Protein AF-A0A422QBN7-F1 (afdb_monomer)

Structure (mmCIF, N/CA/C/O backbone):
data_AF-A0A422QBN7-F1
#
_entry.id   AF-A0A422QBN7-F1
#
loop_
_atom_site.group_PDB
_atom_site.id
_atom_site.type_symbol
_atom_site.label_atom_id
_atom_site.label_alt_id
_atom_site.label_comp_id
_atom_site.label_asym_id
_atom_site.label_entity_id
_atom_site.label_seq_id
_atom_site.pdbx_PDB_ins_code
_atom_site.Cartn_x
_atom_site.Cartn_y
_atom_site.Cartn_z
_atom_site.occupancy
_atom_site.B_iso_or_equiv
_atom_site.auth_seq_id
_atom_site.auth_comp_id
_atom_site.auth_asym_id
_atom_site.auth_atom_id
_atom_site.pdbx_PDB_model_num
ATOM 1 N N . MET A 1 1 ? -45.056 -0.378 -11.831 1.00 31.97 1 MET A N 1
ATOM 2 C CA . MET A 1 1 ? -45.199 0.983 -12.389 1.00 31.97 1 MET A CA 1
ATOM 3 C C . MET A 1 1 ? -43.915 1.735 -12.101 1.00 31.97 1 MET A C 1
ATOM 5 O O . MET A 1 1 ? -43.630 2.002 -10.943 1.00 31.97 1 MET A O 1
ATOM 9 N N . PHE A 1 2 ? -43.109 1.954 -13.137 1.00 24.00 2 PHE A N 1
ATOM 10 C CA . PHE A 1 2 ? -41.801 2.604 -13.080 1.00 24.00 2 PHE A CA 1
ATOM 11 C C . PHE A 1 2 ? -41.893 3.973 -13.780 1.00 24.00 2 PHE A C 1
ATOM 13 O O . PHE A 1 2 ? -42.481 4.080 -14.854 1.00 24.00 2 PHE A O 1
ATOM 20 N N . PHE A 1 3 ? -41.323 4.973 -13.105 1.00 25.23 3 PHE A N 1
ATOM 21 C CA . PHE A 1 3 ? -40.712 6.235 -13.562 1.00 25.23 3 PHE A CA 1
ATOM 22 C C . PHE A 1 3 ? -40.093 6.174 -14.982 1.00 25.23 3 PHE A C 1
ATOM 24 O O . PHE A 1 3 ? -39.675 5.104 -15.400 1.00 25.23 3 PHE A O 1
ATOM 31 N N . CYS A 1 4 ? -39.845 7.237 -15.757 1.00 25.31 4 CYS A N 1
ATOM 32 C CA . CYS A 1 4 ? -40.053 8.690 -15.702 1.00 25.31 4 CYS A CA 1
ATOM 33 C C . CYS A 1 4 ? -39.682 9.227 -17.104 1.00 25.31 4 CYS A C 1
ATOM 35 O O . CYS A 1 4 ? -38.711 8.744 -17.681 1.00 25.31 4 CYS A O 1
ATOM 37 N N . PHE A 1 5 ? -40.353 10.261 -17.606 1.00 22.33 5 PHE A N 1
ATOM 38 C CA . PHE A 1 5 ? -39.825 11.178 -18.626 1.00 22.33 5 PHE A CA 1
ATOM 39 C C . PHE A 1 5 ? -40.609 12.484 -18.507 1.00 22.33 5 PHE A C 1
ATOM 41 O O . PHE A 1 5 ? -41.828 12.447 -18.629 1.00 22.33 5 PHE A O 1
ATOM 48 N N . LEU A 1 6 ? -39.933 13.612 -18.269 1.00 27.09 6 LEU A N 1
ATOM 49 C CA . LEU A 1 6 ? -40.013 14.812 -19.116 1.00 27.09 6 LEU A CA 1
ATOM 50 C C . LEU A 1 6 ? -39.272 15.999 -18.495 1.00 27.09 6 LEU A C 1
ATOM 52 O O . LEU A 1 6 ? -39.410 16.329 -17.321 1.00 27.09 6 LEU A O 1
ATOM 56 N N . PHE A 1 7 ? -38.486 16.626 -19.363 1.00 21.61 7 PHE A N 1
ATOM 57 C CA . PHE A 1 7 ? -37.715 17.845 -19.180 1.00 21.61 7 PHE A CA 1
ATOM 58 C C . PHE A 1 7 ? -38.523 19.035 -19.719 1.00 21.61 7 PHE A C 1
ATOM 60 O O . PHE A 1 7 ? -39.015 18.991 -20.846 1.00 21.61 7 PHE A O 1
ATOM 67 N N . SER A 1 8 ? -38.616 20.099 -18.929 1.00 23.83 8 SER A N 1
ATOM 68 C CA . SER A 1 8 ? -38.846 21.509 -19.299 1.00 23.83 8 SER A CA 1
ATOM 69 C C . SER A 1 8 ? -39.069 22.269 -17.989 1.00 23.83 8 SER A C 1
ATOM 71 O O . SER A 1 8 ? -39.644 21.709 -17.068 1.00 23.83 8 SER A O 1
ATOM 73 N N . SER A 1 9 ? -38.748 23.537 -17.778 1.00 24.38 9 SER A N 1
ATOM 74 C CA . SER A 1 9 ? -37.904 24.545 -18.414 1.00 24.38 9 SER A CA 1
ATOM 75 C C . SER A 1 9 ? -38.105 25.793 -17.530 1.00 24.38 9 SER A C 1
ATOM 77 O O . SER A 1 9 ? -39.240 26.074 -17.164 1.00 24.38 9 SER A O 1
ATOM 79 N N . VAL A 1 10 ? -37.042 26.569 -17.272 1.00 24.56 10 VAL A N 1
ATOM 80 C CA . VAL A 1 10 ? -37.091 28.051 -17.192 1.00 24.56 10 VAL A CA 1
ATOM 81 C C . VAL A 1 10 ? -37.652 28.720 -15.903 1.00 24.56 10 VAL A C 1
ATOM 83 O O . VAL A 1 10 ? -38.850 28.845 -15.694 1.00 24.56 10 VAL A O 1
ATOM 86 N N . VAL A 1 11 ? -36.696 29.307 -15.154 1.00 24.44 11 VAL A N 1
ATOM 87 C CA . VAL A 1 11 ? -36.647 30.691 -14.596 1.00 24.44 11 VAL A CA 1
ATOM 88 C C . VAL A 1 11 ? -36.962 30.987 -13.111 1.00 24.44 11 VAL A C 1
ATOM 90 O O . VAL A 1 11 ? -38.079 30.880 -12.629 1.00 24.44 11 VAL A O 1
ATOM 93 N N . CYS A 1 12 ? -35.891 31.511 -12.484 1.00 22.62 12 CYS A N 1
ATOM 94 C CA . CYS A 1 12 ? -35.718 32.489 -11.396 1.00 22.62 12 CYS A CA 1
ATOM 95 C C . CYS A 1 12 ? -36.433 32.347 -10.046 1.00 22.62 12 CYS A C 1
ATOM 97 O O . CYS A 1 12 ? -37.635 32.547 -9.932 1.00 22.62 12 CYS A O 1
ATOM 99 N N . GLY A 1 13 ? -35.611 32.314 -8.987 1.00 24.89 13 GLY A N 1
ATOM 100 C CA . GLY A 1 13 ? -35.976 32.926 -7.708 1.00 24.89 13 GLY A CA 1
ATOM 101 C C . GLY A 1 13 ? -35.199 32.448 -6.480 1.00 24.89 13 GLY A C 1
ATOM 102 O O . GLY A 1 13 ? -35.731 31.675 -5.705 1.00 24.89 13 GLY A O 1
ATOM 103 N N . GLY A 1 14 ? -34.004 33.003 -6.248 1.00 24.12 14 GLY A N 1
ATOM 104 C CA . GLY A 1 14 ? -33.584 33.422 -4.901 1.00 24.12 14 GLY A CA 1
ATOM 105 C C . GLY A 1 14 ? -32.991 32.409 -3.901 1.00 24.12 14 GLY A C 1
ATOM 106 O O . GLY A 1 14 ? -33.618 31.445 -3.494 1.00 24.12 14 GLY A O 1
ATOM 107 N N . GLN A 1 15 ? -31.844 32.838 -3.357 1.00 24.48 15 GLN A N 1
ATOM 108 C CA . GLN A 1 15 ? -31.275 32.585 -2.020 1.00 24.48 15 GLN A CA 1
ATOM 109 C C . GLN A 1 15 ? -30.221 31.476 -1.792 1.00 24.48 15 GLN A C 1
ATOM 111 O O . GLN A 1 15 ? -30.520 30.299 -1.673 1.00 24.48 15 GLN A O 1
ATOM 116 N N . ARG A 1 16 ? -29.011 31.999 -1.503 1.00 25.42 16 ARG A N 1
ATOM 117 C CA . ARG A 1 16 ? -28.006 31.606 -0.489 1.00 25.42 16 ARG A CA 1
ATOM 118 C C . ARG A 1 16 ? -27.329 30.229 -0.635 1.00 25.42 16 ARG A C 1
ATOM 120 O O . ARG A 1 16 ? -27.938 29.209 -0.369 1.00 25.42 16 ARG A O 1
ATOM 127 N N . GLN A 1 17 ? -26.006 30.207 -0.809 1.00 27.70 17 GLN A N 1
ATOM 128 C CA . GLN A 1 17 ? -25.015 30.159 0.285 1.00 27.70 17 GLN A CA 1
ATOM 129 C C . GLN A 1 17 ? -23.578 30.080 -0.271 1.00 27.70 17 GLN A C 1
ATOM 131 O O . GLN A 1 17 ? -23.346 29.766 -1.433 1.00 27.70 17 GLN A O 1
ATOM 136 N N . CYS A 1 18 ? -22.647 30.488 0.586 1.00 25.02 18 CYS A N 1
ATOM 137 C CA . CYS A 1 18 ? -21.269 30.902 0.356 1.00 25.02 18 CYS A CA 1
ATOM 138 C C . CYS A 1 18 ? -20.290 29.819 -0.133 1.00 25.02 18 CYS A C 1
ATOM 140 O O . CYS A 1 18 ? -20.272 28.715 0.394 1.00 25.02 18 CYS A O 1
ATOM 142 N N . ASN A 1 19 ? -19.351 30.240 -0.988 1.00 23.81 19 ASN A N 1
ATOM 143 C CA . ASN A 1 19 ? -18.004 29.677 -1.141 1.00 23.81 19 ASN A CA 1
ATOM 144 C C . ASN A 1 19 ? -16.989 30.831 -1.048 1.00 23.81 19 ASN A C 1
ATOM 146 O O . ASN A 1 19 ? -17.203 31.857 -1.699 1.00 23.81 19 ASN A O 1
ATOM 150 N N . PRO A 1 20 ? -15.878 30.684 -0.308 1.00 35.94 20 PRO A N 1
ATOM 151 C CA . PRO A 1 20 ? -14.693 31.508 -0.548 1.00 35.94 20 PRO A CA 1
ATOM 152 C C . PRO A 1 20 ? -13.456 30.583 -0.699 1.00 35.94 20 PRO A C 1
ATOM 154 O O . PRO A 1 20 ? -13.402 29.509 -0.114 1.00 35.94 20 PRO A O 1
ATOM 157 N N . TRP A 1 21 ? -12.437 30.834 -1.517 1.00 24.02 21 TRP A N 1
ATOM 158 C CA . TRP A 1 21 ? -11.650 32.048 -1.699 1.00 24.02 21 TRP A CA 1
ATOM 159 C C . TRP A 1 21 ? -10.803 31.916 -2.977 1.00 24.02 21 TRP A C 1
ATOM 161 O O . TRP A 1 21 ? -10.097 30.922 -3.122 1.00 24.02 21 TRP A O 1
ATOM 171 N N . GLN A 1 22 ? -10.754 32.954 -3.820 1.00 25.36 22 GLN A N 1
ATOM 172 C CA . GLN A 1 22 ? -9.509 33.380 -4.476 1.00 25.36 22 GLN A CA 1
ATOM 173 C C . GLN A 1 22 ? -9.603 34.825 -5.015 1.00 25.36 22 GLN A C 1
ATOM 175 O O . GLN A 1 22 ? -10.405 35.124 -5.890 1.00 25.36 22 GLN A O 1
ATOM 180 N N . GLN A 1 23 ? -8.660 35.643 -4.525 1.00 26.30 23 GLN A N 1
ATOM 181 C CA . GLN A 1 23 ? -7.965 36.778 -5.163 1.00 26.30 23 GLN A CA 1
ATOM 182 C C . GLN A 1 23 ? -8.543 38.215 -5.182 1.00 26.30 23 GLN A C 1
ATOM 184 O O . GLN A 1 23 ? -9.654 38.459 -5.633 1.00 26.30 23 GLN A O 1
ATOM 189 N N . ARG A 1 24 ? -7.596 39.143 -4.887 1.00 24.36 24 ARG A N 1
ATOM 190 C CA . ARG A 1 24 ? -7.485 40.591 -5.227 1.00 24.36 24 ARG A CA 1
ATOM 191 C C . ARG A 1 24 ? -8.338 41.550 -4.365 1.00 24.36 24 ARG A C 1
ATOM 193 O O . ARG A 1 24 ? -9.480 41.243 -4.093 1.00 24.36 24 ARG A O 1
ATOM 200 N N . LEU A 1 25 ? -7.895 42.722 -3.880 1.00 25.30 25 LEU A N 1
ATOM 201 C CA . LEU A 1 25 ? -6.828 43.676 -4.242 1.00 25.30 25 LEU A CA 1
ATOM 202 C C . LEU A 1 25 ? -6.651 44.743 -3.117 1.00 25.30 25 LEU A C 1
ATOM 204 O O . LEU A 1 25 ? -7.608 45.037 -2.415 1.00 25.30 25 LEU A O 1
ATOM 208 N N . ALA A 1 26 ? -5.469 45.377 -3.087 1.00 26.78 26 ALA A N 1
ATOM 209 C CA . ALA A 1 26 ? -5.191 46.811 -2.844 1.00 26.78 26 ALA A CA 1
ATOM 210 C C . ALA A 1 26 ? -5.423 47.517 -1.473 1.00 26.78 26 ALA A C 1
ATOM 212 O O . ALA A 1 26 ? -6.452 47.421 -0.820 1.00 26.78 26 ALA A O 1
ATOM 213 N N . SER A 1 27 ? -4.410 48.328 -1.135 1.00 25.62 27 SER A N 1
ATOM 214 C CA . SER A 1 27 ? -4.279 49.420 -0.142 1.00 25.62 27 SER A CA 1
ATOM 215 C C . SER A 1 27 ? -5.321 50.554 -0.277 1.00 25.62 27 SER A C 1
ATOM 217 O O . SER A 1 27 ? -5.859 50.693 -1.378 1.00 25.62 27 SER A O 1
ATOM 219 N N . PRO A 1 28 ? -5.559 51.424 0.747 1.00 39.12 28 PRO A N 1
ATOM 220 C CA . PRO A 1 28 ? -4.772 52.679 0.894 1.00 39.12 28 PRO A CA 1
ATOM 221 C C . PRO A 1 28 ? -4.628 53.317 2.323 1.00 39.12 28 PRO A C 1
ATOM 223 O O . PRO A 1 28 ? -5.421 53.090 3.227 1.00 39.12 28 PRO A O 1
ATOM 226 N N . THR A 1 29 ? -3.565 54.129 2.468 1.00 29.11 29 THR A N 1
ATOM 227 C CA . THR A 1 29 ? -3.303 55.373 3.263 1.00 29.11 29 THR A CA 1
ATOM 228 C C . THR A 1 29 ? -3.981 55.729 4.617 1.00 29.11 29 THR A C 1
ATOM 230 O O . THR A 1 29 ? -5.155 56.067 4.657 1.00 29.11 29 THR A O 1
ATOM 233 N N . ALA A 1 30 ? -3.120 55.850 5.650 1.00 27.95 30 ALA A N 1
ATOM 234 C CA . ALA A 1 30 ? -2.855 56.960 6.608 1.00 27.95 30 ALA A CA 1
ATOM 235 C C . ALA A 1 30 ? -3.970 57.691 7.413 1.00 27.95 30 ALA A C 1
ATOM 237 O O . ALA A 1 30 ? -4.862 58.284 6.824 1.00 27.95 30 ALA A O 1
ATOM 238 N N . VAL A 1 31 ? -3.773 57.818 8.749 1.00 26.48 31 VAL A N 1
ATOM 239 C CA . VAL A 1 31 ? -3.553 59.077 9.536 1.00 26.48 31 VAL A CA 1
ATOM 240 C C . VAL A 1 31 ? -3.887 58.913 11.049 1.00 26.48 31 VAL A C 1
ATOM 242 O O . VAL A 1 31 ? -5.022 58.646 11.413 1.00 26.48 31 VAL A O 1
ATOM 245 N N . TRP A 1 32 ? -2.857 59.163 11.884 1.00 24.12 32 TRP A N 1
ATOM 246 C CA . TRP A 1 32 ? -2.800 59.728 13.261 1.00 24.12 32 TRP A CA 1
ATOM 247 C C . TRP A 1 32 ? -3.357 59.006 14.510 1.00 24.12 32 TRP A C 1
ATOM 249 O O . TRP A 1 32 ? -4.500 58.576 14.550 1.00 24.12 32 TRP A O 1
ATOM 259 N N . GLY A 1 33 ? -2.572 59.081 15.608 1.00 24.16 33 GLY A N 1
ATOM 260 C CA . GLY A 1 33 ? -3.142 59.224 16.961 1.00 24.16 33 GLY A CA 1
ATOM 261 C C . GLY A 1 33 ? -2.450 58.555 18.163 1.00 24.16 33 GLY A C 1
ATOM 262 O O . GLY A 1 33 ? -3.049 57.687 18.769 1.00 24.16 33 GLY A O 1
ATOM 263 N N . HIS A 1 34 ? -1.235 58.993 18.517 1.00 26.45 34 HIS A N 1
ATOM 264 C CA . HIS A 1 34 ? -0.717 59.277 19.878 1.00 26.45 34 HIS A CA 1
ATOM 265 C C . HIS A 1 34 ? -0.981 58.405 21.148 1.00 26.45 34 HIS A C 1
ATOM 267 O O . HIS A 1 34 ? -2.101 58.062 21.496 1.00 26.45 34 HIS A O 1
ATOM 273 N N . HIS A 1 35 ? 0.097 58.347 21.961 1.00 26.81 35 HIS A N 1
ATOM 274 C CA . HIS A 1 35 ? 0.226 58.051 23.411 1.00 26.81 35 HIS A CA 1
ATOM 275 C C . HIS A 1 35 ? 0.180 56.579 23.864 1.00 26.81 35 HIS A C 1
ATOM 277 O O . HIS A 1 35 ? -0.592 55.789 23.357 1.00 26.81 35 HIS A O 1
ATOM 283 N N . ALA A 1 36 ? 0.874 56.117 24.907 1.00 27.28 36 ALA A N 1
ATOM 284 C CA . ALA A 1 36 ? 2.121 56.445 25.603 1.00 27.28 36 ALA A CA 1
ATOM 285 C C . ALA A 1 36 ? 2.222 55.436 26.773 1.00 27.28 36 ALA A C 1
ATOM 287 O O . ALA A 1 36 ? 1.270 55.314 27.529 1.00 27.28 36 ALA A O 1
ATOM 288 N N . ARG A 1 37 ? 3.413 54.844 26.964 1.00 26.14 37 ARG A N 1
ATOM 289 C CA . ARG A 1 37 ? 4.074 54.575 28.265 1.00 26.14 37 ARG A CA 1
ATOM 290 C C . ARG A 1 37 ? 3.462 53.530 29.234 1.00 26.14 37 ARG A C 1
ATOM 292 O O . ARG A 1 37 ? 2.375 53.734 29.749 1.00 26.14 37 ARG A O 1
ATOM 299 N N . LEU A 1 38 ? 4.272 52.510 29.581 1.00 27.78 38 LEU A N 1
ATOM 300 C CA . LEU A 1 38 ? 4.640 52.007 30.938 1.00 27.78 38 LEU A CA 1
ATOM 301 C C . LEU A 1 38 ? 5.156 50.547 30.810 1.00 27.78 38 LEU A C 1
ATOM 303 O O . LEU A 1 38 ? 4.397 49.667 30.437 1.00 27.78 38 LEU A O 1
ATOM 307 N N . THR A 1 39 ? 6.472 50.288 30.769 1.00 27.34 39 THR A N 1
ATOM 308 C CA . THR A 1 39 ? 7.449 50.053 31.869 1.00 27.34 39 THR A CA 1
ATOM 309 C C . THR A 1 39 ? 7.496 48.622 32.430 1.00 27.34 39 THR A C 1
ATOM 311 O O . THR A 1 39 ? 6.470 48.102 32.844 1.00 27.34 39 THR A O 1
ATOM 314 N N . GLN A 1 40 ? 8.746 48.144 32.598 1.00 29.05 40 GLN A N 1
ATOM 315 C CA . GLN A 1 40 ? 9.251 46.980 33.367 1.00 29.05 40 GLN A CA 1
ATOM 316 C C . GLN A 1 40 ? 9.234 45.645 32.596 1.00 29.05 40 GLN A C 1
ATOM 318 O O . GLN A 1 40 ? 8.234 45.308 31.989 1.00 29.05 40 GLN A O 1
ATOM 323 N N . SER A 1 41 ? 10.270 44.805 32.540 1.00 26.95 41 SER A N 1
ATOM 324 C CA . SER A 1 41 ? 11.684 44.841 32.942 1.00 26.95 41 SER A CA 1
ATOM 325 C C . SER A 1 41 ? 12.370 43.613 32.299 1.00 26.95 41 SER A C 1
ATOM 327 O O . SER A 1 41 ? 11.776 42.542 32.236 1.00 26.95 41 SER A O 1
ATOM 329 N N . LEU A 1 42 ? 13.601 43.792 31.813 1.00 27.81 42 LEU A N 1
ATOM 330 C CA . LEU A 1 42 ? 14.592 42.788 31.358 1.00 27.81 42 LEU A CA 1
ATOM 331 C C . LEU A 1 42 ? 14.947 41.728 32.449 1.00 27.81 42 LEU A C 1
ATOM 333 O O . LEU A 1 42 ? 14.503 41.944 33.578 1.00 27.81 42 LEU A O 1
ATOM 337 N N . PRO A 1 43 ? 15.814 40.690 32.227 1.00 41.56 43 PRO A N 1
ATOM 338 C CA . PRO A 1 43 ? 16.738 40.473 31.089 1.00 41.56 43 PRO A CA 1
ATOM 339 C C . PRO A 1 43 ? 16.968 39.025 30.551 1.00 41.56 43 PRO A C 1
ATOM 341 O O . PRO A 1 43 ? 16.729 38.020 31.207 1.00 41.56 43 PRO A O 1
ATOM 344 N N . CYS A 1 44 ? 17.642 39.027 29.389 1.00 23.52 44 CYS A N 1
ATOM 345 C CA . CYS A 1 44 ? 18.738 38.154 28.918 1.00 23.52 44 CYS A CA 1
ATOM 346 C C . CYS A 1 44 ? 18.486 36.753 28.329 1.00 23.52 44 CYS A C 1
ATOM 348 O O . CYS A 1 44 ? 18.363 35.767 29.046 1.00 23.52 44 CYS A O 1
ATOM 350 N N . ALA A 1 45 ? 18.674 36.701 26.999 1.00 27.33 45 ALA A N 1
ATOM 351 C CA . ALA A 1 45 ? 19.727 35.967 26.261 1.00 27.33 45 ALA A CA 1
ATOM 352 C C . ALA A 1 45 ? 19.122 35.161 25.093 1.00 27.33 45 ALA A C 1
ATOM 354 O O . ALA A 1 45 ? 18.163 34.434 25.291 1.00 27.33 45 ALA A O 1
ATOM 355 N N . SER A 1 46 ? 19.587 35.165 23.844 1.00 28.25 46 SER A N 1
ATOM 356 C CA . SER A 1 46 ? 20.561 35.944 23.079 1.00 28.25 46 SER A CA 1
ATOM 357 C C . SER A 1 46 ? 20.306 35.564 21.610 1.00 28.25 46 SER A C 1
ATOM 359 O O . SER A 1 46 ? 20.497 34.409 21.244 1.00 28.25 46 SER A O 1
ATOM 361 N N . LEU A 1 47 ? 19.891 36.506 20.760 1.00 27.30 47 LEU A N 1
ATOM 362 C CA . LEU A 1 47 ? 19.947 36.386 19.297 1.00 27.30 47 LEU A CA 1
ATOM 363 C C . LEU A 1 47 ? 20.519 37.707 18.781 1.00 27.30 47 LEU A C 1
ATOM 365 O O . LEU A 1 47 ? 19.824 38.721 18.753 1.00 27.30 47 LEU A O 1
ATOM 369 N N . ILE A 1 48 ? 21.814 37.719 18.460 1.00 27.42 48 ILE A N 1
ATOM 370 C CA . ILE A 1 48 ? 22.492 38.899 17.920 1.00 27.42 48 ILE A CA 1
ATOM 371 C C . ILE A 1 48 ? 22.438 38.827 16.397 1.00 27.42 48 ILE A C 1
ATOM 373 O O . ILE A 1 48 ? 23.036 37.956 15.767 1.00 27.42 48 ILE A O 1
ATOM 377 N N . SER A 1 49 ? 21.692 39.783 15.850 1.00 28.44 49 SER A N 1
ATOM 378 C CA . SER A 1 49 ? 21.637 40.169 14.449 1.00 28.44 49 SER A CA 1
ATOM 379 C C . SER A 1 49 ? 22.999 40.589 13.904 1.00 28.44 49 SER A C 1
ATOM 381 O O . SER A 1 49 ? 23.787 41.274 14.558 1.00 28.44 49 SER A O 1
ATOM 383 N N . LEU A 1 50 ? 23.210 40.233 12.642 1.00 26.27 50 LEU A N 1
ATOM 384 C CA . LEU A 1 50 ? 24.294 40.690 11.790 1.00 26.27 50 LEU A CA 1
ATOM 385 C C . LEU A 1 50 ? 24.050 42.166 11.417 1.00 26.27 50 LEU A C 1
ATOM 387 O O . LEU A 1 50 ? 23.172 42.464 10.608 1.00 26.27 50 LEU A O 1
ATOM 391 N N . SER A 1 51 ? 24.813 43.085 12.010 1.00 28.30 51 SER A N 1
ATOM 392 C CA . SER A 1 51 ? 24.859 44.490 11.591 1.00 28.30 51 SER A CA 1
ATOM 393 C C . SER A 1 51 ? 26.091 44.760 10.735 1.00 28.30 51 SER A C 1
ATOM 395 O O . SER A 1 51 ? 27.221 44.437 11.095 1.00 28.30 51 SER A O 1
ATOM 397 N N . ILE A 1 52 ? 25.822 45.400 9.602 1.00 34.56 52 ILE A N 1
ATOM 398 C CA . ILE A 1 52 ? 26.759 46.050 8.689 1.00 34.56 52 ILE A CA 1
ATOM 399 C C . ILE A 1 52 ? 27.605 47.071 9.458 1.00 34.56 52 ILE A C 1
ATOM 401 O O . ILE A 1 52 ? 27.053 47.911 10.166 1.00 34.56 52 ILE A O 1
ATOM 405 N N . ASN A 1 53 ? 28.923 47.066 9.247 1.00 27.88 53 ASN A N 1
ATOM 406 C CA . ASN A 1 53 ? 29.726 48.272 9.417 1.00 27.88 53 ASN A CA 1
ATOM 407 C C . ASN A 1 53 ? 30.895 48.332 8.429 1.00 27.88 53 ASN A C 1
ATOM 409 O O . ASN A 1 53 ? 31.716 47.423 8.328 1.00 27.88 53 ASN A O 1
ATOM 413 N N . CYS A 1 54 ? 30.939 49.457 7.716 1.00 26.62 54 CYS A N 1
ATOM 414 C CA . CYS A 1 54 ? 32.060 49.959 6.934 1.00 26.62 54 CYS A CA 1
ATOM 415 C C . CYS A 1 54 ? 33.317 50.125 7.797 1.00 26.62 54 CYS A C 1
ATOM 417 O O . CYS A 1 54 ? 33.245 50.741 8.858 1.00 26.62 54 CYS A O 1
ATOM 419 N N . LEU A 1 55 ? 34.486 49.753 7.266 1.00 25.80 55 LEU A N 1
ATOM 420 C CA . LEU A 1 55 ? 35.755 50.367 7.659 1.00 25.80 55 LEU A CA 1
ATOM 421 C C . LEU A 1 55 ? 36.523 50.846 6.419 1.00 25.80 55 LEU A C 1
ATOM 423 O O . LEU A 1 55 ? 36.809 50.091 5.494 1.00 25.80 55 LEU A O 1
ATOM 427 N N . LYS A 1 56 ? 36.841 52.140 6.434 1.00 30.38 56 LYS A N 1
ATOM 428 C CA . LYS A 1 56 ? 37.806 52.848 5.580 1.00 30.38 56 LYS A CA 1
ATOM 429 C C . LYS A 1 56 ? 39.162 52.845 6.312 1.00 30.38 56 LYS A C 1
ATOM 431 O O . LYS A 1 56 ? 39.139 52.805 7.539 1.00 30.38 56 LYS A O 1
ATOM 436 N N . SER A 1 57 ? 40.277 53.041 5.583 1.00 26.33 57 SER A N 1
ATOM 437 C CA . SER A 1 57 ? 41.692 53.172 6.047 1.00 26.33 57 SER A CA 1
ATOM 438 C C . SER A 1 57 ? 42.479 51.852 6.012 1.00 26.33 57 SER A C 1
ATOM 440 O O . SER A 1 57 ? 41.968 50.841 6.462 1.00 26.33 57 SER A O 1
ATOM 442 N N . SER A 1 58 ? 43.728 51.735 5.557 1.00 28.30 58 SER A N 1
ATOM 443 C CA . SER A 1 58 ? 44.730 52.617 4.939 1.00 28.30 58 SER A CA 1
ATOM 444 C C . SER A 1 58 ? 45.864 51.705 4.435 1.00 28.30 58 SER A C 1
ATOM 446 O O . SER A 1 58 ? 46.016 50.574 4.897 1.00 28.30 58 SER A O 1
ATOM 448 N N . GLY A 1 59 ? 46.666 52.173 3.477 1.00 35.09 59 GLY A N 1
ATOM 449 C CA . GLY A 1 59 ? 47.820 51.421 2.991 1.00 35.09 59 GLY A CA 1
ATOM 450 C C . GLY A 1 59 ? 48.897 51.240 4.062 1.00 35.09 59 GLY A C 1
ATOM 451 O O . GLY A 1 59 ? 49.392 52.221 4.605 1.00 35.09 59 GLY A O 1
ATOM 452 N N . LYS A 1 60 ? 49.311 49.988 4.287 1.00 29.23 60 LYS A N 1
ATOM 453 C CA . LYS A 1 60 ? 50.672 49.594 4.681 1.00 29.23 60 LYS A CA 1
ATOM 454 C C . LYS A 1 60 ? 50.963 48.210 4.099 1.00 29.23 60 LYS A C 1
ATOM 456 O O . LYS A 1 60 ? 50.368 47.216 4.500 1.00 29.23 60 LYS A O 1
ATOM 461 N N . GLN A 1 61 ? 51.892 48.161 3.149 1.00 38.31 61 GLN A N 1
ATOM 462 C CA . GLN A 1 61 ? 52.545 46.927 2.724 1.00 38.31 61 GLN A CA 1
ATOM 463 C C . GLN A 1 61 ? 53.464 46.435 3.848 1.00 38.31 61 GLN A C 1
ATOM 465 O O . GLN A 1 61 ? 54.393 47.147 4.219 1.00 38.31 61 GLN A O 1
ATOM 470 N N . LYS A 1 62 ? 53.251 45.207 4.328 1.00 31.30 62 LYS A N 1
ATOM 471 C CA . LYS A 1 62 ? 54.324 44.287 4.735 1.00 31.30 62 LYS A CA 1
ATOM 472 C C . LYS A 1 62 ? 53.894 42.863 4.378 1.00 31.30 62 LYS A C 1
ATOM 474 O O . LYS A 1 62 ? 52.828 42.412 4.781 1.00 31.30 62 LYS A O 1
ATOM 479 N N . MET A 1 63 ? 54.722 42.219 3.556 1.00 34.62 63 MET A N 1
ATOM 480 C CA . MET A 1 63 ? 54.654 40.812 3.156 1.00 34.62 63 MET A CA 1
ATOM 481 C C . MET A 1 63 ? 54.503 39.886 4.366 1.00 34.62 63 MET A C 1
ATOM 483 O O . MET A 1 63 ? 55.264 40.048 5.309 1.00 34.62 63 MET A O 1
ATOM 487 N N . PHE A 1 64 ? 53.597 38.907 4.284 1.00 29.17 64 PHE A N 1
ATOM 488 C CA . PHE A 1 64 ? 53.813 37.483 4.601 1.00 29.17 64 PHE A CA 1
ATOM 489 C C . PHE A 1 64 ? 52.534 36.695 4.236 1.00 29.17 64 PHE A C 1
ATOM 491 O O . PHE A 1 64 ? 51.465 36.996 4.751 1.00 29.17 64 PHE A O 1
ATOM 498 N N . GLY A 1 65 ? 52.651 35.685 3.362 1.00 31.22 65 GLY A N 1
ATOM 499 C CA . GLY A 1 65 ? 51.648 34.621 3.164 1.00 31.22 65 GLY A CA 1
ATOM 500 C C . GLY A 1 65 ? 50.497 34.909 2.185 1.00 31.22 65 GLY A C 1
ATOM 501 O O . GLY A 1 65 ? 49.783 35.897 2.304 1.00 31.22 65 GLY A O 1
ATOM 502 N N . ALA A 1 66 ? 50.305 34.016 1.209 1.00 35.78 66 ALA A N 1
ATOM 503 C CA . ALA A 1 66 ? 49.201 34.049 0.248 1.00 35.78 66 ALA A CA 1
ATOM 504 C C . ALA A 1 66 ? 47.826 33.981 0.952 1.00 35.78 66 ALA A C 1
ATOM 506 O O . ALA A 1 66 ? 47.627 33.082 1.772 1.00 35.78 66 ALA A O 1
ATOM 507 N N . PRO A 1 67 ? 46.848 34.853 0.630 1.00 40.56 67 PRO A N 1
ATOM 508 C CA . PRO A 1 67 ? 45.494 34.691 1.136 1.00 40.56 67 PRO A CA 1
ATOM 509 C C . PRO A 1 67 ? 44.805 33.595 0.320 1.00 40.56 67 PRO A C 1
ATOM 511 O O . PRO A 1 67 ? 44.344 33.820 -0.799 1.00 40.56 67 PRO A O 1
ATOM 514 N N . ALA A 1 68 ? 44.751 32.389 0.878 1.00 45.44 68 ALA A N 1
ATOM 515 C CA . ALA A 1 68 ? 43.871 31.348 0.378 1.00 45.44 68 ALA A CA 1
ATOM 516 C C . ALA A 1 68 ? 42.413 31.773 0.639 1.00 45.44 68 ALA A C 1
ATOM 518 O O . ALA A 1 68 ? 41.975 31.825 1.785 1.00 45.44 68 ALA A O 1
ATOM 519 N N . GLY A 1 69 ? 41.664 32.084 -0.426 1.00 51.81 69 GLY A N 1
ATOM 520 C CA . GLY A 1 69 ? 40.195 32.063 -0.390 1.00 51.81 69 GLY A CA 1
ATOM 521 C C . GLY A 1 69 ? 39.445 33.358 -0.043 1.00 51.81 69 GLY A C 1
ATOM 522 O O . GLY A 1 69 ? 38.396 33.280 0.588 1.00 51.81 69 GLY A O 1
ATOM 523 N N . GLY A 1 70 ? 39.914 34.535 -0.476 1.00 56.31 70 GLY A N 1
ATOM 524 C CA . GLY A 1 70 ? 39.166 35.804 -0.357 1.00 56.31 70 GLY A CA 1
ATOM 525 C C . GLY A 1 70 ? 38.585 36.336 -1.680 1.00 56.31 70 GLY A C 1
ATOM 526 O O . GLY A 1 70 ? 39.057 35.974 -2.761 1.00 56.31 70 GLY A O 1
ATOM 527 N N . PHE A 1 71 ? 37.583 37.223 -1.589 1.00 54.91 71 PHE A N 1
ATOM 528 C CA . PHE A 1 71 ? 37.115 38.079 -2.692 1.00 54.91 71 PHE A CA 1
ATOM 529 C C . PHE A 1 71 ? 38.052 39.291 -2.846 1.00 54.91 71 PHE A C 1
ATOM 531 O O . PHE A 1 71 ? 38.276 39.998 -1.864 1.00 54.91 71 PHE A O 1
ATOM 538 N N . GLY A 1 72 ? 38.584 39.574 -4.043 1.00 63.53 72 GLY A N 1
ATOM 539 C CA . GLY A 1 72 ? 39.372 40.801 -4.258 1.00 63.53 72 GLY A CA 1
ATOM 540 C C . GLY A 1 72 ? 40.251 40.851 -5.513 1.00 63.53 72 GLY A C 1
ATOM 541 O O . GLY A 1 72 ? 40.300 39.908 -6.299 1.00 63.53 72 GLY A O 1
ATOM 542 N N . THR A 1 73 ? 40.949 41.979 -5.693 1.00 63.78 73 THR A N 1
ATOM 543 C CA . THR A 1 73 ? 41.902 42.233 -6.789 1.00 63.78 73 THR A CA 1
ATOM 544 C C . THR A 1 73 ? 43.341 41.975 -6.329 1.00 63.78 73 THR A C 1
ATOM 546 O O . THR A 1 73 ? 43.791 42.603 -5.368 1.00 63.78 73 THR A O 1
ATOM 549 N N . ALA A 1 74 ? 44.086 41.096 -7.005 1.00 61.47 74 ALA A N 1
ATOM 550 C CA . ALA A 1 74 ? 45.463 40.747 -6.642 1.00 61.47 74 ALA A CA 1
ATOM 551 C C . ALA A 1 74 ? 46.481 41.193 -7.707 1.00 61.47 74 ALA A C 1
ATOM 553 O O . ALA A 1 74 ? 46.352 40.876 -8.890 1.00 61.47 74 ALA A O 1
ATOM 554 N N . ALA A 1 75 ? 47.535 41.896 -7.279 1.00 55.72 75 ALA A N 1
ATOM 555 C CA . ALA A 1 75 ? 48.646 42.298 -8.150 1.00 55.72 75 ALA A CA 1
ATOM 556 C C . ALA A 1 75 ? 49.727 41.203 -8.314 1.00 55.72 75 ALA A C 1
ATOM 558 O O . ALA A 1 75 ? 50.529 41.264 -9.240 1.00 55.72 75 ALA A O 1
ATOM 559 N N . ASN A 1 76 ? 49.739 40.194 -7.436 1.00 59.56 76 ASN A N 1
ATOM 560 C CA . ASN A 1 76 ? 50.728 39.110 -7.389 1.00 59.56 76 ASN A CA 1
ATOM 561 C C . ASN A 1 76 ? 50.068 37.726 -7.535 1.00 59.56 76 ASN A C 1
ATOM 563 O O . ASN A 1 76 ? 48.839 37.652 -7.452 1.00 59.56 76 ASN A O 1
ATOM 567 N N . PRO A 1 77 ? 50.854 36.645 -7.752 1.00 61.41 77 PRO A N 1
ATOM 568 C CA . PRO A 1 77 ? 50.316 35.303 -7.944 1.00 61.41 77 PRO A CA 1
ATOM 569 C C . PRO A 1 77 ? 49.334 34.913 -6.841 1.00 61.41 77 PRO A C 1
ATOM 571 O O . PRO A 1 77 ? 49.645 35.019 -5.654 1.00 61.41 77 PRO A O 1
ATOM 574 N N . ALA A 1 78 ? 48.138 34.494 -7.245 1.00 61.75 78 ALA A N 1
ATOM 575 C CA . ALA A 1 78 ? 47.028 34.235 -6.338 1.00 61.75 78 ALA A CA 1
ATOM 576 C C . ALA A 1 78 ? 46.491 32.813 -6.536 1.00 61.75 78 ALA A C 1
ATOM 578 O O . ALA A 1 78 ? 46.167 32.421 -7.657 1.00 61.75 78 ALA A O 1
ATOM 579 N N . ALA A 1 79 ? 46.331 32.074 -5.436 1.00 61.53 79 ALA A N 1
ATOM 580 C CA . ALA A 1 79 ? 45.815 30.707 -5.425 1.00 61.53 79 ALA A CA 1
ATOM 581 C C . ALA A 1 79 ? 44.440 30.655 -4.733 1.00 61.53 79 ALA A C 1
ATOM 583 O O . ALA A 1 79 ? 44.340 30.989 -3.555 1.00 61.53 79 ALA A O 1
ATOM 584 N N . GLY A 1 80 ? 43.392 30.257 -5.466 1.00 59.09 80 GLY A N 1
ATOM 585 C CA . GLY A 1 80 ? 42.024 30.050 -4.955 1.00 59.09 80 GLY A CA 1
ATOM 586 C C . GLY A 1 80 ? 41.248 31.312 -4.520 1.00 59.09 80 GLY A C 1
ATOM 587 O O . GLY A 1 80 ? 41.808 32.228 -3.920 1.00 59.09 80 GLY A O 1
ATOM 588 N N . GLY A 1 81 ? 39.938 31.369 -4.813 1.00 63.78 81 GLY A N 1
ATOM 589 C CA . GLY A 1 81 ? 39.003 32.468 -4.475 1.00 63.78 81 GLY A CA 1
ATOM 590 C C . GLY A 1 81 ? 38.366 33.168 -5.693 1.00 63.78 81 GLY A C 1
ATOM 591 O O . GLY A 1 81 ? 38.663 32.830 -6.834 1.00 63.78 81 GLY A O 1
ATOM 592 N N . PHE A 1 82 ? 37.519 34.178 -5.479 1.00 61.47 82 PHE A N 1
ATOM 593 C CA . PHE A 1 82 ? 36.832 34.930 -6.549 1.00 61.47 82 PHE A CA 1
ATOM 594 C C . PHE A 1 82 ? 37.493 36.300 -6.780 1.00 61.47 82 PHE A C 1
ATOM 596 O O . PHE A 1 82 ? 37.781 36.999 -5.810 1.00 61.47 82 PHE A O 1
ATOM 603 N N . GLY A 1 83 ? 37.731 36.716 -8.031 1.00 70.25 83 GLY A N 1
ATOM 604 C CA . GLY A 1 83 ? 38.250 38.069 -8.306 1.00 70.25 83 GLY A CA 1
ATOM 605 C C . GLY A 1 83 ? 39.114 38.241 -9.558 1.00 70.25 83 GLY A C 1
ATOM 606 O O . GLY A 1 83 ? 39.118 37.390 -10.448 1.00 70.25 83 GLY A O 1
ATOM 607 N N . THR A 1 84 ? 39.843 39.362 -9.626 1.00 69.00 84 THR A N 1
ATOM 608 C CA . THR A 1 84 ? 40.734 39.710 -10.748 1.00 69.00 84 THR A CA 1
ATOM 609 C C . THR A 1 84 ? 42.206 39.626 -10.343 1.00 69.00 84 THR A C 1
ATOM 611 O O . THR A 1 84 ? 42.582 40.015 -9.236 1.00 69.00 84 THR A O 1
ATOM 614 N N . ALA A 1 85 ? 43.055 39.114 -11.234 1.00 69.62 85 ALA A N 1
ATOM 615 C CA . ALA A 1 85 ? 44.491 38.987 -10.997 1.00 69.62 85 ALA A CA 1
ATOM 616 C C . ALA A 1 85 ? 45.302 39.580 -12.155 1.00 69.62 85 ALA A C 1
ATOM 618 O O . ALA A 1 85 ? 45.039 39.290 -13.323 1.00 69.62 85 ALA A O 1
ATOM 619 N N . ALA A 1 86 ? 46.313 40.388 -11.835 1.00 62.16 86 ALA A N 1
ATOM 620 C CA . ALA A 1 86 ? 47.240 40.923 -12.836 1.00 62.16 86 ALA A CA 1
ATOM 621 C C . ALA A 1 86 ? 48.313 39.897 -13.261 1.00 62.16 86 ALA A C 1
ATOM 623 O O . ALA A 1 86 ? 48.832 39.969 -14.371 1.00 62.16 86 ALA A O 1
ATOM 624 N N . ASN A 1 87 ? 48.626 38.930 -12.393 1.00 71.19 87 ASN A N 1
ATOM 625 C CA . ASN A 1 87 ? 49.704 37.948 -12.563 1.00 71.19 87 ASN A CA 1
ATOM 626 C C . ASN A 1 87 ? 49.167 36.496 -12.538 1.00 71.19 87 ASN A C 1
ATOM 628 O O . ASN A 1 87 ? 47.977 36.317 -12.267 1.00 71.19 87 ASN A O 1
ATOM 632 N N . PRO A 1 88 ? 49.998 35.465 -12.824 1.00 69.81 88 PRO A N 1
ATOM 633 C CA . PRO A 1 88 ? 49.567 34.070 -12.900 1.00 69.81 88 PRO A CA 1
ATOM 634 C C . PRO A 1 88 ? 48.720 33.635 -11.703 1.00 69.81 88 PRO A C 1
ATOM 636 O O . PRO A 1 88 ? 49.142 33.765 -10.554 1.00 69.81 88 PRO A O 1
ATOM 639 N N . ALA A 1 89 ? 47.533 33.108 -11.980 1.00 68.88 89 ALA A N 1
ATOM 640 C CA . ALA A 1 89 ? 46.594 32.640 -10.970 1.00 68.88 89 ALA A CA 1
ATOM 641 C C . ALA A 1 89 ? 46.337 31.137 -11.115 1.00 68.88 89 ALA A C 1
ATOM 643 O O . ALA A 1 89 ? 46.296 30.612 -12.228 1.00 68.88 89 ALA A O 1
ATOM 644 N N . THR A 1 90 ? 46.135 30.451 -9.991 1.00 71.12 90 THR A N 1
ATOM 645 C CA . THR A 1 90 ? 45.807 29.019 -9.937 1.00 71.12 90 THR A CA 1
ATOM 646 C C . THR A 1 90 ? 44.453 28.796 -9.256 1.00 71.12 90 THR A C 1
ATOM 648 O O . THR A 1 90 ? 44.247 29.195 -8.106 1.00 71.12 90 THR A O 1
ATOM 651 N N . GLY A 1 91 ? 43.529 28.136 -9.962 1.00 63.78 91 GLY A N 1
ATOM 652 C CA . GLY A 1 91 ? 42.218 27.708 -9.459 1.00 63.78 91 GLY A CA 1
ATOM 653 C C . GLY A 1 91 ? 41.179 28.810 -9.154 1.00 63.78 91 GLY A C 1
ATOM 654 O O . GLY A 1 91 ? 41.507 29.977 -8.937 1.00 63.78 91 GLY A O 1
ATOM 655 N N . ALA A 1 92 ? 39.912 28.367 -9.057 1.00 63.62 92 ALA A N 1
ATOM 656 C CA . ALA A 1 92 ? 38.667 29.114 -8.772 1.00 63.62 92 ALA A CA 1
ATOM 657 C C . ALA A 1 92 ? 38.084 29.973 -9.928 1.00 63.62 92 ALA A C 1
ATOM 659 O O . ALA A 1 92 ? 38.375 29.696 -11.087 1.00 63.62 92 ALA A O 1
ATOM 660 N N . PHE A 1 93 ? 37.164 30.908 -9.622 1.00 68.56 93 PHE A N 1
ATOM 661 C CA . PHE A 1 93 ? 36.356 31.691 -10.581 1.00 68.56 93 PHE A CA 1
ATOM 662 C C . PHE A 1 93 ? 36.933 33.109 -10.775 1.00 68.56 93 PHE A C 1
ATOM 664 O O . PHE A 1 93 ? 36.790 33.943 -9.872 1.00 68.56 93 PHE A O 1
ATOM 671 N N . ARG A 1 94 ? 37.637 33.395 -11.885 1.00 77.19 94 ARG A N 1
ATOM 672 C CA . ARG A 1 94 ? 38.468 34.620 -11.998 1.00 77.19 94 ARG A CA 1
ATOM 673 C C . ARG A 1 94 ? 38.636 35.206 -13.402 1.00 77.19 94 ARG A C 1
ATOM 675 O O . ARG A 1 94 ? 38.479 34.519 -14.404 1.00 77.19 94 ARG A O 1
ATOM 682 N N . THR A 1 95 ? 39.067 36.470 -13.445 1.00 77.12 95 THR A N 1
ATOM 683 C CA . THR A 1 95 ? 39.651 37.107 -14.639 1.00 77.12 95 THR A CA 1
ATOM 684 C C . THR A 1 95 ? 41.139 37.361 -14.414 1.00 77.12 95 THR A C 1
ATOM 686 O O . THR A 1 95 ? 41.512 38.061 -13.472 1.00 77.12 95 THR A O 1
ATOM 689 N N . ALA A 1 96 ? 41.995 36.803 -15.266 1.00 75.50 96 ALA A N 1
ATOM 690 C CA . ALA A 1 96 ? 43.443 36.963 -15.198 1.00 75.50 96 ALA A CA 1
ATOM 691 C C . ALA A 1 96 ? 43.965 37.766 -16.398 1.00 75.50 96 ALA A C 1
ATOM 693 O O . ALA A 1 96 ? 43.644 37.467 -17.547 1.00 75.50 96 ALA A O 1
ATOM 694 N N . ALA A 1 97 ? 44.816 38.760 -16.152 1.00 76.06 97 ALA A N 1
ATOM 695 C CA . ALA A 1 97 ? 45.444 39.527 -17.230 1.00 76.06 97 ALA A CA 1
ATOM 696 C C . ALA A 1 97 ? 46.544 38.737 -17.962 1.00 76.06 97 ALA A C 1
ATOM 698 O O . ALA A 1 97 ? 46.849 39.043 -19.107 1.00 76.06 97 ALA A O 1
ATOM 699 N N . ASN A 1 98 ? 47.141 37.721 -17.330 1.00 79.00 98 ASN A N 1
ATOM 700 C CA . ASN A 1 98 ? 48.225 36.950 -17.939 1.00 79.00 98 ASN A CA 1
ATOM 701 C C . ASN A 1 98 ? 47.865 35.464 -18.066 1.00 79.00 98 ASN A C 1
ATOM 703 O O . ASN A 1 98 ? 47.309 35.056 -19.084 1.00 79.00 98 ASN A O 1
ATOM 707 N N . THR A 1 99 ? 48.098 34.668 -17.021 1.00 80.69 99 THR A N 1
ATOM 708 C CA . THR A 1 99 ? 47.851 33.220 -17.058 1.00 80.69 99 THR A CA 1
ATOM 709 C C . THR A 1 99 ? 46.851 32.803 -15.989 1.00 80.69 99 THR A C 1
ATOM 711 O O . THR A 1 99 ? 46.995 33.190 -14.830 1.00 80.69 99 THR A O 1
ATOM 714 N N . LEU A 1 100 ? 45.876 31.974 -16.354 1.00 78.94 100 LEU A N 1
ATOM 715 C CA . LEU A 1 100 ? 45.025 31.246 -15.415 1.00 78.94 100 LEU A CA 1
ATOM 716 C C . LEU A 1 100 ? 45.283 29.746 -15.584 1.00 78.94 100 LEU A C 1
ATOM 718 O O . LEU A 1 100 ? 45.214 29.229 -16.691 1.00 78.94 100 LEU A O 1
ATOM 722 N N . ALA A 1 101 ? 45.610 29.050 -14.502 1.00 82.31 101 ALA A N 1
ATOM 723 C CA . ALA A 1 101 ? 45.824 27.608 -14.499 1.00 82.31 101 ALA A CA 1
ATOM 724 C C . ALA A 1 101 ? 44.712 26.918 -13.693 1.00 82.31 101 ALA A C 1
ATOM 726 O O . ALA A 1 101 ? 44.661 27.035 -12.464 1.00 82.31 101 ALA A O 1
ATOM 727 N N . GLY A 1 102 ? 43.823 26.204 -14.389 1.00 74.06 102 GLY A N 1
ATOM 728 C CA . GLY A 1 102 ? 42.646 25.549 -13.817 1.00 74.06 102 GLY A CA 1
ATOM 729 C C . GLY A 1 102 ? 41.563 26.512 -13.306 1.00 74.06 102 GLY A C 1
ATOM 730 O O . GLY A 1 102 ? 41.805 27.690 -13.051 1.00 74.06 102 GLY A O 1
ATOM 731 N N . GLY A 1 103 ? 40.349 25.989 -13.103 1.00 77.50 103 GLY A N 1
ATOM 732 C CA . GLY A 1 103 ? 39.195 26.759 -12.614 1.00 77.50 103 GLY A CA 1
ATOM 733 C C . GLY A 1 103 ? 38.241 27.221 -13.720 1.00 77.50 103 GLY A C 1
ATOM 734 O O . GLY A 1 103 ? 38.225 26.641 -14.803 1.00 77.50 103 GLY A O 1
ATOM 735 N N . PHE A 1 104 ? 37.421 28.231 -13.421 1.00 78.00 104 PHE A N 1
ATOM 736 C CA . PHE A 1 104 ? 36.457 28.836 -14.345 1.00 78.00 104 PHE A CA 1
ATOM 737 C C . PHE A 1 104 ? 36.827 30.305 -14.574 1.00 78.00 104 PHE A C 1
ATOM 739 O O . PHE A 1 104 ? 37.039 31.029 -13.602 1.00 78.00 104 PHE A O 1
ATOM 746 N N . GLY A 1 105 ? 36.908 30.803 -15.808 1.00 79.81 105 GLY A N 1
ATOM 747 C CA . GLY A 1 105 ? 37.291 32.209 -15.949 1.00 79.81 105 GLY A CA 1
ATOM 748 C C . GLY A 1 105 ? 37.671 32.730 -17.320 1.00 79.81 105 GLY A C 1
ATOM 749 O O . GLY A 1 105 ? 37.521 32.065 -18.340 1.00 79.81 105 GLY A O 1
ATOM 750 N N . THR A 1 106 ? 38.183 33.958 -17.322 1.00 81.25 106 THR A N 1
ATOM 751 C CA . THR A 1 106 ? 38.684 34.638 -18.518 1.00 81.25 106 THR A CA 1
ATOM 752 C C . THR A 1 106 ? 40.166 34.970 -18.358 1.00 81.25 106 THR A C 1
ATOM 754 O O . THR A 1 106 ? 40.586 35.460 -17.311 1.00 81.25 106 THR A O 1
ATOM 757 N N . ALA A 1 107 ? 40.981 34.691 -19.373 1.00 81.88 107 ALA A N 1
ATOM 758 C CA . ALA A 1 107 ? 42.408 35.010 -19.381 1.00 81.88 107 ALA A CA 1
ATOM 759 C C . ALA A 1 107 ? 42.758 35.852 -20.613 1.00 81.88 107 ALA A C 1
ATOM 761 O O . ALA A 1 107 ? 42.391 35.496 -21.732 1.00 81.88 107 ALA A O 1
ATOM 762 N N . ALA A 1 108 ? 43.480 36.960 -20.438 1.00 82.00 108 ALA A N 1
ATOM 763 C CA . ALA A 1 108 ? 43.874 37.782 -21.584 1.00 82.00 108 ALA A CA 1
ATOM 764 C C . ALA A 1 108 ? 45.048 37.177 -22.382 1.00 82.00 108 ALA A C 1
ATOM 766 O O . ALA A 1 108 ? 45.119 37.388 -23.586 1.00 82.00 108 ALA A O 1
ATOM 767 N N . ASN A 1 109 ? 45.921 36.365 -21.773 1.00 82.81 109 ASN A N 1
ATOM 768 C CA . ASN A 1 109 ? 46.931 35.610 -22.524 1.00 82.81 109 ASN A CA 1
ATOM 769 C C . ASN A 1 109 ? 46.625 34.114 -22.551 1.00 82.81 109 ASN A C 1
ATOM 771 O O . ASN A 1 109 ? 46.184 33.609 -23.581 1.00 82.81 109 ASN A O 1
ATOM 775 N N . THR A 1 110 ? 46.832 33.407 -21.441 1.00 84.94 110 THR A N 1
ATOM 776 C CA . THR A 1 110 ? 46.824 31.939 -21.450 1.00 84.94 110 THR A CA 1
ATOM 777 C C . THR A 1 110 ? 45.893 31.363 -20.394 1.00 84.94 110 THR A C 1
ATOM 779 O O . THR A 1 110 ? 45.989 31.704 -19.218 1.00 84.94 110 THR A O 1
ATOM 782 N N . LEU A 1 111 ? 45.022 30.441 -20.793 1.00 83.38 111 LEU A N 1
ATOM 783 C CA . LEU A 1 111 ? 44.284 29.570 -19.881 1.00 83.38 111 LEU A CA 1
ATOM 784 C C . LEU A 1 111 ? 44.836 28.147 -20.030 1.00 83.38 111 LEU A C 1
ATOM 786 O O . LEU A 1 111 ? 44.858 27.607 -21.130 1.00 83.38 111 LEU A O 1
ATOM 790 N N . THR A 1 112 ? 45.307 27.543 -18.944 1.00 85.62 112 THR A N 1
ATOM 791 C CA . THR A 1 112 ? 45.860 26.182 -18.939 1.00 85.62 112 THR A CA 1
ATOM 792 C C . THR A 1 112 ? 44.958 25.282 -18.104 1.00 85.62 112 THR A C 1
ATOM 794 O O . THR A 1 112 ? 45.000 25.334 -16.874 1.00 85.62 112 THR A O 1
ATOM 797 N N . GLY A 1 113 ? 44.138 24.458 -18.758 1.00 75.81 113 GLY A N 1
ATOM 798 C CA . GLY A 1 113 ? 43.116 23.638 -18.108 1.00 75.81 113 GLY A CA 1
ATOM 799 C C . GLY A 1 113 ? 41.974 24.452 -17.481 1.00 75.81 113 GLY A C 1
ATOM 800 O O . GLY A 1 113 ? 42.115 25.629 -17.156 1.00 75.81 113 GLY A O 1
ATOM 801 N N . GLY A 1 114 ? 40.824 23.805 -17.268 1.00 79.94 114 GLY A N 1
ATOM 802 C CA . GLY A 1 114 ? 39.623 24.447 -16.715 1.00 79.94 114 GLY A CA 1
ATOM 803 C C . GLY A 1 114 ? 38.576 24.807 -17.772 1.00 79.94 114 GLY A C 1
ATOM 804 O O . GLY A 1 114 ? 38.559 24.215 -18.849 1.00 79.94 114 GLY A O 1
ATOM 805 N N . TYR A 1 115 ? 37.681 25.738 -17.439 1.00 82.94 115 TYR A N 1
ATOM 806 C CA . TYR A 1 115 ? 36.545 26.157 -18.263 1.00 82.94 115 TYR A CA 1
ATOM 807 C C . TYR A 1 115 ? 36.584 27.671 -18.492 1.00 82.94 115 TYR A C 1
ATOM 809 O O . TYR A 1 115 ? 36.602 28.426 -17.518 1.00 82.94 115 TYR A O 1
ATOM 817 N N . GLY A 1 116 ? 36.575 28.166 -19.731 1.00 83.06 116 GLY A N 1
ATOM 818 C CA . GLY A 1 116 ? 36.678 29.618 -19.897 1.00 83.06 116 GLY A CA 1
ATOM 819 C C . GLY A 1 116 ? 36.992 30.169 -21.275 1.00 83.06 116 GLY A C 1
ATOM 820 O O . GLY A 1 116 ? 36.925 29.471 -22.280 1.00 83.06 116 GLY A O 1
ATOM 821 N N . THR A 1 117 ? 37.344 31.453 -21.309 1.00 85.56 117 THR A N 1
ATOM 822 C CA . THR A 1 117 ? 37.730 32.158 -22.538 1.00 85.56 117 THR A CA 1
ATOM 823 C C . THR A 1 117 ? 39.164 32.668 -22.436 1.00 85.56 117 THR A C 1
ATOM 825 O O . THR A 1 117 ? 39.501 33.352 -21.466 1.00 85.56 117 THR A O 1
ATOM 828 N N . ALA A 1 118 ? 39.991 32.406 -23.444 1.00 85.62 118 ALA A N 1
ATOM 829 C CA . ALA A 1 118 ? 41.341 32.951 -23.552 1.00 85.62 118 ALA A CA 1
ATOM 830 C C . ALA A 1 118 ? 41.458 33.865 -24.778 1.00 85.62 118 ALA A C 1
ATOM 832 O O . ALA A 1 118 ? 41.067 33.479 -25.879 1.00 85.62 118 ALA A O 1
ATOM 833 N N . ALA A 1 119 ? 42.020 35.065 -24.626 1.00 84.88 119 ALA A N 1
ATOM 834 C CA . ALA A 1 119 ? 42.220 35.934 -25.787 1.00 84.88 119 ALA A CA 1
ATOM 835 C C . ALA A 1 119 ? 43.400 35.486 -26.670 1.00 84.88 119 ALA A C 1
ATOM 837 O O . ALA A 1 119 ? 43.346 35.702 -27.873 1.00 84.88 119 ALA A O 1
ATOM 838 N N . ASN A 1 120 ? 44.409 34.784 -26.138 1.00 85.25 120 ASN A N 1
ATOM 839 C CA . ASN A 1 120 ? 45.461 34.183 -26.965 1.00 85.25 120 ASN A CA 1
ATOM 840 C C . ASN A 1 120 ? 45.376 32.656 -26.997 1.00 85.25 120 ASN A C 1
ATOM 842 O O . ASN A 1 120 ? 44.975 32.096 -28.017 1.00 85.25 120 ASN A O 1
ATOM 846 N N . THR A 1 121 ? 45.717 31.980 -25.902 1.00 86.81 121 THR A N 1
ATOM 847 C CA . THR A 1 121 ? 45.912 30.525 -25.917 1.00 86.81 121 THR A CA 1
ATOM 848 C C . THR A 1 121 ? 45.104 29.827 -24.833 1.00 86.81 121 THR A C 1
ATOM 850 O O . THR A 1 121 ? 45.202 30.169 -23.657 1.00 86.81 121 THR A O 1
ATOM 853 N N . LEU A 1 122 ? 44.348 28.800 -25.211 1.00 86.38 122 LEU A N 1
ATOM 854 C CA . LEU A 1 122 ? 43.779 27.825 -24.284 1.00 86.38 122 LEU A CA 1
ATOM 855 C C . LEU A 1 122 ? 44.524 26.498 -24.467 1.00 86.38 122 LEU A C 1
ATOM 857 O O . LEU A 1 122 ? 44.574 25.963 -25.570 1.00 86.38 122 LEU A O 1
ATOM 861 N N . THR A 1 123 ? 45.122 25.972 -23.404 1.00 87.56 123 THR A N 1
ATOM 862 C CA . THR A 1 123 ? 45.868 24.707 -23.420 1.00 87.56 123 THR A CA 1
ATOM 863 C C . THR A 1 123 ? 45.158 23.701 -22.524 1.00 87.56 123 THR A C 1
ATOM 865 O O . THR A 1 123 ? 45.277 23.767 -21.300 1.00 87.56 123 THR A O 1
ATOM 868 N N . GLY A 1 124 ? 44.413 22.769 -23.123 1.00 77.38 124 GLY A N 1
ATOM 869 C CA . GLY A 1 124 ? 43.551 21.830 -22.407 1.00 77.38 124 GLY A CA 1
ATOM 870 C C . GLY A 1 124 ? 42.345 22.493 -21.723 1.00 77.38 124 GLY A C 1
ATOM 871 O O . GLY A 1 124 ? 42.344 23.684 -21.421 1.00 77.38 124 GLY A O 1
ATOM 872 N N . GLY A 1 125 ? 41.308 21.702 -21.432 1.00 82.69 125 GLY A N 1
ATOM 873 C CA . GLY A 1 125 ? 40.067 22.189 -20.813 1.00 82.69 125 GLY A CA 1
ATOM 874 C C . GLY A 1 125 ? 38.928 22.411 -21.811 1.00 82.69 125 GLY A C 1
ATOM 875 O O . GLY A 1 125 ? 38.928 21.818 -22.888 1.00 82.69 125 GLY A O 1
ATOM 876 N N . TYR A 1 126 ? 37.942 23.224 -21.430 1.00 84.75 126 TYR A N 1
ATOM 877 C CA . TYR A 1 126 ? 36.727 23.500 -22.201 1.00 84.75 126 TYR A CA 1
ATOM 878 C C . TYR A 1 126 ? 36.559 25.006 -22.412 1.00 84.75 126 TYR A C 1
ATOM 880 O O . TYR A 1 126 ? 36.554 25.755 -21.434 1.00 84.75 126 TYR A O 1
ATOM 888 N N . GLY A 1 127 ? 36.391 25.496 -23.640 1.00 85.25 127 GLY A N 1
ATOM 889 C CA . GLY A 1 127 ? 36.295 26.947 -23.795 1.00 85.25 127 GLY A CA 1
ATOM 890 C C . GLY A 1 127 ? 36.440 27.534 -25.184 1.00 85.25 127 GLY A C 1
ATOM 891 O O . GLY A 1 127 ? 36.380 26.837 -26.191 1.00 85.25 127 GLY A O 1
ATOM 892 N N . THR A 1 128 ? 36.637 28.849 -25.222 1.00 86.88 128 THR A N 1
ATOM 893 C CA . THR A 1 128 ? 36.882 29.598 -26.457 1.00 86.88 128 THR A CA 1
ATOM 894 C C . THR A 1 128 ? 38.263 30.246 -26.426 1.00 86.88 128 THR A C 1
ATOM 896 O O . THR A 1 128 ? 38.687 30.785 -25.402 1.00 86.88 128 THR A O 1
ATOM 899 N N . ALA A 1 129 ? 38.982 30.192 -27.545 1.00 87.31 129 ALA A N 1
ATOM 900 C CA . ALA A 1 129 ? 40.271 30.852 -27.721 1.00 87.31 129 ALA A CA 1
ATOM 901 C C . ALA A 1 129 ? 40.235 31.760 -28.952 1.00 87.31 129 ALA A C 1
ATOM 903 O O . ALA A 1 129 ? 39.834 31.325 -30.033 1.00 87.31 129 ALA A O 1
ATOM 904 N N . ALA A 1 130 ? 40.673 33.015 -28.828 1.00 86.88 130 ALA A N 1
ATOM 905 C CA . ALA A 1 130 ? 40.700 33.895 -29.998 1.00 86.88 130 ALA A CA 1
ATOM 906 C C . ALA A 1 130 ? 41.823 33.511 -30.979 1.00 86.88 130 ALA A C 1
ATOM 908 O O . ALA A 1 130 ? 41.623 33.601 -32.183 1.00 86.88 130 ALA A O 1
ATOM 909 N N . ASN A 1 131 ? 42.967 33.010 -30.498 1.00 87.12 131 ASN A N 1
ATOM 910 C CA . ASN A 1 131 ? 44.042 32.544 -31.376 1.00 87.12 131 ASN A CA 1
ATOM 911 C C . ASN A 1 131 ? 44.146 31.018 -31.408 1.00 87.12 131 ASN A C 1
ATOM 913 O O . ASN A 1 131 ? 43.769 30.409 -32.409 1.00 87.12 131 ASN A O 1
ATOM 917 N N . THR A 1 132 ? 44.619 30.392 -30.333 1.00 88.00 132 THR A N 1
ATOM 918 C CA . THR A 1 132 ? 44.995 28.973 -30.371 1.00 88.00 132 THR A CA 1
ATOM 919 C C . THR A 1 132 ? 44.343 28.178 -29.251 1.00 88.00 132 THR A C 1
ATOM 921 O O . THR A 1 132 ? 44.479 28.517 -28.078 1.00 88.00 132 THR A O 1
ATOM 924 N N . LEU A 1 133 ? 43.693 27.072 -29.600 1.00 88.12 133 LEU A N 1
ATOM 925 C CA . LEU A 1 133 ? 43.304 26.024 -28.660 1.00 88.12 133 LEU A CA 1
ATOM 926 C C . LEU A 1 133 ? 44.213 24.811 -28.887 1.00 88.12 133 LEU A C 1
ATOM 928 O O . LEU A 1 133 ? 44.272 24.284 -29.993 1.00 88.12 133 LEU A O 1
ATOM 932 N N . THR A 1 134 ? 44.938 24.378 -27.859 1.00 88.56 134 THR A N 1
ATOM 933 C CA . THR A 1 134 ? 45.835 23.215 -27.912 1.00 88.56 134 THR A CA 1
ATOM 934 C C . THR A 1 134 ? 45.302 22.132 -26.983 1.00 88.56 134 THR A C 1
ATOM 936 O O . THR A 1 134 ? 45.479 22.217 -25.766 1.00 88.56 134 THR A O 1
ATOM 939 N N . GLY A 1 135 ? 44.643 21.118 -27.544 1.00 77.62 135 GLY A N 1
ATOM 940 C CA . GLY A 1 135 ? 43.949 20.075 -26.789 1.00 77.62 135 GLY A CA 1
ATOM 941 C C . GLY A 1 135 ? 42.736 20.588 -25.995 1.00 77.62 135 GLY A C 1
ATOM 942 O O . GLY A 1 135 ? 42.645 21.758 -25.631 1.00 77.62 135 GLY A O 1
ATOM 943 N N . GLY A 1 136 ? 41.794 19.693 -25.688 1.00 83.62 136 GLY A N 1
ATOM 944 C CA . GLY A 1 136 ? 40.550 20.037 -24.985 1.00 83.62 136 GLY A CA 1
ATOM 945 C C . GLY A 1 136 ? 39.331 20.112 -25.906 1.00 83.62 136 GLY A C 1
ATOM 946 O O . GLY A 1 136 ? 39.339 19.524 -26.985 1.00 83.62 136 GLY A O 1
ATOM 947 N N . TYR A 1 137 ? 38.276 20.791 -25.457 1.00 85.12 137 TYR A N 1
ATOM 948 C CA . TYR A 1 137 ? 36.988 20.891 -26.146 1.00 85.12 137 TYR A CA 1
ATOM 949 C C . TYR A 1 137 ? 36.599 22.359 -26.341 1.00 85.12 137 TYR A C 1
ATOM 951 O O . TYR A 1 137 ? 36.547 23.102 -25.361 1.00 85.12 137 TYR A O 1
ATOM 959 N N . GLY A 1 138 ? 36.296 22.819 -27.556 1.00 86.25 138 GLY A N 1
ATOM 960 C CA . GLY A 1 138 ? 35.989 24.243 -27.696 1.00 86.25 138 GLY A CA 1
ATOM 961 C C . GLY A 1 138 ? 35.990 24.850 -29.084 1.00 86.25 138 GLY A C 1
ATOM 962 O O . GLY A 1 138 ? 35.955 24.159 -30.097 1.00 86.25 138 GLY A O 1
ATOM 963 N N . THR A 1 139 ? 36.033 26.179 -29.118 1.00 87.44 139 THR A N 1
ATOM 964 C CA . THR A 1 139 ? 36.115 26.952 -30.360 1.00 87.44 139 THR A CA 1
ATOM 965 C C . THR A 1 139 ? 37.407 27.764 -30.408 1.00 87.44 139 THR A C 1
ATOM 967 O O . THR A 1 139 ? 37.816 28.362 -29.413 1.00 87.44 139 THR A O 1
ATOM 970 N N . ALA A 1 140 ? 38.065 27.782 -31.566 1.00 87.75 140 ALA A N 1
ATOM 971 C CA . ALA A 1 140 ? 39.249 28.594 -31.823 1.00 87.75 140 ALA A CA 1
ATOM 972 C C . ALA A 1 140 ? 39.014 29.490 -33.041 1.00 87.75 140 ALA A C 1
ATOM 974 O O . ALA A 1 140 ? 38.591 29.004 -34.091 1.00 87.75 140 ALA A O 1
ATOM 975 N N . ALA A 1 141 ? 39.301 30.790 -32.941 1.00 87.56 141 ALA A N 1
ATOM 976 C CA . ALA A 1 141 ? 39.142 31.662 -34.107 1.00 87.56 141 ALA A CA 1
ATOM 977 C C . ALA A 1 141 ? 40.243 31.423 -35.155 1.00 87.56 141 ALA A C 1
ATOM 979 O O . ALA A 1 141 ? 39.957 31.466 -36.344 1.00 87.56 141 ALA A O 1
ATOM 980 N N . ASN A 1 142 ? 41.472 31.086 -34.747 1.00 87.25 142 ASN A N 1
ATOM 981 C CA . ASN A 1 142 ? 42.539 30.751 -35.693 1.00 87.25 142 ASN A CA 1
ATOM 982 C C . ASN A 1 142 ? 42.825 29.249 -35.742 1.00 87.25 142 ASN A C 1
ATOM 984 O O . ASN A 1 142 ? 42.457 28.596 -36.719 1.00 87.25 142 ASN A O 1
ATOM 988 N N . THR A 1 143 ? 43.444 28.685 -34.708 1.00 87.94 143 THR A N 1
ATOM 989 C CA . THR A 1 143 ? 43.999 27.328 -34.784 1.00 87.94 143 THR A CA 1
ATOM 990 C C . THR A 1 143 ? 43.520 26.448 -33.638 1.00 87.94 143 THR A C 1
ATOM 992 O O . THR A 1 143 ? 43.672 26.799 -32.470 1.00 87.94 143 THR A O 1
ATOM 995 N N . LEU A 1 144 ? 43.008 25.264 -33.964 1.00 87.56 144 LEU A N 1
ATOM 996 C CA . LEU A 1 144 ? 42.793 24.175 -33.014 1.00 87.56 144 LEU A CA 1
ATOM 997 C C . LEU A 1 144 ? 43.833 23.084 -33.285 1.00 87.56 144 LEU A C 1
ATOM 999 O O . LEU A 1 144 ? 43.886 22.548 -34.385 1.00 87.56 144 LEU A O 1
ATOM 1003 N N . THR A 1 145 ? 44.674 22.767 -32.304 1.00 88.12 145 THR A N 1
ATOM 1004 C CA . THR A 1 145 ? 45.693 21.710 -32.400 1.00 88.12 145 THR A CA 1
ATOM 1005 C C . THR A 1 145 ? 45.328 20.572 -31.455 1.00 88.12 145 THR A C 1
ATOM 1007 O O . THR A 1 145 ? 45.535 20.680 -30.245 1.00 88.12 145 THR A O 1
ATOM 1010 N N . GLY A 1 146 ? 44.773 19.485 -31.993 1.00 79.00 146 GLY A N 1
ATOM 1011 C CA . GLY A 1 146 ? 44.243 18.369 -31.211 1.00 79.00 146 GLY A CA 1
ATOM 1012 C C . GLY A 1 146 ? 43.009 18.729 -30.368 1.00 79.00 146 GLY A C 1
ATOM 1013 O O . GLY A 1 146 ? 42.722 19.892 -30.098 1.00 79.00 146 GLY A O 1
ATOM 1014 N N . GLY A 1 147 ? 42.276 17.711 -29.908 1.00 83.94 147 GLY A N 1
ATOM 1015 C CA . GLY A 1 147 ? 41.038 17.895 -29.136 1.00 83.94 147 GLY A CA 1
ATOM 1016 C C . GLY A 1 147 ? 39.769 17.831 -29.989 1.00 83.94 147 GLY A C 1
ATOM 1017 O O . GLY A 1 147 ? 39.789 17.253 -31.073 1.00 83.94 147 GLY A O 1
ATOM 1018 N N . TYR A 1 148 ? 38.666 18.379 -29.478 1.00 84.25 148 TYR A N 1
ATOM 1019 C CA . TYR A 1 148 ? 37.339 18.330 -30.096 1.00 84.25 148 TYR A CA 1
ATOM 1020 C C . TYR A 1 148 ? 36.766 19.740 -30.268 1.00 84.25 148 TYR A C 1
ATOM 1022 O O . TYR A 1 148 ? 36.662 20.472 -29.284 1.00 84.25 148 TYR A O 1
ATOM 1030 N N . GLY A 1 149 ? 36.357 20.158 -31.467 1.00 85.31 149 GLY A N 1
ATOM 1031 C CA . GLY A 1 149 ? 35.863 21.530 -31.589 1.00 85.31 149 GLY A CA 1
ATOM 1032 C C . GLY A 1 149 ? 35.738 22.133 -32.974 1.00 85.31 149 GLY A C 1
ATOM 1033 O O . GLY A 1 149 ? 35.787 21.449 -33.991 1.00 85.31 149 GLY A O 1
ATOM 1034 N N . THR A 1 150 ? 35.579 23.454 -33.005 1.00 85.69 150 THR A N 1
ATOM 1035 C CA . THR A 1 150 ? 35.464 24.226 -34.247 1.00 85.69 150 THR A CA 1
ATOM 1036 C C . THR A 1 150 ? 36.620 25.213 -34.381 1.00 85.69 150 THR A C 1
ATOM 1038 O O . THR A 1 150 ? 36.866 25.985 -33.453 1.00 85.69 150 THR A O 1
ATOM 1041 N N . ALA A 1 151 ? 37.285 25.248 -35.534 1.00 86.31 151 ALA A N 1
ATOM 1042 C CA . ALA A 1 151 ? 38.310 26.237 -35.862 1.00 86.31 151 ALA A CA 1
ATOM 1043 C C . ALA A 1 151 ? 37.870 27.106 -37.046 1.00 86.31 151 ALA A C 1
ATOM 1045 O O . ALA A 1 151 ? 37.413 26.574 -38.058 1.00 86.31 151 ALA A O 1
ATOM 1046 N N . ALA A 1 152 ? 38.027 28.429 -36.972 1.00 86.12 152 ALA A N 1
ATOM 1047 C CA . ALA A 1 152 ? 37.701 29.266 -38.131 1.00 86.12 152 ALA A CA 1
ATOM 1048 C C . ALA A 1 152 ? 38.759 29.143 -39.241 1.00 86.12 152 ALA A C 1
ATOM 1050 O O . ALA A 1 152 ? 38.398 29.114 -40.410 1.00 86.12 152 ALA A O 1
ATOM 1051 N N . ASN A 1 153 ? 40.045 28.977 -38.911 1.00 85.19 153 ASN A N 1
ATOM 1052 C CA . ASN A 1 153 ? 41.081 28.775 -39.926 1.00 85.19 153 ASN A CA 1
ATOM 1053 C C . ASN A 1 153 ? 41.546 27.320 -40.010 1.00 85.19 153 ASN A C 1
ATOM 1055 O O . ASN A 1 153 ? 41.221 26.639 -40.983 1.00 85.19 153 ASN A O 1
ATOM 1059 N N . THR A 1 154 ? 42.265 26.823 -39.008 1.00 85.44 154 THR A N 1
ATOM 1060 C CA . THR A 1 154 ? 42.983 25.547 -39.132 1.00 85.44 154 THR A CA 1
ATOM 1061 C C . THR A 1 154 ? 42.673 24.605 -37.977 1.00 85.44 154 THR A C 1
ATOM 1063 O O . THR A 1 154 ? 42.822 24.971 -36.813 1.00 85.44 154 THR A O 1
ATOM 1066 N N . LEU A 1 155 ? 42.295 23.369 -38.298 1.00 84.62 155 LEU A N 1
ATOM 1067 C CA . LEU A 1 155 ? 42.271 22.247 -37.363 1.00 84.62 155 LEU A CA 1
ATOM 1068 C C . LEU A 1 155 ? 43.446 21.318 -37.684 1.00 84.62 155 LEU A C 1
ATOM 1070 O O . LEU A 1 155 ? 43.511 20.771 -38.780 1.00 84.62 155 LEU A O 1
ATOM 1074 N N . THR A 1 156 ? 44.363 21.134 -36.740 1.00 85.31 156 THR A N 1
ATOM 1075 C CA . THR A 1 156 ? 45.531 20.256 -36.875 1.00 85.31 156 THR A CA 1
ATOM 1076 C C . THR A 1 156 ? 45.389 19.079 -35.914 1.00 85.31 156 THR A C 1
ATOM 1078 O O . THR A 1 156 ? 45.678 19.208 -34.723 1.00 85.31 156 THR A O 1
ATOM 1081 N N . GLY A 1 157 ? 44.929 17.929 -36.413 1.00 74.94 157 GLY A N 1
ATOM 1082 C CA . GLY A 1 157 ? 44.608 16.757 -35.596 1.00 74.94 157 GLY A CA 1
ATOM 1083 C C . GLY A 1 157 ? 43.395 16.954 -34.673 1.00 74.94 157 GLY A C 1
ATOM 1084 O O . GLY A 1 157 ? 42.988 18.071 -34.367 1.00 74.94 157 GLY A O 1
ATOM 1085 N N . GLY A 1 158 ? 42.817 15.851 -34.188 1.00 80.94 158 GLY A N 1
ATOM 1086 C CA . GLY A 1 158 ? 41.609 15.873 -33.347 1.00 80.94 158 GLY A CA 1
ATOM 1087 C C . GLY A 1 158 ? 40.312 15.642 -34.128 1.00 80.94 158 GLY A C 1
ATOM 1088 O O . GLY A 1 158 ? 40.343 15.074 -35.219 1.00 80.94 158 GLY A O 1
ATOM 1089 N N . PHE A 1 159 ? 39.179 16.037 -33.546 1.00 80.56 159 PHE A N 1
ATOM 1090 C CA . PHE A 1 159 ? 37.832 15.813 -34.074 1.00 80.56 159 PHE A CA 1
ATOM 1091 C C . PHE A 1 159 ? 37.065 17.133 -34.197 1.00 80.56 159 PHE A C 1
ATOM 1093 O O . PHE A 1 159 ? 36.884 17.825 -33.197 1.00 80.56 159 PHE A O 1
ATOM 1100 N N . GLY A 1 160 ? 36.573 17.513 -35.377 1.00 82.50 160 GLY A N 1
ATOM 1101 C CA . GLY A 1 160 ? 35.909 18.813 -35.460 1.00 82.50 160 GLY A CA 1
ATOM 1102 C C . GLY A 1 160 ? 35.626 19.386 -36.835 1.00 82.50 160 GLY A C 1
ATOM 1103 O O . GLY A 1 160 ? 35.716 18.709 -37.853 1.00 82.50 160 GLY A O 1
ATOM 1104 N N . THR A 1 161 ? 35.283 20.670 -36.856 1.00 81.38 161 THR A N 1
ATOM 1105 C CA . THR A 1 161 ? 34.999 21.410 -38.090 1.00 81.38 161 THR A CA 1
ATOM 1106 C C . THR A 1 161 ? 35.984 22.561 -38.262 1.00 81.38 161 THR A C 1
ATOM 1108 O O . THR A 1 161 ? 36.147 23.365 -37.344 1.00 81.38 161 THR A O 1
ATOM 1111 N N . ALA A 1 162 ? 36.597 22.687 -39.436 1.00 82.25 162 ALA A N 1
ATOM 1112 C CA . ALA A 1 162 ? 37.426 23.829 -39.809 1.00 82.25 162 ALA A CA 1
ATOM 1113 C C . ALA A 1 162 ? 36.758 24.634 -40.931 1.00 82.25 162 ALA A C 1
ATOM 1115 O O . ALA A 1 162 ? 36.238 24.045 -41.878 1.00 82.25 162 ALA A O 1
ATOM 1116 N N . ALA A 1 163 ? 36.786 25.967 -40.886 1.00 82.44 163 ALA A N 1
ATOM 1117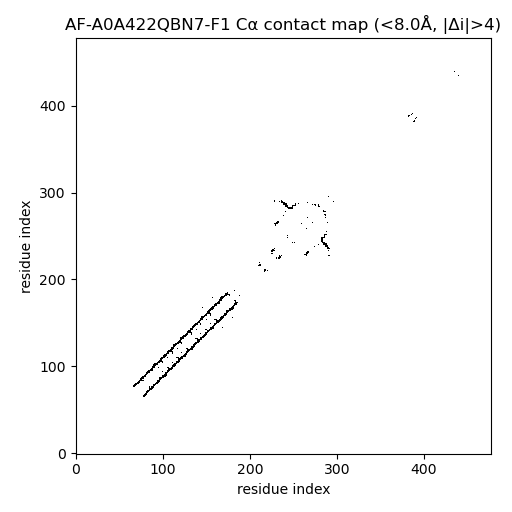 C CA . ALA A 1 163 ? 36.287 26.731 -42.033 1.00 82.44 163 ALA A CA 1
ATOM 1118 C C . ALA A 1 163 ? 37.272 26.673 -43.213 1.00 82.44 163 ALA A C 1
ATOM 1120 O O . ALA A 1 163 ? 36.834 26.507 -44.343 1.00 82.44 163 ALA A O 1
ATOM 1121 N N . ASN A 1 164 ? 38.590 26.706 -42.978 1.00 81.19 164 ASN A N 1
ATOM 1122 C CA . ASN A 1 164 ? 39.569 26.650 -44.069 1.00 81.19 164 ASN A CA 1
ATOM 1123 C C . ASN A 1 164 ? 40.235 25.278 -44.223 1.00 81.19 164 ASN A C 1
ATOM 1125 O O . ASN A 1 164 ? 39.995 24.598 -45.223 1.00 81.19 164 ASN A O 1
ATOM 1129 N N . THR A 1 165 ? 41.037 24.846 -43.250 1.00 80.50 165 THR A N 1
ATOM 1130 C CA . THR A 1 165 ? 41.946 23.704 -43.433 1.00 80.50 165 THR A CA 1
ATOM 1131 C C . THR A 1 165 ? 41.842 22.692 -42.300 1.00 80.50 165 THR A C 1
ATOM 1133 O O . THR A 1 165 ? 41.933 23.052 -41.128 1.00 80.50 165 THR A O 1
ATOM 1136 N N . LEU A 1 166 ? 41.728 21.410 -42.649 1.00 80.88 166 LEU A N 1
ATOM 1137 C CA . LEU A 1 166 ? 41.922 20.282 -41.737 1.00 80.88 166 LEU A CA 1
ATOM 1138 C C . LEU A 1 166 ? 43.220 19.548 -42.096 1.00 80.88 166 LEU A C 1
ATOM 1140 O O . LEU A 1 166 ? 43.317 18.951 -43.166 1.00 80.88 166 LEU A O 1
ATOM 1144 N N . ALA A 1 167 ? 44.203 19.574 -41.201 1.00 78.62 167 ALA A N 1
ATOM 1145 C CA . ALA A 1 167 ? 45.483 18.886 -41.330 1.00 78.62 167 ALA A CA 1
ATOM 1146 C C . ALA A 1 167 ? 45.559 17.722 -40.322 1.00 78.62 167 ALA A C 1
ATOM 1148 O O . ALA A 1 167 ? 45.890 17.916 -39.153 1.00 78.62 167 ALA A O 1
ATOM 1149 N N . GLY A 1 168 ? 45.235 16.504 -40.762 1.00 69.00 168 GLY A N 1
ATOM 1150 C CA . GLY A 1 168 ? 45.117 15.323 -39.899 1.00 69.00 168 GLY A CA 1
ATOM 1151 C C . GLY A 1 168 ? 43.882 15.334 -38.984 1.00 69.00 168 GLY A C 1
ATOM 1152 O O . GLY A 1 168 ? 43.277 16.373 -38.739 1.00 69.00 168 GLY A O 1
ATOM 1153 N N . GLY A 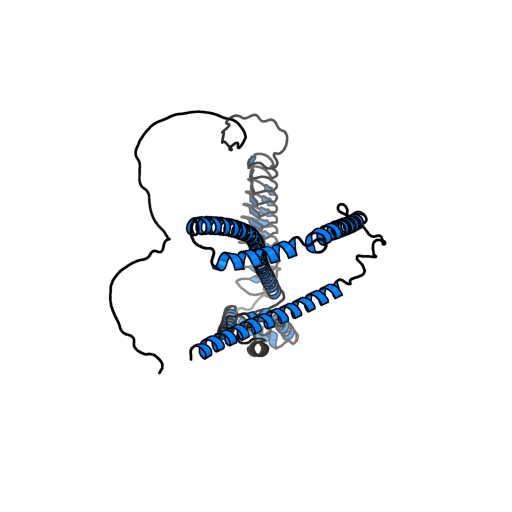1 169 ? 43.500 14.167 -38.455 1.00 74.44 169 GLY A N 1
ATOM 1154 C CA . GLY A 1 169 ? 42.310 14.009 -37.599 1.00 74.44 169 GLY A CA 1
ATOM 1155 C C . GLY A 1 169 ? 41.033 13.629 -38.360 1.00 74.44 169 GLY A C 1
ATOM 1156 O O . GLY A 1 169 ? 41.104 13.169 -39.500 1.00 74.44 169 GLY A O 1
ATOM 1157 N N . TYR A 1 170 ? 39.877 13.791 -37.713 1.00 74.31 170 TYR A N 1
ATOM 1158 C CA . TYR A 1 170 ? 38.549 13.419 -38.219 1.00 74.31 170 TYR A CA 1
ATOM 1159 C C . TYR A 1 170 ? 37.627 14.641 -38.227 1.00 74.31 170 TYR A C 1
ATOM 1161 O O . TYR A 1 170 ? 37.475 15.307 -37.205 1.00 74.31 170 TYR A O 1
ATOM 1169 N N . GLY A 1 171 ? 36.982 14.965 -39.346 1.00 74.69 171 GLY A N 1
ATOM 1170 C CA . GLY A 1 171 ? 36.189 16.193 -39.370 1.00 74.69 171 GLY A CA 1
ATOM 1171 C C . GLY A 1 171 ? 35.742 16.688 -40.730 1.00 74.69 171 GLY A C 1
ATOM 1172 O O . GLY A 1 171 ? 35.842 15.990 -41.732 1.00 74.69 171 GLY A O 1
ATOM 1173 N N . THR A 1 172 ? 35.260 17.923 -40.774 1.00 74.25 172 THR A N 1
ATOM 1174 C CA . THR A 1 172 ? 34.876 18.591 -42.025 1.00 74.25 172 THR A CA 1
ATOM 1175 C C . THR A 1 172 ? 35.662 19.882 -42.195 1.00 74.25 172 THR A C 1
ATOM 1177 O O . THR A 1 172 ? 35.794 20.642 -41.236 1.00 74.25 172 THR A O 1
ATOM 1180 N N . ALA A 1 173 ? 36.139 20.163 -43.406 1.00 76.19 173 ALA A N 1
ATOM 1181 C CA . ALA A 1 173 ? 36.726 21.454 -43.761 1.00 76.19 173 ALA A CA 1
ATOM 1182 C C . ALA A 1 173 ? 35.952 22.082 -44.920 1.00 76.19 173 ALA A C 1
ATOM 1184 O O . ALA A 1 173 ? 35.541 21.363 -45.826 1.00 76.19 173 ALA A O 1
ATOM 1185 N N . ALA A 1 174 ? 35.753 23.401 -44.954 1.00 75.44 174 ALA A N 1
ATOM 1186 C CA . ALA A 1 174 ? 35.088 23.988 -46.124 1.00 75.44 174 ALA A CA 1
ATOM 1187 C C . ALA A 1 174 ? 36.012 24.020 -47.356 1.00 75.44 174 ALA A C 1
ATOM 1189 O O . ALA A 1 174 ? 35.517 23.898 -48.473 1.00 75.44 174 ALA A O 1
ATOM 1190 N N . ASN A 1 175 ? 37.333 24.133 -47.159 1.00 74.12 175 ASN A N 1
ATOM 1191 C CA . ASN A 1 175 ? 38.283 24.402 -48.242 1.00 74.12 175 ASN A CA 1
ATOM 1192 C C . ASN A 1 175 ? 39.249 23.236 -48.522 1.00 74.12 175 ASN A C 1
ATOM 1194 O O . ASN A 1 175 ? 39.266 22.714 -49.631 1.00 74.12 175 ASN A O 1
ATOM 1198 N N . GLN A 1 176 ? 40.056 22.809 -47.542 1.00 74.12 176 GLN A N 1
ATOM 1199 C CA . GLN A 1 176 ? 41.117 21.814 -47.765 1.00 74.12 176 GLN A CA 1
ATOM 1200 C C . GLN A 1 176 ? 41.208 20.770 -46.648 1.00 74.12 176 GLN A C 1
ATOM 1202 O O . GLN A 1 176 ? 41.115 21.090 -45.463 1.00 74.12 176 GLN A O 1
ATOM 1207 N N . THR A 1 177 ? 41.456 19.516 -47.032 1.00 71.50 177 THR A N 1
ATOM 1208 C CA . THR A 1 177 ? 41.798 18.415 -46.121 1.00 71.50 177 THR A CA 1
ATOM 1209 C C . THR A 1 177 ? 43.152 17.829 -46.526 1.00 71.50 177 THR A C 1
ATOM 1211 O O . THR A 1 177 ? 43.371 17.501 -47.689 1.00 71.50 177 THR A O 1
ATOM 1214 N N . ALA A 1 178 ? 44.083 17.706 -45.581 1.00 67.56 178 ALA A N 1
ATOM 1215 C CA . ALA A 1 178 ? 45.413 17.147 -45.806 1.00 67.56 178 ALA A CA 1
ATOM 1216 C C . ALA A 1 178 ? 45.736 16.108 -44.721 1.00 67.56 178 ALA A C 1
ATOM 1218 O O . ALA A 1 178 ? 45.775 16.431 -43.537 1.00 67.56 178 ALA A O 1
ATOM 1219 N N . GLY A 1 179 ? 45.963 14.850 -45.112 1.00 60.38 179 GLY A N 1
ATOM 1220 C CA . GLY A 1 179 ? 46.461 13.801 -44.208 1.00 60.38 179 GLY A CA 1
ATOM 1221 C C . GLY A 1 179 ? 45.503 13.327 -43.100 1.00 60.38 179 GLY A C 1
ATOM 1222 O O . GLY A 1 179 ? 45.977 12.803 -42.096 1.00 60.38 179 GLY A O 1
ATOM 1223 N N . GLY A 1 180 ? 44.182 13.506 -43.246 1.00 62.41 180 GLY A N 1
ATOM 1224 C CA . GLY A 1 180 ? 43.163 13.085 -42.267 1.00 62.41 180 GLY A CA 1
ATOM 1225 C C . GLY A 1 180 ? 41.889 12.509 -42.903 1.00 62.41 180 GLY A C 1
ATOM 1226 O O . GLY A 1 180 ? 41.713 12.567 -44.118 1.00 62.41 180 GLY A O 1
ATOM 1227 N N . PHE A 1 181 ? 40.992 11.963 -42.078 1.00 61.81 181 PHE A N 1
ATOM 1228 C CA . PHE A 1 181 ? 39.710 11.377 -42.490 1.00 61.81 181 PHE A CA 1
ATOM 1229 C C . PHE A 1 181 ? 38.591 12.423 -42.410 1.00 61.81 181 PHE A C 1
ATOM 1231 O O . PHE A 1 181 ? 37.811 12.447 -41.454 1.00 61.81 181 PHE A O 1
ATOM 1238 N N . GLY A 1 182 ? 38.519 13.315 -43.400 1.00 58.94 182 GLY A N 1
ATOM 1239 C CA . GLY A 1 182 ? 37.517 14.377 -43.406 1.00 58.94 182 GLY A CA 1
ATOM 1240 C C . GLY A 1 182 ? 36.935 14.720 -44.769 1.00 58.94 182 GLY A C 1
ATOM 1241 O O . GLY A 1 182 ? 37.537 14.443 -45.804 1.00 58.94 182 GLY A O 1
ATOM 1242 N N . LEU A 1 183 ? 35.746 15.323 -44.755 1.00 60.34 183 LEU A N 1
ATOM 1243 C CA . LEU A 1 183 ? 35.047 15.792 -45.954 1.00 60.34 183 LEU A CA 1
ATOM 1244 C C . LEU A 1 183 ? 35.395 17.262 -46.225 1.00 60.34 183 LEU A C 1
ATOM 1246 O O . LEU A 1 183 ? 35.274 18.093 -45.320 1.00 60.34 183 LEU A O 1
ATOM 1250 N N . ALA A 1 184 ? 35.798 17.583 -47.458 1.00 60.41 184 ALA A N 1
ATOM 1251 C CA . ALA A 1 184 ? 35.914 18.962 -47.919 1.00 60.41 184 ALA A CA 1
ATOM 1252 C C . ALA A 1 184 ? 34.587 19.429 -48.550 1.00 60.41 184 ALA A C 1
ATOM 1254 O O . ALA A 1 184 ? 33.961 18.685 -49.306 1.00 60.41 184 ALA A O 1
ATOM 1255 N N . GLY A 1 185 ? 34.161 20.664 -48.260 1.00 52.38 185 GLY A N 1
ATOM 1256 C CA . GLY A 1 185 ? 32.953 21.292 -48.823 1.00 52.38 185 GLY A CA 1
ATOM 1257 C C . GLY A 1 185 ? 32.971 21.455 -50.351 1.00 52.38 185 GLY A C 1
ATOM 1258 O O . GLY A 1 185 ? 31.930 21.689 -50.960 1.00 52.38 185 GLY A O 1
ATOM 1259 N N . ALA A 1 186 ? 34.128 21.255 -50.979 1.00 49.25 186 ALA A N 1
ATOM 1260 C CA . ALA A 1 186 ? 34.292 21.106 -52.415 1.00 49.25 186 ALA A CA 1
ATOM 1261 C C . ALA A 1 186 ? 35.119 19.838 -52.694 1.00 49.25 186 ALA A C 1
ATOM 1263 O O . ALA A 1 186 ? 36.344 19.863 -52.656 1.00 49.25 186 ALA A O 1
ATOM 1264 N N . GLY A 1 187 ? 34.437 18.721 -52.961 1.00 45.66 187 GLY A N 1
ATOM 1265 C CA . GLY A 1 187 ? 35.064 17.449 -53.333 1.00 45.66 187 GLY A CA 1
ATOM 1266 C C . GLY A 1 187 ? 35.169 16.462 -52.170 1.00 45.66 187 GLY A C 1
ATOM 1267 O O . GLY A 1 187 ? 35.958 16.630 -51.243 1.00 45.66 187 GLY A O 1
ATOM 1268 N N . GLY A 1 188 ? 34.352 15.409 -52.236 1.00 43.69 188 GLY A N 1
ATOM 1269 C CA . GLY A 1 188 ? 34.428 14.271 -51.324 1.00 43.69 188 GLY A CA 1
ATOM 1270 C C . GLY A 1 188 ? 35.781 13.553 -51.386 1.00 43.69 188 GLY A C 1
ATOM 1271 O O . GLY A 1 188 ? 36.498 13.649 -52.374 1.00 43.69 188 GLY A O 1
ATOM 1272 N N . PHE A 1 189 ? 36.088 12.862 -50.285 1.00 36.66 189 PHE A N 1
ATOM 1273 C CA . PHE A 1 189 ? 37.207 11.948 -50.024 1.00 36.66 189 PHE A CA 1
ATOM 1274 C C . PHE A 1 189 ? 38.310 11.831 -51.088 1.00 36.66 189 PHE A C 1
ATOM 1276 O O . PHE A 1 189 ? 38.127 11.187 -52.114 1.00 36.66 189 PHE A O 1
ATOM 1283 N N . GLY A 1 190 ? 39.505 12.309 -50.728 1.00 48.06 190 GLY A N 1
ATOM 1284 C CA . GLY A 1 190 ? 40.755 11.938 -51.387 1.00 48.06 190 GLY A CA 1
ATOM 1285 C C . GLY A 1 190 ? 40.924 12.581 -52.759 1.00 48.06 190 GLY A C 1
ATOM 1286 O O . GLY A 1 190 ? 40.415 12.105 -53.764 1.00 48.06 190 GLY A O 1
ATOM 1287 N N . THR A 1 191 ? 41.714 13.649 -52.823 1.00 37.66 191 THR A N 1
ATOM 1288 C CA . THR A 1 191 ? 42.199 14.200 -54.088 1.00 37.66 191 THR A CA 1
ATOM 1289 C C . THR A 1 191 ? 43.073 13.168 -54.808 1.00 37.66 191 THR A C 1
ATOM 1291 O O . THR A 1 191 ? 44.278 13.089 -54.567 1.00 37.66 191 THR A O 1
ATOM 1294 N N . TYR A 1 192 ? 42.479 12.394 -55.713 1.00 36.97 192 TYR A N 1
ATOM 1295 C CA . TYR A 1 192 ? 43.183 11.852 -56.871 1.00 36.97 192 TYR A CA 1
ATOM 1296 C C . TYR A 1 192 ? 42.993 12.842 -58.016 1.00 36.97 192 TYR A C 1
ATOM 1298 O O . TYR A 1 192 ? 41.895 13.343 -58.261 1.00 36.97 192 TYR A O 1
ATOM 1306 N N . ALA A 1 193 ? 44.091 13.160 -58.686 1.00 38.94 193 ALA A N 1
ATOM 1307 C CA . ALA A 1 193 ? 44.109 14.045 -59.830 1.00 38.94 193 ALA A CA 1
ATOM 1308 C C . ALA A 1 193 ? 43.154 13.565 -60.940 1.00 38.94 193 ALA A C 1
ATOM 1310 O O . ALA A 1 193 ? 43.227 12.418 -61.369 1.00 38.94 193 ALA A O 1
ATOM 1311 N N . GLY A 1 194 ? 42.334 14.499 -61.433 1.00 43.03 194 GLY A N 1
ATOM 1312 C CA . GLY A 1 194 ? 41.732 14.494 -62.766 1.00 43.03 194 GLY A CA 1
ATOM 1313 C C . GLY A 1 194 ? 40.503 13.610 -62.970 1.00 43.03 194 GLY A C 1
ATOM 1314 O O . GLY A 1 194 ? 40.663 12.432 -63.221 1.00 43.03 194 GLY A O 1
ATOM 1315 N N . VAL A 1 195 ? 39.308 14.217 -63.018 1.00 34.88 195 VAL A N 1
ATOM 1316 C CA . VAL A 1 195 ? 38.374 14.167 -64.166 1.00 34.88 195 VAL A CA 1
ATOM 1317 C C . VAL A 1 195 ? 37.455 15.392 -64.070 1.00 34.88 195 VAL A C 1
ATOM 1319 O O . VAL A 1 195 ? 36.833 15.645 -63.043 1.00 34.88 195 VAL A O 1
ATOM 1322 N N . ASN A 1 196 ? 37.378 16.159 -65.154 1.00 48.16 196 ASN A N 1
ATOM 1323 C CA . ASN A 1 196 ? 36.443 17.261 -65.337 1.00 48.16 196 ASN A CA 1
ATOM 1324 C C . ASN A 1 196 ? 35.101 16.677 -65.810 1.00 48.16 196 ASN A C 1
ATOM 1326 O O . ASN A 1 196 ? 35.046 16.151 -66.920 1.00 48.16 196 ASN A O 1
ATOM 1330 N N . ASN A 1 197 ? 34.043 16.712 -64.994 1.00 44.34 197 ASN A N 1
ATOM 1331 C CA . ASN A 1 197 ? 32.679 16.530 -65.499 1.00 44.34 197 ASN A CA 1
ATOM 1332 C C . ASN A 1 197 ? 31.620 17.132 -64.567 1.00 44.34 197 ASN A C 1
ATOM 1334 O O . ASN A 1 197 ? 31.454 16.728 -63.416 1.00 44.34 197 ASN A O 1
ATOM 1338 N N . ASN A 1 198 ? 30.867 18.082 -65.117 1.00 50.53 198 ASN A N 1
ATOM 1339 C CA . ASN A 1 198 ? 29.708 18.708 -64.498 1.00 50.53 198 ASN A CA 1
ATOM 1340 C C . ASN A 1 198 ? 28.513 17.745 -64.532 1.00 50.53 198 ASN A C 1
ATOM 1342 O O . ASN A 1 198 ? 27.747 17.753 -65.492 1.00 50.53 198 ASN A O 1
ATOM 1346 N N . ASN A 1 199 ? 28.326 16.929 -63.493 1.00 46.97 199 ASN A N 1
ATOM 1347 C CA . ASN A 1 199 ? 27.021 16.326 -63.208 1.00 46.97 199 ASN A CA 1
ATOM 1348 C C . ASN A 1 199 ? 26.877 15.991 -61.713 1.00 46.97 199 ASN A C 1
ATOM 1350 O O . ASN A 1 199 ? 27.303 14.938 -61.246 1.00 46.97 199 ASN A O 1
ATOM 1354 N N . MET A 1 200 ? 26.284 16.909 -60.946 1.00 40.47 200 MET A N 1
ATOM 1355 C CA . MET A 1 200 ? 26.196 16.842 -59.479 1.00 40.47 200 MET A CA 1
ATOM 1356 C C . MET A 1 200 ? 24.896 16.190 -58.961 1.00 40.47 200 MET A C 1
ATOM 1358 O O . MET A 1 200 ? 24.521 16.406 -57.814 1.00 40.47 200 MET A O 1
ATOM 1362 N N . LEU A 1 201 ? 24.193 15.388 -59.773 1.00 42.09 201 LEU A N 1
ATOM 1363 C CA . LEU A 1 201 ? 22.930 14.734 -59.374 1.00 42.09 201 LEU A CA 1
ATOM 1364 C C . LEU A 1 201 ? 22.950 13.188 -59.389 1.00 42.09 201 LEU A C 1
ATOM 1366 O O . LEU A 1 201 ? 21.895 12.568 -59.316 1.00 42.09 201 LEU A O 1
ATOM 1370 N N . GLY A 1 202 ? 24.126 12.546 -59.437 1.00 40.69 202 GLY A N 1
ATOM 1371 C CA . GLY A 1 202 ? 24.252 11.072 -59.496 1.00 40.69 202 GLY A CA 1
ATOM 1372 C C . GLY A 1 202 ? 24.920 10.380 -58.295 1.00 40.69 202 GLY A C 1
ATOM 1373 O O . GLY A 1 202 ? 25.029 9.154 -58.266 1.00 40.69 202 GLY A O 1
ATOM 1374 N N . ALA A 1 203 ? 25.401 11.119 -57.290 1.00 41.84 203 ALA A N 1
ATOM 1375 C CA . ALA A 1 203 ? 26.286 10.549 -56.261 1.00 41.84 203 ALA A CA 1
ATOM 1376 C C . ALA A 1 203 ? 25.578 9.659 -55.216 1.00 41.84 203 ALA A C 1
ATOM 1378 O O . ALA A 1 203 ? 26.220 8.799 -54.619 1.00 41.84 203 ALA A O 1
ATOM 1379 N N . ALA A 1 204 ? 24.261 9.798 -55.024 1.00 43.66 204 ALA A N 1
ATOM 1380 C CA . ALA A 1 204 ? 23.506 8.954 -54.088 1.00 43.66 204 ALA A CA 1
ATOM 1381 C C . ALA A 1 204 ? 23.215 7.540 -54.633 1.00 43.66 204 ALA A C 1
ATOM 1383 O O . ALA A 1 204 ? 22.958 6.625 -53.856 1.00 43.66 204 ALA A O 1
ATOM 1384 N N . GLN A 1 205 ? 23.282 7.339 -55.953 1.00 44.06 205 GLN A N 1
ATOM 1385 C CA . GLN A 1 205 ? 22.991 6.041 -56.579 1.00 44.06 205 GLN A CA 1
ATOM 1386 C C . GLN A 1 205 ? 24.211 5.100 -56.580 1.00 44.06 205 GLN A C 1
ATOM 1388 O O . GLN A 1 205 ? 24.056 3.887 -56.477 1.00 44.06 205 GLN A O 1
ATOM 1393 N N . ASN A 1 206 ? 25.432 5.643 -56.562 1.00 46.84 206 ASN A N 1
ATOM 1394 C CA . ASN A 1 206 ? 26.658 4.852 -56.722 1.00 46.84 206 ASN A CA 1
ATOM 1395 C C . ASN A 1 206 ? 27.141 4.127 -55.445 1.00 46.84 206 ASN A C 1
ATOM 1397 O O . ASN A 1 206 ? 27.861 3.133 -55.538 1.00 46.84 206 ASN A O 1
ATOM 1401 N N . LEU A 1 207 ? 26.730 4.559 -54.245 1.00 49.59 207 LEU A N 1
ATOM 1402 C CA . LEU A 1 207 ? 27.058 3.852 -52.991 1.00 49.59 207 LEU A CA 1
ATOM 1403 C C . LEU A 1 207 ? 26.243 2.563 -52.818 1.00 49.59 207 LEU A C 1
ATOM 1405 O O . LEU A 1 207 ? 26.733 1.583 -52.253 1.00 49.59 207 LEU A O 1
ATOM 1409 N N . HIS A 1 208 ? 25.015 2.541 -53.342 1.00 49.62 208 HIS A N 1
ATOM 1410 C CA . HIS A 1 208 ? 24.176 1.346 -53.318 1.00 49.62 208 HIS A CA 1
ATOM 1411 C C . HIS A 1 208 ? 24.660 0.290 -54.327 1.00 49.62 208 HIS A C 1
ATOM 1413 O O . HIS A 1 208 ? 24.531 -0.911 -54.091 1.00 49.62 208 HIS A O 1
ATOM 1419 N N . GLU A 1 209 ? 25.302 0.735 -55.408 1.00 46.12 209 GLU A N 1
ATOM 1420 C CA . GLU A 1 209 ? 25.767 -0.116 -56.503 1.00 46.12 209 GLU A CA 1
ATOM 1421 C C . GLU A 1 209 ? 27.118 -0.800 -56.202 1.00 46.12 209 GLU A C 1
ATOM 1423 O O . GLU A 1 209 ? 27.301 -1.967 -56.547 1.00 46.12 209 GLU A O 1
ATOM 1428 N N . PHE A 1 210 ? 28.014 -0.167 -55.428 1.00 45.41 210 PHE A N 1
ATOM 1429 C CA . PHE A 1 210 ? 29.249 -0.810 -54.934 1.00 45.41 210 PHE A CA 1
ATOM 1430 C C . PHE A 1 210 ? 29.000 -1.831 -53.804 1.00 45.41 210 PHE A C 1
ATOM 1432 O O . PHE A 1 210 ? 29.636 -2.888 -53.762 1.00 45.41 210 PHE A O 1
ATOM 1439 N N . GLY A 1 211 ? 28.049 -1.558 -52.901 1.00 50.09 211 GLY A N 1
ATOM 1440 C CA . GLY A 1 211 ? 27.683 -2.471 -51.806 1.00 50.09 211 GLY A CA 1
ATOM 1441 C C . GLY A 1 211 ? 26.933 -3.731 -52.265 1.00 50.09 211 GLY A C 1
ATOM 1442 O O . GLY A 1 211 ? 26.927 -4.742 -51.564 1.00 50.09 211 GLY A O 1
ATOM 1443 N N . GLY A 1 212 ? 26.330 -3.693 -53.459 1.00 53.25 212 GLY A N 1
ATOM 1444 C CA . GLY A 1 212 ? 25.572 -4.800 -54.044 1.00 53.25 212 GLY A CA 1
ATOM 1445 C C . GLY A 1 212 ? 26.395 -5.808 -54.855 1.00 53.25 212 GLY A C 1
ATOM 1446 O O . GLY A 1 212 ? 25.874 -6.882 -55.164 1.00 53.25 212 GLY A O 1
ATOM 1447 N N . GLN A 1 213 ? 27.654 -5.513 -55.196 1.00 61.03 213 GLN A N 1
ATOM 1448 C CA . GLN A 1 213 ? 28.468 -6.365 -56.082 1.00 61.03 213 GLN A CA 1
ATOM 1449 C C . GLN A 1 213 ? 29.579 -7.148 -55.357 1.00 61.03 213 GLN A C 1
ATOM 1451 O O . GLN A 1 213 ? 29.992 -8.205 -55.825 1.00 61.03 213 GLN A O 1
ATOM 1456 N N . SER A 1 214 ? 30.015 -6.696 -54.177 1.00 73.38 214 SER A N 1
ATOM 1457 C CA . SER A 1 214 ? 31.025 -7.363 -53.341 1.00 73.38 214 SER A CA 1
ATOM 1458 C C . SER A 1 214 ? 30.375 -8.063 -52.140 1.00 73.38 214 SER A C 1
ATOM 1460 O O . SER A 1 214 ? 29.586 -7.457 -51.413 1.00 73.38 214 SER A O 1
ATOM 1462 N N . THR A 1 215 ? 30.712 -9.335 -51.892 1.00 77.69 215 THR A N 1
ATOM 1463 C CA . THR A 1 215 ? 30.223 -10.098 -50.723 1.00 77.69 215 THR A CA 1
ATOM 1464 C C . THR A 1 215 ? 30.622 -9.437 -49.404 1.00 77.69 215 THR A C 1
ATOM 1466 O O . THR A 1 215 ? 29.808 -9.352 -48.489 1.00 77.69 215 THR A O 1
ATOM 1469 N N . LEU A 1 216 ? 31.836 -8.885 -49.327 1.00 81.31 216 LEU A N 1
ATOM 1470 C CA . LEU A 1 216 ? 32.316 -8.121 -48.175 1.00 81.31 216 LEU A CA 1
ATOM 1471 C C . LEU A 1 216 ? 31.530 -6.814 -47.987 1.00 81.31 216 LEU A C 1
ATOM 1473 O O . LEU A 1 216 ? 31.195 -6.457 -46.861 1.00 81.31 216 LEU A O 1
ATOM 1477 N N . GLY A 1 217 ? 31.190 -6.134 -49.087 1.00 81.69 217 GLY A N 1
ATOM 1478 C CA . GLY A 1 217 ? 30.347 -4.936 -49.066 1.00 81.69 217 GLY A CA 1
ATOM 1479 C C . GLY A 1 217 ? 28.954 -5.218 -48.499 1.00 81.69 217 GLY A C 1
ATOM 1480 O O . GLY A 1 217 ? 28.472 -4.457 -47.662 1.00 81.69 217 GLY A O 1
ATOM 1481 N N . ARG A 1 218 ? 28.353 -6.361 -48.864 1.00 81.19 218 ARG A N 1
ATOM 1482 C CA . ARG A 1 218 ? 27.087 -6.820 -48.271 1.00 81.19 218 ARG A CA 1
ATOM 1483 C C . ARG A 1 218 ? 27.194 -7.067 -46.768 1.00 81.19 218 ARG A C 1
ATOM 1485 O O . ARG A 1 218 ? 26.322 -6.605 -46.043 1.00 81.19 218 ARG A O 1
ATOM 1492 N N . TYR A 1 219 ? 28.243 -7.742 -46.295 1.00 85.25 219 TYR A N 1
ATOM 1493 C CA . TYR A 1 219 ? 28.415 -8.008 -44.860 1.00 85.25 219 TYR A CA 1
ATOM 1494 C C . TYR A 1 219 ? 28.620 -6.736 -44.037 1.00 85.25 219 TYR A C 1
ATOM 1496 O O . TYR A 1 219 ? 28.058 -6.610 -42.952 1.00 85.25 219 TYR A O 1
ATOM 1504 N N . LEU A 1 220 ? 29.405 -5.782 -44.543 1.00 87.75 220 LEU A N 1
ATOM 1505 C CA . LEU A 1 220 ? 29.620 -4.509 -43.855 1.00 87.75 220 LEU A CA 1
ATOM 1506 C C . LEU A 1 220 ? 28.346 -3.659 -43.831 1.00 87.75 220 LEU A C 1
ATOM 1508 O O . LEU A 1 220 ? 28.034 -3.081 -42.796 1.00 87.75 220 LEU A O 1
ATOM 1512 N N . LEU A 1 221 ? 27.577 -3.645 -44.923 1.00 87.12 221 LEU A N 1
ATOM 1513 C CA . LEU A 1 221 ? 26.276 -2.978 -44.969 1.00 87.12 221 LEU A CA 1
ATOM 1514 C C . LEU A 1 221 ? 25.254 -3.655 -44.043 1.00 87.12 221 LEU A C 1
ATOM 1516 O O . LEU A 1 221 ? 24.455 -2.980 -43.404 1.00 87.12 221 LEU A O 1
ATOM 1520 N N . GLU A 1 222 ? 25.270 -4.985 -43.943 1.00 86.56 222 GLU A N 1
ATOM 1521 C CA . GLU A 1 222 ? 24.421 -5.727 -43.007 1.00 86.56 222 GLU A CA 1
ATOM 1522 C C . GLU A 1 222 ? 24.794 -5.429 -41.551 1.00 86.56 222 GLU A C 1
ATOM 1524 O O . GLU A 1 222 ? 23.905 -5.221 -40.728 1.00 86.56 222 GLU A O 1
ATOM 1529 N N . LEU A 1 223 ? 26.090 -5.347 -41.238 1.00 87.81 223 LEU A N 1
ATOM 1530 C CA . LEU A 1 223 ? 26.570 -4.937 -39.919 1.00 87.81 223 LEU A CA 1
ATOM 1531 C C . LEU A 1 223 ? 26.162 -3.499 -39.589 1.00 87.81 223 LEU A C 1
ATOM 1533 O O . LEU A 1 223 ? 25.638 -3.264 -38.502 1.00 87.81 223 LEU A O 1
ATOM 1537 N N . ASP A 1 224 ? 26.335 -2.563 -40.520 1.00 88.38 224 ASP A N 1
ATOM 1538 C CA . ASP A 1 224 ? 25.932 -1.164 -40.340 1.00 88.38 224 ASP A CA 1
ATOM 1539 C C . ASP A 1 224 ? 24.416 -1.053 -40.098 1.00 88.38 224 ASP A C 1
ATOM 1541 O O . ASP A 1 224 ? 23.961 -0.467 -39.116 1.00 88.38 224 ASP A O 1
ATOM 1545 N N . ASN A 1 225 ? 23.622 -1.762 -40.903 1.00 87.19 225 ASN A N 1
ATOM 1546 C CA . ASN A 1 225 ? 22.171 -1.844 -40.749 1.00 87.19 225 ASN A CA 1
ATOM 1547 C C . ASN A 1 225 ? 21.728 -2.532 -39.446 1.00 87.19 225 ASN A C 1
ATOM 1549 O O . ASN A 1 225 ? 20.681 -2.183 -38.897 1.00 87.19 225 ASN A O 1
ATOM 1553 N N . ALA A 1 226 ? 22.485 -3.514 -38.950 1.00 85.81 226 ALA A N 1
ATOM 1554 C CA . ALA A 1 226 ? 22.185 -4.226 -37.709 1.00 85.81 226 ALA A CA 1
ATOM 1555 C C . ALA A 1 226 ? 22.505 -3.390 -36.459 1.00 85.81 226 ALA A C 1
ATOM 1557 O O . ALA A 1 226 ? 21.827 -3.545 -35.439 1.00 85.81 226 ALA A O 1
ATOM 1558 N N . TYR A 1 227 ? 23.508 -2.509 -36.545 1.00 87.19 227 TYR A N 1
ATOM 1559 C CA . TYR A 1 227 ? 23.956 -1.616 -35.471 1.00 87.19 227 TYR A CA 1
ATOM 1560 C C . TYR A 1 227 ? 23.402 -0.184 -35.582 1.00 87.19 227 TYR A C 1
ATOM 1562 O O . TYR A 1 227 ? 23.747 0.675 -34.771 1.00 87.19 227 TYR A O 1
ATOM 1570 N N . ASN A 1 228 ? 22.481 0.069 -36.510 1.00 85.31 228 ASN A N 1
ATOM 1571 C CA . ASN A 1 228 ? 21.777 1.340 -36.625 1.00 85.31 228 ASN A CA 1
ATOM 1572 C C . ASN A 1 228 ? 20.405 1.277 -35.929 1.00 85.31 228 ASN A C 1
ATOM 1574 O O . ASN A 1 228 ? 19.561 0.457 -36.286 1.00 85.31 228 ASN A O 1
ATOM 1578 N N . ALA A 1 229 ? 20.166 2.155 -34.948 1.00 79.69 229 ALA A N 1
ATOM 1579 C CA . ALA A 1 229 ? 18.910 2.216 -34.185 1.00 79.69 229 ALA A CA 1
ATOM 1580 C C . ALA A 1 229 ? 17.697 2.609 -35.044 1.00 79.69 229 ALA A C 1
ATOM 1582 O O . ALA A 1 229 ? 16.584 2.148 -34.799 1.00 79.69 229 ALA A O 1
ATOM 1583 N N . LEU A 1 230 ? 17.914 3.460 -36.051 1.00 81.12 230 LEU A N 1
ATOM 1584 C CA . LEU A 1 230 ? 16.855 3.972 -36.920 1.00 81.12 230 LEU A CA 1
ATOM 1585 C C . LEU A 1 230 ? 16.526 2.994 -38.051 1.00 81.12 230 LEU A C 1
ATOM 1587 O O . LEU A 1 230 ? 15.451 3.067 -38.642 1.00 81.12 230 LEU A O 1
ATOM 1591 N N . HIS A 1 231 ? 17.423 2.051 -38.343 1.00 83.88 231 HIS A N 1
ATOM 1592 C CA . HIS A 1 231 ? 17.209 1.113 -39.429 1.00 83.88 231 HIS A CA 1
ATOM 1593 C C . HIS A 1 231 ? 16.156 0.048 -39.049 1.00 83.88 231 HIS A C 1
ATOM 1595 O O . HIS A 1 231 ? 16.207 -0.521 -37.952 1.00 83.88 231 HIS A O 1
ATOM 1601 N N . PRO A 1 232 ? 15.217 -0.303 -39.952 1.00 81.06 232 PRO A N 1
ATOM 1602 C CA . PRO A 1 232 ? 14.185 -1.305 -39.678 1.00 81.06 232 PRO A CA 1
ATOM 1603 C C . PRO A 1 232 ? 14.725 -2.670 -39.250 1.00 81.06 232 PRO A C 1
ATOM 1605 O O . PRO A 1 232 ? 14.059 -3.358 -38.480 1.00 81.06 232 PRO A O 1
ATOM 1608 N N . ASN A 1 233 ? 15.931 -3.031 -39.704 1.00 81.38 233 ASN A N 1
ATOM 1609 C CA . ASN A 1 233 ? 16.578 -4.325 -39.444 1.00 81.38 233 ASN A CA 1
ATOM 1610 C C . ASN A 1 233 ? 17.591 -4.280 -38.284 1.00 81.38 233 ASN A C 1
ATOM 1612 O O . ASN A 1 233 ? 18.520 -5.087 -38.256 1.00 81.38 233 ASN A O 1
ATOM 1616 N N . CYS A 1 234 ? 17.452 -3.332 -37.356 1.00 86.19 234 CYS A N 1
ATOM 1617 C CA . CYS A 1 234 ? 18.292 -3.273 -36.163 1.00 86.19 234 CYS A CA 1
ATOM 1618 C C . CYS A 1 234 ? 18.209 -4.589 -35.370 1.00 86.19 234 CYS A C 1
ATOM 1620 O O . CYS A 1 234 ? 17.120 -5.025 -34.992 1.00 86.19 234 CYS A O 1
ATOM 1622 N N . ARG A 1 235 ? 19.354 -5.216 -35.071 1.00 84.88 235 ARG A N 1
ATOM 1623 C CA . ARG A 1 235 ? 19.388 -6.509 -34.362 1.00 84.88 235 ARG A CA 1
ATOM 1624 C C . ARG A 1 235 ? 19.247 -6.367 -32.846 1.00 84.88 235 ARG A C 1
ATOM 1626 O O . ARG A 1 235 ? 18.875 -7.322 -32.172 1.00 84.88 235 ARG A O 1
ATOM 1633 N N . PHE A 1 236 ? 19.509 -5.176 -32.311 1.00 87.00 236 PHE A N 1
ATOM 1634 C CA . PHE A 1 236 ? 19.416 -4.859 -30.882 1.00 87.00 236 PHE A CA 1
ATOM 1635 C C . PHE A 1 236 ? 18.076 -4.219 -30.512 1.00 87.00 236 PHE A C 1
ATOM 1637 O O . PHE A 1 236 ? 18.031 -3.313 -29.677 1.00 87.00 236 PHE A O 1
ATOM 1644 N N . ARG A 1 237 ? 16.989 -4.682 -31.139 1.00 86.94 237 ARG A N 1
ATOM 1645 C CA . ARG A 1 237 ? 15.625 -4.255 -30.829 1.00 86.94 237 ARG A CA 1
ATOM 1646 C C . ARG A 1 237 ? 14.932 -5.263 -29.920 1.00 86.94 237 ARG A C 1
ATOM 1648 O O . ARG A 1 237 ? 14.926 -6.462 -30.189 1.00 86.94 237 ARG A O 1
ATOM 1655 N N . ALA A 1 238 ? 14.280 -4.756 -28.883 1.00 88.69 238 ALA A N 1
ATOM 1656 C CA . ALA A 1 238 ? 13.360 -5.514 -28.046 1.00 88.69 238 ALA A CA 1
ATOM 1657 C C . ALA A 1 238 ? 12.056 -4.733 -27.856 1.00 88.69 238 ALA A C 1
ATOM 1659 O O . ALA A 1 238 ? 12.054 -3.505 -27.896 1.00 88.69 238 ALA A O 1
ATOM 1660 N N . PHE A 1 239 ? 10.948 -5.436 -27.629 1.00 90.25 239 PHE A N 1
ATOM 1661 C CA . PHE A 1 239 ? 9.672 -4.809 -27.287 1.00 90.25 239 PHE A CA 1
ATOM 1662 C C . PHE A 1 239 ? 9.421 -4.913 -25.788 1.00 90.25 239 PHE A C 1
ATOM 1664 O O . PHE A 1 239 ? 9.509 -5.995 -25.209 1.00 90.25 239 PHE A O 1
ATOM 1671 N N . LEU A 1 240 ? 9.091 -3.779 -25.174 1.00 91.62 240 LEU A N 1
ATOM 1672 C CA . LEU A 1 240 ? 8.629 -3.699 -23.792 1.00 91.62 240 LEU A CA 1
ATOM 1673 C C . LEU A 1 240 ? 7.224 -3.109 -23.757 1.00 91.62 240 LEU A C 1
ATOM 1675 O O . LEU A 1 240 ? 6.877 -2.282 -24.594 1.00 91.62 240 LEU A O 1
ATOM 1679 N N . TYR A 1 241 ? 6.427 -3.514 -22.776 1.00 93.12 241 TYR A N 1
ATOM 1680 C CA . TYR A 1 241 ? 5.029 -3.110 -22.680 1.00 93.12 241 TYR A CA 1
ATOM 1681 C C . TYR A 1 241 ? 4.859 -1.978 -21.670 1.00 93.12 241 TYR A C 1
ATOM 1683 O O . TYR A 1 241 ? 5.170 -2.131 -20.488 1.00 93.12 241 TYR A O 1
ATOM 1691 N N . ASN A 1 242 ? 4.371 -0.833 -22.142 1.00 90.81 242 ASN A N 1
ATOM 1692 C CA . ASN A 1 242 ? 4.018 0.304 -21.299 1.00 90.81 242 ASN A CA 1
ATOM 1693 C C . ASN A 1 242 ? 2.537 0.248 -20.935 1.00 90.81 242 ASN A C 1
ATOM 1695 O O . ASN A 1 242 ? 1.712 -0.133 -21.762 1.00 90.81 242 ASN A O 1
ATOM 1699 N N . MET A 1 243 ? 2.192 0.670 -19.717 1.00 90.81 243 MET A N 1
ATOM 1700 C CA . MET A 1 243 ? 0.795 0.765 -19.292 1.00 90.81 243 MET A CA 1
ATOM 1701 C C . MET A 1 243 ? 0.116 2.022 -19.856 1.00 90.81 243 MET A C 1
ATOM 1703 O O . MET A 1 243 ? 0.725 3.087 -19.947 1.00 90.81 243 MET A O 1
ATOM 1707 N N . CYS A 1 244 ? -1.166 1.906 -20.184 1.00 90.06 244 CYS A N 1
ATOM 1708 C CA . CYS A 1 244 ? -2.044 2.964 -20.663 1.00 90.06 244 CYS A CA 1
ATOM 1709 C C . CYS A 1 244 ? -3.435 2.847 -20.017 1.00 90.06 244 CYS A C 1
ATOM 1711 O O . CYS A 1 244 ? -3.792 1.826 -19.423 1.00 90.06 244 CYS A O 1
ATOM 1713 N N . ALA A 1 245 ? -4.219 3.922 -20.111 1.00 89.88 245 ALA A N 1
ATOM 1714 C CA . ALA A 1 245 ? -5.614 3.903 -19.689 1.00 89.88 245 ALA A CA 1
ATOM 1715 C C . ALA A 1 245 ? -6.426 2.924 -20.564 1.00 89.88 245 ALA A C 1
ATOM 1717 O O . ALA A 1 245 ? -6.122 2.783 -21.753 1.00 89.88 245 ALA A O 1
ATOM 1718 N N . PRO A 1 246 ? -7.461 2.264 -20.009 1.00 87.31 246 PRO A N 1
ATOM 1719 C CA . PRO A 1 246 ? -8.245 1.287 -20.756 1.00 87.31 246 PRO A CA 1
ATOM 1720 C C . PRO A 1 246 ? -8.836 1.921 -22.022 1.00 87.31 246 PRO A C 1
ATOM 1722 O O . PRO A 1 246 ? -9.467 2.976 -21.957 1.00 87.31 246 PRO A O 1
ATOM 1725 N N . GLY A 1 247 ? -8.610 1.282 -23.172 1.00 82.19 247 GLY A N 1
ATOM 1726 C CA . GLY A 1 247 ? -9.114 1.738 -24.476 1.00 82.19 247 GLY A CA 1
ATOM 1727 C C . GLY A 1 247 ? -8.221 2.739 -25.220 1.00 82.19 247 GLY A C 1
ATOM 1728 O O . GLY A 1 247 ? -8.588 3.170 -26.306 1.00 82.19 247 GLY A O 1
ATOM 1729 N N . GLN A 1 248 ? -7.051 3.097 -24.677 1.00 86.75 248 GLN A N 1
ATOM 1730 C CA . GLN A 1 248 ? -6.079 3.987 -25.335 1.00 86.75 248 GLN A CA 1
ATOM 1731 C C . GLN A 1 248 ? -4.897 3.238 -25.973 1.00 86.75 248 GLN A C 1
ATOM 1733 O O . GLN A 1 248 ? -3.994 3.870 -26.519 1.00 86.75 248 GLN A O 1
ATOM 1738 N N . SER A 1 249 ? -4.869 1.904 -25.911 1.00 85.25 249 SER A N 1
ATOM 1739 C CA . SER A 1 249 ? -3.726 1.104 -26.371 1.00 85.25 249 SER A CA 1
ATOM 1740 C C . SER A 1 249 ? -3.471 1.237 -27.875 1.00 85.25 249 SER A C 1
ATOM 1742 O O . SER A 1 249 ? -2.321 1.381 -28.282 1.00 85.25 249 SER A O 1
ATOM 1744 N N . THR A 1 250 ? -4.519 1.272 -28.701 1.00 85.25 250 THR A N 1
ATOM 1745 C CA . THR A 1 250 ? -4.410 1.454 -30.160 1.00 85.25 250 THR A CA 1
ATOM 1746 C C . THR A 1 250 ? -3.824 2.819 -30.521 1.00 85.25 250 THR A C 1
ATOM 1748 O O . THR A 1 250 ? -2.827 2.893 -31.236 1.00 85.25 250 THR A O 1
ATOM 1751 N N . MET A 1 251 ? -4.366 3.885 -29.928 1.00 87.75 251 MET A N 1
ATOM 1752 C CA . MET A 1 251 ? -3.887 5.263 -30.097 1.00 87.75 251 MET A CA 1
ATOM 1753 C C . MET A 1 251 ? -2.438 5.428 -29.620 1.00 87.75 251 MET A C 1
ATOM 1755 O O . MET A 1 251 ? -1.654 6.163 -30.219 1.00 87.75 251 MET A O 1
ATOM 1759 N N . ALA A 1 252 ? -2.053 4.728 -28.549 1.00 87.69 252 ALA A N 1
ATOM 1760 C CA . ALA A 1 252 ? -0.683 4.735 -28.051 1.00 87.69 252 ALA A CA 1
ATOM 1761 C C . ALA A 1 252 ? 0.291 4.061 -29.031 1.00 87.69 252 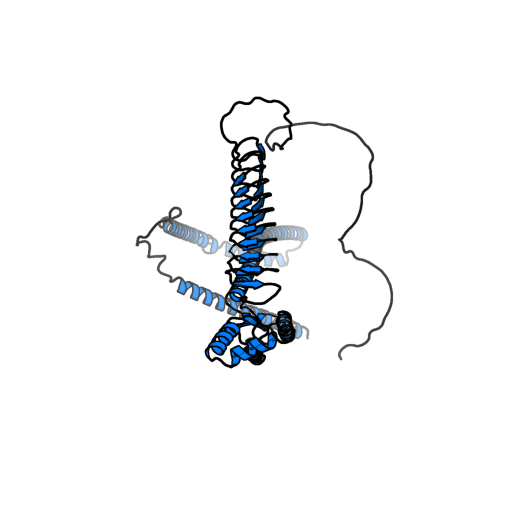ALA A C 1
ATOM 1763 O O . ALA A 1 252 ? 1.368 4.600 -29.275 1.00 87.69 252 ALA A O 1
ATOM 1764 N N . VAL A 1 253 ? -0.093 2.936 -29.646 1.00 88.31 253 VAL A N 1
ATOM 1765 C CA . VAL A 1 253 ? 0.721 2.292 -30.692 1.00 88.31 253 VAL A CA 1
ATOM 1766 C C . VAL A 1 253 ? 0.883 3.207 -31.905 1.00 88.31 253 VAL A C 1
ATOM 1768 O O . VAL A 1 253 ? 1.995 3.365 -32.405 1.00 88.31 253 VAL A O 1
ATOM 1771 N N . GLU A 1 254 ? -0.197 3.832 -32.374 1.00 87.75 254 GLU A N 1
ATOM 1772 C CA . GLU A 1 254 ? -0.151 4.777 -33.498 1.00 87.75 254 GLU A CA 1
ATOM 1773 C C . GLU A 1 254 ? 0.743 5.982 -33.200 1.00 87.75 254 GLU A C 1
ATOM 1775 O O . GLU A 1 254 ? 1.534 6.402 -34.046 1.00 87.75 254 GLU A O 1
ATOM 1780 N N . ARG A 1 255 ? 0.691 6.493 -31.967 1.00 89.25 255 ARG A N 1
ATOM 1781 C CA . ARG A 1 255 ? 1.575 7.564 -31.511 1.00 89.25 255 ARG A CA 1
ATOM 1782 C C . ARG A 1 255 ? 3.048 7.158 -31.564 1.00 89.25 255 ARG A C 1
ATOM 1784 O O . ARG A 1 255 ? 3.857 7.931 -32.068 1.00 89.25 255 ARG A O 1
ATOM 1791 N N . GLU A 1 256 ? 3.409 5.976 -31.065 1.00 86.44 256 GLU A N 1
ATOM 1792 C CA . GLU A 1 256 ? 4.800 5.494 -31.123 1.00 86.44 256 GLU A CA 1
ATOM 1793 C C . GLU A 1 256 ? 5.266 5.292 -32.570 1.00 86.44 256 GLU A C 1
ATOM 1795 O O . GLU A 1 256 ? 6.386 5.667 -32.917 1.00 86.44 256 GLU A O 1
ATOM 1800 N N . ARG A 1 257 ? 4.391 4.767 -33.441 1.00 85.81 257 ARG A N 1
ATOM 1801 C CA . ARG A 1 257 ? 4.665 4.648 -34.884 1.00 85.81 257 ARG A CA 1
ATOM 1802 C C . ARG A 1 257 ? 4.957 6.013 -35.505 1.00 85.81 257 ARG A C 1
ATOM 1804 O O . ARG A 1 257 ? 5.926 6.151 -36.246 1.00 85.81 257 ARG A O 1
ATOM 1811 N N . PHE A 1 258 ? 4.148 7.019 -35.180 1.00 87.38 258 PHE A N 1
ATOM 1812 C CA . PHE A 1 258 ? 4.327 8.380 -35.678 1.00 87.38 258 PHE A CA 1
ATOM 1813 C C . PHE A 1 258 ? 5.644 9.003 -35.198 1.00 87.38 258 PHE A C 1
ATOM 1815 O O . PHE A 1 258 ? 6.379 9.579 -35.998 1.00 87.38 258 PHE A O 1
ATOM 1822 N N . ILE A 1 259 ? 5.979 8.845 -33.913 1.00 86.38 259 ILE A N 1
ATOM 1823 C CA . ILE A 1 259 ? 7.234 9.350 -33.337 1.00 86.38 259 ILE A CA 1
ATOM 1824 C C . ILE A 1 259 ? 8.443 8.684 -34.004 1.00 86.38 259 ILE A C 1
ATOM 1826 O O . ILE A 1 259 ? 9.392 9.375 -34.374 1.00 86.38 259 ILE A O 1
ATOM 1830 N N . ALA A 1 260 ? 8.403 7.362 -34.198 1.00 83.31 260 ALA A N 1
ATOM 1831 C CA . ALA A 1 260 ? 9.473 6.636 -34.874 1.00 83.31 260 ALA A CA 1
ATOM 1832 C C . ALA A 1 260 ? 9.659 7.129 -36.320 1.00 83.31 260 ALA A C 1
ATOM 1834 O O . ALA A 1 260 ? 10.779 7.464 -36.708 1.00 83.31 260 ALA A O 1
ATOM 1835 N N . ALA A 1 261 ? 8.561 7.273 -37.072 1.00 84.25 261 ALA A N 1
ATOM 1836 C CA . ALA A 1 261 ? 8.588 7.769 -38.447 1.00 84.25 261 ALA A CA 1
ATOM 1837 C C . ALA A 1 261 ? 9.147 9.200 -38.541 1.00 84.25 261 ALA A C 1
ATOM 1839 O O . ALA A 1 261 ? 9.951 9.493 -39.426 1.00 84.25 261 ALA A O 1
ATOM 1840 N N . GLN A 1 262 ? 8.782 10.081 -37.603 1.00 85.38 262 GLN A N 1
ATOM 1841 C CA . GLN A 1 262 ? 9.306 11.448 -37.538 1.00 85.38 262 GLN A CA 1
ATOM 1842 C C . GLN A 1 262 ? 10.809 11.485 -37.221 1.00 85.38 262 GLN A C 1
ATOM 1844 O O . GLN A 1 262 ? 11.519 12.359 -37.714 1.00 85.38 262 GLN A O 1
ATOM 1849 N N . ALA A 1 263 ? 11.307 10.525 -36.440 1.00 81.81 263 ALA A N 1
ATOM 1850 C CA . ALA A 1 263 ? 12.732 10.367 -36.159 1.00 81.81 263 ALA A CA 1
ATOM 1851 C C . ALA A 1 263 ? 13.531 9.779 -37.344 1.00 81.81 263 ALA A C 1
ATOM 1853 O O . ALA A 1 263 ? 14.736 9.572 -37.218 1.00 81.81 263 ALA A O 1
ATOM 1854 N N . GLY A 1 264 ? 12.886 9.504 -38.486 1.00 73.56 264 GLY A N 1
ATOM 1855 C CA . GLY A 1 264 ? 13.519 8.869 -39.645 1.00 73.56 264 GLY A CA 1
ATOM 1856 C C . GLY A 1 264 ? 13.818 7.385 -39.427 1.00 73.56 264 GLY A C 1
ATOM 1857 O O . GLY A 1 264 ? 14.646 6.817 -40.136 1.00 73.56 264 GLY A O 1
ATOM 1858 N N . GLY A 1 265 ? 13.168 6.770 -38.436 1.00 74.31 265 GLY A N 1
ATOM 1859 C CA . GLY A 1 265 ? 13.333 5.367 -38.091 1.00 74.31 265 GLY A CA 1
ATOM 1860 C C . GLY A 1 265 ? 12.013 4.608 -38.052 1.00 74.31 265 GLY A C 1
ATOM 1861 O O . GLY A 1 265 ? 10.931 5.144 -38.275 1.00 74.31 265 GLY A O 1
ATOM 1862 N N . GLY A 1 266 ? 12.089 3.313 -37.780 1.00 73.88 266 GLY A N 1
ATOM 1863 C CA . GLY A 1 266 ? 10.895 2.483 -37.689 1.00 73.88 266 GLY A CA 1
ATOM 1864 C C . GLY A 1 266 ? 11.223 1.034 -37.400 1.00 73.88 266 GLY A C 1
ATOM 1865 O O . GLY A 1 266 ? 12.363 0.592 -37.556 1.00 73.88 266 GLY A O 1
ATOM 1866 N N . CYS A 1 267 ? 10.209 0.288 -36.974 1.00 77.31 267 CYS A N 1
ATOM 1867 C CA . CYS A 1 267 ? 10.288 -1.163 -36.908 1.00 77.31 267 CYS A CA 1
ATOM 1868 C C . CYS A 1 267 ? 9.583 -1.801 -38.097 1.00 77.31 267 CYS A C 1
ATOM 1870 O O . CYS A 1 267 ? 8.715 -1.189 -38.719 1.00 77.31 267 CYS A O 1
ATOM 1872 N N . ARG A 1 268 ? 9.988 -3.027 -38.439 1.00 82.75 268 ARG A N 1
ATOM 1873 C CA . ARG A 1 268 ? 9.255 -3.811 -39.431 1.00 82.75 268 ARG A CA 1
ATOM 1874 C C . ARG A 1 268 ? 7.833 -4.026 -38.927 1.00 82.75 268 ARG A C 1
ATOM 1876 O O . ARG A 1 268 ? 7.643 -4.406 -37.772 1.00 82.75 268 ARG A O 1
ATOM 1883 N N . GLU A 1 269 ? 6.862 -3.848 -39.815 1.00 84.00 269 GLU A N 1
ATOM 1884 C CA . GLU A 1 269 ? 5.443 -4.017 -39.490 1.00 84.00 269 GLU A CA 1
ATOM 1885 C C . GLU A 1 269 ? 5.163 -5.396 -38.870 1.00 84.00 269 GLU A C 1
ATOM 1887 O O . GLU A 1 269 ? 4.470 -5.510 -37.864 1.00 84.00 269 GLU A O 1
ATOM 1892 N N . GLU A 1 270 ? 5.807 -6.438 -39.398 1.00 87.44 270 GLU A N 1
ATOM 1893 C CA . GLU A 1 270 ? 5.700 -7.812 -38.898 1.00 87.44 270 GLU A CA 1
ATOM 1894 C C . GLU A 1 270 ? 6.154 -7.975 -37.438 1.00 87.44 270 GLU A C 1
ATOM 1896 O O . GLU A 1 270 ? 5.568 -8.749 -36.682 1.00 87.44 270 GLU A O 1
ATOM 1901 N N . GLU A 1 271 ? 7.212 -7.273 -37.023 1.00 86.75 271 GLU A N 1
ATOM 1902 C CA . GLU A 1 271 ? 7.739 -7.367 -35.658 1.00 86.75 271 GLU A CA 1
ATOM 1903 C C . GLU A 1 271 ? 6.796 -6.705 -34.655 1.00 86.75 271 GLU A C 1
ATOM 1905 O O . GLU A 1 271 ? 6.578 -7.235 -33.563 1.00 86.75 271 GLU A O 1
ATOM 1910 N N . LEU A 1 272 ? 6.212 -5.571 -35.043 1.00 86.38 272 LEU A N 1
ATOM 1911 C CA . LEU A 1 272 ? 5.261 -4.844 -34.217 1.00 86.38 272 LEU A CA 1
ATOM 1912 C C . LEU A 1 272 ? 3.949 -5.617 -34.060 1.00 86.38 272 LEU A C 1
ATOM 1914 O O . LEU A 1 272 ? 3.445 -5.715 -32.943 1.00 86.38 272 LEU A O 1
ATOM 1918 N N . LEU A 1 273 ? 3.446 -6.228 -35.137 1.00 89.50 273 LEU A N 1
ATOM 1919 C CA . LEU A 1 273 ? 2.270 -7.103 -35.085 1.00 89.50 273 LEU A CA 1
ATOM 1920 C C . LEU A 1 273 ? 2.506 -8.296 -34.149 1.00 89.50 273 LEU A C 1
ATOM 1922 O O . LEU A 1 273 ? 1.702 -8.544 -33.253 1.00 89.50 273 LEU A O 1
ATOM 1926 N N . ARG A 1 274 ? 3.665 -8.964 -34.249 1.00 91.25 274 ARG A N 1
ATOM 1927 C CA . ARG A 1 274 ? 4.038 -10.041 -33.312 1.00 91.25 274 ARG A CA 1
ATOM 1928 C C . ARG A 1 274 ? 4.130 -9.563 -31.862 1.00 91.25 274 ARG A C 1
ATOM 1930 O O . ARG A 1 274 ? 3.809 -10.320 -30.948 1.00 91.25 274 ARG A O 1
ATOM 1937 N N . ALA A 1 275 ? 4.595 -8.338 -31.625 1.00 90.31 275 ALA A N 1
ATOM 1938 C CA . ALA A 1 275 ? 4.629 -7.760 -30.284 1.00 90.31 275 ALA A CA 1
ATOM 1939 C C . ALA A 1 275 ? 3.218 -7.439 -29.764 1.00 90.31 275 ALA A C 1
ATOM 1941 O O . ALA A 1 275 ? 2.943 -7.629 -28.585 1.00 90.31 275 ALA A O 1
ATOM 1942 N N . GLN A 1 276 ? 2.297 -7.005 -30.627 1.00 89.44 276 GLN A N 1
ATOM 1943 C CA . GLN A 1 276 ? 0.896 -6.808 -30.250 1.00 89.44 276 GLN A CA 1
ATOM 1944 C C . GLN A 1 276 ? 0.208 -8.135 -29.906 1.00 89.44 276 GLN A C 1
ATOM 1946 O O . GLN A 1 276 ? -0.511 -8.199 -28.914 1.00 89.44 276 GLN A O 1
ATOM 1951 N N . GLU A 1 277 ? 0.478 -9.200 -30.664 1.00 90.12 277 GLU A N 1
ATOM 1952 C CA . GLU A 1 277 ? -0.043 -10.547 -30.388 1.00 90.12 277 GLU A CA 1
ATOM 1953 C C . GLU A 1 277 ? 0.491 -11.133 -29.074 1.00 90.12 277 GLU A C 1
ATOM 1955 O O . GLU A 1 277 ? -0.233 -11.813 -28.352 1.00 90.12 277 GLU A O 1
ATOM 1960 N N . ARG A 1 278 ? 1.759 -10.863 -28.737 1.00 91.75 278 ARG A N 1
ATOM 1961 C CA . ARG A 1 278 ? 2.409 -11.338 -27.501 1.00 91.75 278 ARG A CA 1
ATOM 1962 C C . ARG A 1 278 ? 2.135 -10.457 -26.279 1.00 91.75 278 ARG A C 1
ATOM 1964 O O . ARG A 1 278 ? 2.760 -10.659 -25.236 1.00 91.75 278 ARG A O 1
ATOM 1971 N N . ASN A 1 279 ? 1.257 -9.469 -26.402 1.00 90.19 279 ASN A N 1
ATOM 1972 C CA . ASN A 1 279 ? 0.959 -8.538 -25.327 1.00 90.19 279 ASN A CA 1
ATOM 1973 C C . ASN A 1 279 ? 0.169 -9.233 -24.199 1.00 90.19 279 ASN A C 1
ATOM 1975 O O . ASN A 1 279 ? -0.894 -9.790 -24.475 1.00 90.19 279 ASN A O 1
ATOM 1979 N N . PRO A 1 280 ? 0.636 -9.192 -22.935 1.00 90.81 280 PRO A N 1
ATOM 1980 C CA . PRO A 1 280 ? -0.072 -9.814 -21.815 1.00 90.81 280 PRO A CA 1
ATOM 1981 C C . PRO A 1 280 ? -1.427 -9.161 -21.493 1.00 90.81 280 PRO A C 1
ATOM 1983 O O . PRO A 1 280 ? -2.317 -9.850 -21.002 1.00 90.81 280 PRO A O 1
ATOM 1986 N N . ASP A 1 281 ? -1.601 -7.860 -21.758 1.00 90.19 281 ASP A N 1
ATOM 1987 C CA . ASP A 1 281 ? -2.882 -7.160 -21.580 1.00 90.19 281 ASP A CA 1
ATOM 1988 C C . ASP A 1 281 ? -3.108 -6.144 -22.719 1.00 90.19 281 ASP A C 1
ATOM 1990 O O . ASP A 1 281 ? -2.596 -5.021 -22.668 1.00 90.19 281 ASP A O 1
ATOM 1994 N N . PRO A 1 282 ? -3.898 -6.489 -23.752 1.00 85.75 282 PRO A N 1
ATOM 1995 C CA . PRO A 1 282 ? -4.126 -5.612 -24.901 1.00 85.75 282 PRO A CA 1
ATOM 1996 C C . PRO A 1 282 ? -4.975 -4.370 -24.588 1.00 85.75 282 PRO A C 1
ATOM 1998 O O . PRO A 1 282 ? -4.990 -3.426 -25.381 1.00 85.75 282 PRO A O 1
ATOM 2001 N N . LEU A 1 283 ? -5.685 -4.335 -23.453 1.00 88.38 283 LEU A N 1
ATOM 2002 C CA . LEU A 1 283 ? -6.536 -3.202 -23.079 1.00 88.38 283 LEU A CA 1
ATOM 2003 C C . LEU A 1 283 ? -5.764 -2.120 -22.334 1.00 88.38 283 LEU A C 1
ATOM 2005 O O . LEU A 1 283 ? -6.084 -0.937 -22.473 1.00 88.38 283 LEU A O 1
ATOM 2009 N N . ARG A 1 284 ? -4.790 -2.529 -21.516 1.00 90.06 284 ARG A N 1
ATOM 2010 C CA . ARG A 1 284 ? -4.038 -1.630 -20.630 1.00 90.06 284 ARG A CA 1
ATOM 2011 C C . ARG A 1 284 ? -2.570 -1.532 -20.968 1.00 90.06 284 ARG A C 1
ATOM 2013 O O . ARG A 1 284 ? -1.895 -0.710 -20.362 1.00 90.06 284 ARG A O 1
ATOM 2020 N N . MET A 1 285 ? -2.050 -2.320 -21.897 1.00 92.81 285 MET A N 1
ATOM 2021 C CA . MET A 1 285 ? -0.646 -2.254 -22.274 1.00 92.81 285 MET A CA 1
ATOM 2022 C C . MET A 1 285 ? -0.474 -2.100 -23.777 1.00 92.81 285 MET A C 1
ATOM 2024 O O . MET A 1 285 ? -1.302 -2.554 -24.564 1.00 92.81 285 MET A O 1
ATOM 2028 N N . TYR A 1 286 ? 0.622 -1.461 -24.176 1.00 91.88 286 TYR A N 1
ATOM 2029 C CA . TYR A 1 286 ? 1.008 -1.326 -25.575 1.00 91.88 286 TYR A CA 1
ATOM 2030 C C . TYR A 1 286 ? 2.514 -1.572 -25.754 1.00 91.88 286 TYR A C 1
ATOM 2032 O O . TYR A 1 286 ? 3.302 -1.208 -24.873 1.00 91.88 286 TYR A O 1
ATOM 2040 N N . PRO A 1 287 ? 2.936 -2.203 -26.864 1.00 92.38 287 PRO A N 1
ATOM 2041 C CA . PRO A 1 287 ? 4.343 -2.460 -27.137 1.00 92.38 287 PRO A CA 1
ATOM 2042 C C . PRO A 1 287 ? 5.073 -1.169 -27.521 1.00 92.38 287 PRO A C 1
ATOM 2044 O O . PRO A 1 287 ? 4.610 -0.394 -28.355 1.00 92.38 287 PRO A O 1
ATOM 2047 N N . THR A 1 288 ? 6.251 -0.959 -26.945 1.00 88.94 288 THR A N 1
ATOM 2048 C CA . THR A 1 288 ? 7.186 0.106 -27.311 1.00 88.94 288 THR A CA 1
ATOM 2049 C C . THR A 1 288 ? 8.519 -0.529 -27.712 1.00 88.94 288 THR A C 1
ATOM 2051 O O . THR A 1 288 ? 9.075 -1.299 -26.917 1.00 88.94 288 THR A O 1
ATOM 2054 N N . PRO A 1 289 ? 9.043 -0.241 -28.916 1.00 88.00 289 PRO A N 1
ATOM 2055 C CA . PRO A 1 289 ? 10.357 -0.718 -29.319 1.00 88.00 289 PRO A CA 1
ATOM 2056 C C . PRO A 1 289 ? 11.441 -0.004 -28.509 1.00 88.00 289 PRO A C 1
ATOM 2058 O O . PRO A 1 289 ? 11.342 1.189 -28.229 1.00 88.00 289 PRO A O 1
ATOM 2061 N N . VAL A 1 290 ? 12.469 -0.752 -28.129 1.00 88.50 290 VAL A N 1
ATOM 2062 C CA . VAL A 1 290 ? 13.640 -0.261 -27.408 1.00 88.50 290 VAL A CA 1
ATOM 2063 C C . VAL A 1 290 ? 14.884 -0.719 -28.147 1.00 88.50 290 VAL A C 1
ATOM 2065 O O . VAL A 1 290 ? 14.984 -1.894 -28.510 1.00 88.50 290 VAL A O 1
ATOM 2068 N N . HIS A 1 291 ? 15.815 0.203 -28.366 1.00 87.94 291 HIS A N 1
ATOM 2069 C CA . HIS A 1 291 ? 17.063 -0.028 -29.081 1.00 87.94 291 HIS A CA 1
ATOM 2070 C C . HIS A 1 291 ? 18.248 0.050 -28.121 1.00 87.94 291 HIS A C 1
ATOM 2072 O O . HIS A 1 291 ? 18.409 1.016 -27.373 1.00 87.94 291 HIS A O 1
ATOM 2078 N N . PHE A 1 292 ? 19.117 -0.957 -28.195 1.00 86.56 292 PHE A N 1
ATOM 2079 C CA . PHE A 1 292 ? 20.361 -1.034 -27.429 1.00 86.56 292 PHE A CA 1
ATOM 2080 C C . PHE A 1 292 ? 20.187 -0.953 -25.900 1.00 86.56 292 PHE A C 1
ATOM 2082 O O . PHE A 1 292 ? 19.098 -0.876 -25.330 1.00 86.56 292 PHE A O 1
ATOM 2089 N N . MET A 1 293 ? 21.321 -1.010 -25.203 1.00 85.81 293 MET A N 1
ATOM 2090 C CA . MET A 1 293 ? 21.366 -1.001 -23.743 1.00 85.81 293 MET A CA 1
ATOM 2091 C C . MET A 1 293 ? 21.107 0.389 -23.151 1.00 85.81 293 MET A C 1
ATOM 2093 O O . MET A 1 293 ? 20.700 0.483 -21.996 1.00 85.81 293 MET A O 1
ATOM 2097 N N . GLN A 1 294 ? 21.319 1.474 -23.904 1.00 88.12 294 GLN A N 1
ATOM 2098 C CA . GLN A 1 294 ? 21.132 2.843 -23.414 1.00 88.12 294 GLN A CA 1
ATOM 2099 C C . GLN A 1 294 ? 19.657 3.151 -23.131 1.00 88.12 294 GLN A C 1
ATOM 2101 O O . GLN A 1 294 ? 19.336 3.674 -22.063 1.00 88.12 294 GLN A O 1
ATOM 2106 N N . GLU A 1 295 ? 18.748 2.793 -24.040 1.00 87.44 295 GLU A N 1
ATOM 2107 C CA . GLU A 1 295 ? 17.316 3.000 -23.815 1.00 87.44 295 GLU A CA 1
ATOM 2108 C C . GLU A 1 295 ? 16.782 2.074 -22.712 1.00 87.44 295 GLU A C 1
ATOM 2110 O O . GLU A 1 295 ? 15.949 2.485 -21.898 1.00 87.44 295 GLU A O 1
ATOM 2115 N N . LEU A 1 296 ? 17.317 0.849 -22.614 1.00 90.31 296 LEU A N 1
ATOM 2116 C CA . LEU A 1 296 ? 17.008 -0.064 -21.514 1.00 90.31 296 LEU A CA 1
ATOM 2117 C C . LEU A 1 296 ? 17.465 0.508 -20.164 1.00 90.31 296 LEU A C 1
ATOM 2119 O O . LEU A 1 296 ? 16.714 0.464 -19.190 1.00 90.31 296 LEU A O 1
ATOM 2123 N N . LYS A 1 297 ? 18.660 1.109 -20.114 1.00 93.88 297 LYS A N 1
ATOM 2124 C CA . LYS A 1 297 ? 19.168 1.804 -18.927 1.00 93.88 297 LYS A CA 1
ATOM 2125 C C . LYS A 1 297 ? 18.271 2.983 -18.547 1.00 93.88 297 LYS A C 1
ATOM 2127 O O . LYS A 1 297 ? 17.883 3.083 -17.389 1.00 93.88 297 LYS A O 1
ATOM 2132 N N . SER A 1 298 ? 17.872 3.817 -19.511 1.00 92.44 298 SER A N 1
ATOM 2133 C CA . SER A 1 298 ? 16.948 4.934 -19.256 1.00 92.44 298 SER A CA 1
ATOM 2134 C C . SER A 1 298 ? 15.606 4.453 -18.688 1.00 92.44 298 SER A C 1
ATOM 2136 O O . SER A 1 298 ? 15.034 5.082 -17.797 1.00 92.44 298 SER A O 1
ATOM 2138 N N . ARG A 1 299 ? 15.100 3.304 -19.151 1.00 93.56 299 ARG A N 1
ATOM 2139 C CA . ARG A 1 299 ? 13.902 2.679 -18.572 1.00 93.56 299 ARG A CA 1
ATOM 2140 C C . ARG A 1 299 ? 14.137 2.162 -17.157 1.00 93.56 299 ARG A C 1
ATOM 2142 O O . ARG A 1 299 ? 13.269 2.370 -16.315 1.00 93.56 299 ARG A O 1
ATOM 2149 N N . ALA A 1 300 ? 15.277 1.533 -16.885 1.00 94.31 300 ALA A N 1
ATOM 2150 C CA . ALA A 1 300 ? 15.627 1.076 -15.542 1.00 94.31 300 ALA A CA 1
ATOM 2151 C C . ALA A 1 300 ? 15.732 2.252 -14.551 1.00 94.31 300 ALA A C 1
ATOM 2153 O O . ALA A 1 300 ? 15.231 2.162 -13.433 1.00 94.31 300 ALA A O 1
ATOM 2154 N N . GLU A 1 301 ? 16.297 3.384 -14.978 1.00 96.38 301 GLU A N 1
ATOM 2155 C CA . GLU A 1 301 ? 16.347 4.622 -14.187 1.00 96.38 301 GLU A CA 1
ATOM 2156 C C . GLU A 1 301 ? 14.931 5.152 -13.891 1.00 96.38 301 GLU A C 1
ATOM 2158 O O . GLU A 1 301 ? 14.593 5.384 -12.730 1.00 96.38 301 GLU A O 1
ATOM 2163 N N . LYS A 1 302 ? 14.045 5.214 -14.897 1.00 94.12 302 LYS A N 1
ATOM 2164 C CA . LYS A 1 302 ? 12.626 5.587 -14.702 1.00 94.12 302 LYS A CA 1
ATOM 2165 C C . LYS A 1 302 ? 11.872 4.621 -13.782 1.00 94.12 302 LYS A C 1
ATOM 2167 O O . LYS A 1 302 ? 11.032 5.043 -12.990 1.00 94.12 302 LYS A O 1
ATOM 2172 N N . GLN A 1 303 ? 12.149 3.321 -13.875 1.00 95.00 303 GLN A N 1
ATOM 2173 C CA . GLN A 1 303 ? 11.569 2.318 -12.977 1.00 95.00 303 GLN A CA 1
ATOM 2174 C C . GLN A 1 303 ? 12.039 2.530 -11.538 1.00 95.00 303 GLN A C 1
ATOM 2176 O O . GLN A 1 303 ? 11.228 2.460 -10.618 1.00 95.00 303 GLN A O 1
ATOM 2181 N N . GLN A 1 304 ? 13.319 2.843 -11.337 1.00 97.06 304 GLN A N 1
ATOM 2182 C CA . GLN A 1 304 ? 13.856 3.145 -10.016 1.00 97.06 304 GLN A CA 1
ATOM 2183 C C . GLN A 1 304 ? 13.186 4.386 -9.410 1.00 97.06 304 GLN A C 1
ATOM 2185 O O . GLN A 1 304 ? 12.795 4.362 -8.242 1.00 97.06 304 GLN A O 1
ATOM 2190 N N . GLU A 1 305 ? 12.987 5.442 -10.198 1.00 96.75 305 GLU A N 1
ATOM 2191 C CA . GLU A 1 305 ? 12.244 6.636 -9.775 1.00 96.75 305 GLU A CA 1
ATOM 2192 C C . GLU A 1 305 ? 10.797 6.304 -9.381 1.00 96.75 305 GLU A C 1
ATOM 2194 O O . GLU A 1 305 ? 10.327 6.733 -8.323 1.00 96.75 305 GLU A O 1
ATOM 2199 N N . ALA A 1 306 ? 10.106 5.485 -10.181 1.00 95.25 306 ALA A N 1
ATOM 2200 C CA . ALA A 1 306 ? 8.745 5.040 -9.887 1.00 95.25 306 ALA A CA 1
ATOM 2201 C C . ALA A 1 306 ? 8.674 4.203 -8.598 1.00 95.25 306 ALA A C 1
ATOM 2203 O O . ALA A 1 306 ? 7.792 4.425 -7.769 1.00 95.25 306 ALA A O 1
ATOM 2204 N N . ILE A 1 307 ? 9.629 3.293 -8.377 1.00 96.69 307 ILE A N 1
ATOM 2205 C CA . ILE A 1 307 ? 9.727 2.501 -7.142 1.00 96.69 307 ILE A CA 1
ATOM 2206 C C . ILE A 1 307 ? 9.935 3.417 -5.934 1.00 96.69 307 ILE A C 1
ATOM 2208 O O . ILE A 1 307 ? 9.292 3.227 -4.902 1.00 96.69 307 ILE A O 1
ATOM 2212 N N . VAL A 1 308 ? 10.798 4.428 -6.047 1.00 97.69 308 VAL A N 1
ATOM 2213 C CA . VAL A 1 308 ? 11.019 5.408 -4.973 1.00 97.69 308 VAL A CA 1
ATOM 2214 C C . VAL A 1 308 ? 9.746 6.212 -4.691 1.00 97.69 308 VAL A C 1
ATOM 2216 O O . VAL A 1 308 ? 9.409 6.423 -3.527 1.00 97.69 308 VAL A O 1
ATOM 2219 N N . ALA A 1 309 ? 9.006 6.627 -5.721 1.00 97.19 309 ALA A N 1
ATOM 2220 C CA . ALA A 1 309 ? 7.725 7.310 -5.547 1.00 97.19 309 ALA A CA 1
ATOM 2221 C C . ALA A 1 309 ? 6.684 6.411 -4.857 1.00 97.19 309 ALA A C 1
ATOM 2223 O O . ALA A 1 309 ? 6.051 6.832 -3.889 1.00 97.19 309 ALA A O 1
ATOM 2224 N N . MET A 1 310 ? 6.551 5.153 -5.288 1.00 97.06 310 MET A N 1
ATOM 2225 C CA . MET A 1 310 ? 5.645 4.183 -4.664 1.00 97.06 310 MET A CA 1
ATOM 2226 C C . MET A 1 310 ? 6.013 3.912 -3.203 1.00 97.06 310 MET A C 1
ATOM 2228 O O . MET A 1 310 ? 5.124 3.880 -2.357 1.00 97.06 310 MET A O 1
ATOM 2232 N N . ARG A 1 311 ? 7.307 3.791 -2.879 1.00 97.56 311 ARG A N 1
ATOM 2233 C CA . ARG A 1 311 ? 7.774 3.652 -1.490 1.00 97.56 311 ARG A CA 1
ATOM 2234 C C . ARG A 1 311 ? 7.339 4.831 -0.627 1.00 97.56 311 ARG A C 1
ATOM 2236 O O . ARG A 1 311 ? 6.754 4.608 0.422 1.00 97.56 311 ARG A O 1
ATOM 2243 N N . LYS A 1 312 ? 7.489 6.069 -1.112 1.00 97.94 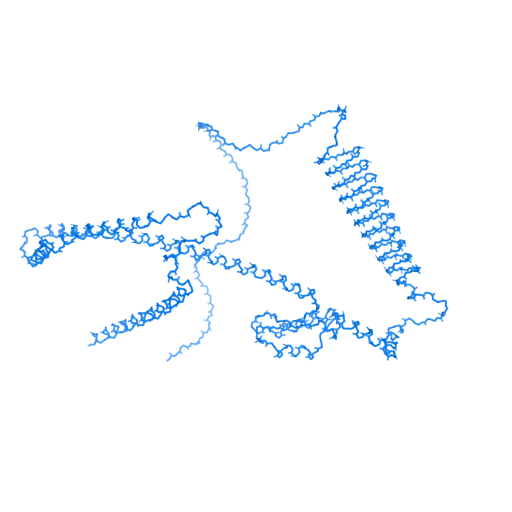312 LYS A N 1
ATOM 2244 C CA . LYS A 1 312 ? 7.002 7.262 -0.394 1.00 97.94 312 LYS A CA 1
ATOM 2245 C C . LYS A 1 312 ? 5.493 7.218 -0.136 1.00 97.94 312 LYS A C 1
ATOM 2247 O O . LYS A 1 312 ? 5.046 7.630 0.931 1.00 97.94 312 LYS A O 1
ATOM 2252 N N . HIS A 1 313 ? 4.701 6.731 -1.094 1.00 97.75 313 HIS A N 1
ATOM 2253 C CA . HIS A 1 313 ? 3.261 6.554 -0.891 1.00 97.75 313 HIS A CA 1
ATOM 2254 C C . HIS A 1 313 ? 2.952 5.490 0.166 1.00 97.75 313 HIS A C 1
ATOM 2256 O O . HIS A 1 313 ? 2.081 5.713 1.005 1.00 97.75 313 HIS A O 1
ATOM 2262 N N . VAL A 1 314 ? 3.677 4.369 0.165 1.00 98.19 314 VAL A N 1
ATOM 2263 C CA . VAL A 1 314 ? 3.554 3.333 1.200 1.00 98.19 314 VAL A CA 1
ATOM 2264 C C . VAL A 1 314 ? 3.924 3.897 2.571 1.00 98.19 314 VAL A C 1
ATOM 2266 O O . VAL A 1 314 ? 3.140 3.752 3.502 1.00 98.19 314 VAL A O 1
ATOM 2269 N N . ASP A 1 315 ? 5.034 4.624 2.688 1.00 97.81 315 ASP A N 1
ATOM 2270 C CA . ASP A 1 315 ? 5.459 5.249 3.946 1.00 97.81 315 ASP A CA 1
ATOM 2271 C C . ASP A 1 315 ? 4.413 6.251 4.461 1.00 97.81 315 ASP A C 1
ATOM 2273 O O . ASP A 1 315 ? 4.106 6.296 5.654 1.00 97.81 315 ASP A O 1
ATOM 2277 N N . ALA A 1 316 ? 3.790 7.020 3.561 1.00 97.88 316 ALA A N 1
ATOM 2278 C CA . ALA A 1 316 ? 2.694 7.915 3.917 1.00 97.88 316 ALA A CA 1
ATOM 2279 C C . ALA A 1 316 ? 1.472 7.145 4.449 1.00 97.88 316 ALA A C 1
ATOM 2281 O O . ALA A 1 316 ? 0.886 7.553 5.454 1.00 97.88 316 ALA A O 1
ATOM 2282 N N . LEU A 1 317 ? 1.104 6.021 3.825 1.00 97.81 317 LEU A N 1
ATOM 2283 C CA . LEU A 1 317 ? 0.011 5.165 4.294 1.00 97.81 317 LEU A CA 1
ATOM 2284 C C . LEU A 1 317 ? 0.326 4.524 5.647 1.00 97.81 317 LEU A C 1
ATOM 2286 O O . LEU A 1 317 ? -0.528 4.550 6.529 1.00 97.81 317 LEU A O 1
ATOM 2290 N N . VAL A 1 318 ? 1.550 4.033 5.845 1.00 98.00 318 VAL A N 1
ATOM 2291 C CA . VAL A 1 318 ? 2.015 3.494 7.131 1.00 98.00 318 VAL A CA 1
ATOM 2292 C C . VAL A 1 318 ? 1.953 4.572 8.211 1.00 98.00 318 VAL A C 1
ATOM 2294 O O . VAL A 1 318 ? 1.398 4.338 9.281 1.00 98.00 318 VAL A O 1
ATOM 2297 N N . SER A 1 319 ? 2.415 5.791 7.918 1.00 97.88 319 SER A N 1
ATOM 2298 C CA . SER A 1 319 ? 2.328 6.906 8.868 1.00 97.88 319 SER A CA 1
ATOM 2299 C C . SER A 1 319 ? 0.880 7.264 9.223 1.00 97.88 319 SER A C 1
ATOM 2301 O O . SER A 1 319 ? 0.589 7.638 10.357 1.00 97.88 319 SER A O 1
ATOM 2303 N N . LYS A 1 320 ? -0.050 7.128 8.269 1.00 98.12 320 LYS A N 1
ATOM 2304 C CA . LYS A 1 320 ? -1.479 7.355 8.500 1.00 98.12 320 LYS A CA 1
ATOM 2305 C C . LYS A 1 320 ? -2.093 6.237 9.345 1.00 98.12 320 LYS A C 1
ATOM 2307 O O . LYS A 1 320 ? -2.871 6.541 10.242 1.00 98.12 320 LYS A O 1
ATOM 2312 N N . ALA A 1 321 ? -1.727 4.982 9.089 1.00 97.69 321 ALA A N 1
ATOM 2313 C CA . ALA A 1 321 ? -2.155 3.838 9.888 1.00 97.69 321 ALA A CA 1
ATOM 2314 C C . ALA A 1 321 ? -1.684 3.968 11.345 1.00 97.69 321 ALA A C 1
ATOM 2316 O O . ALA A 1 321 ? -2.477 3.788 12.262 1.00 97.69 321 ALA A O 1
ATOM 2317 N N . GLU A 1 322 ? -0.439 4.395 11.561 1.00 97.38 322 GLU A N 1
ATOM 2318 C CA . GLU A 1 322 ? 0.094 4.612 12.908 1.00 97.38 322 GLU A CA 1
ATOM 2319 C C . GLU A 1 322 ? -0.615 5.765 13.637 1.00 97.38 322 GLU A C 1
ATOM 2321 O O . GLU A 1 322 ? -0.920 5.661 14.824 1.00 97.38 322 GLU A O 1
ATOM 2326 N N . ARG A 1 323 ? -0.967 6.845 12.925 1.00 97.62 323 ARG A N 1
ATOM 2327 C CA . ARG A 1 323 ? -1.807 7.915 13.493 1.00 97.62 323 ARG A CA 1
ATOM 2328 C C . ARG A 1 323 ? -3.191 7.409 13.891 1.00 97.62 323 ARG A C 1
ATOM 2330 O O . ARG A 1 323 ? -3.686 7.811 14.937 1.00 97.62 323 ARG A O 1
ATOM 2337 N N . PHE A 1 324 ? -3.816 6.554 13.080 1.00 97.19 324 PHE A N 1
ATOM 2338 C CA . PHE A 1 324 ? -5.100 5.955 13.446 1.00 97.19 324 PHE A CA 1
ATOM 2339 C C . PHE A 1 324 ? -4.970 5.064 14.677 1.00 97.19 324 PHE A C 1
ATOM 2341 O O . PHE A 1 324 ? -5.743 5.239 15.608 1.00 97.19 324 PHE A O 1
ATOM 2348 N N . ARG A 1 325 ? -3.923 4.237 14.758 1.00 97.00 325 ARG A N 1
ATOM 2349 C CA . ARG A 1 325 ? -3.642 3.422 15.946 1.00 97.00 325 ARG A CA 1
ATOM 2350 C C . ARG A 1 325 ? -3.535 4.270 17.221 1.00 97.00 325 ARG A C 1
ATOM 2352 O O . ARG A 1 325 ? -4.113 3.920 18.245 1.00 97.00 325 ARG A O 1
ATOM 2359 N N . GLN A 1 326 ? -2.821 5.395 17.159 1.00 96.31 326 GLN A N 1
ATOM 2360 C CA . GLN A 1 326 ? -2.687 6.323 18.291 1.00 96.31 326 GLN A CA 1
ATOM 2361 C C . GLN A 1 326 ? -4.023 6.970 18.676 1.00 96.31 326 GLN A C 1
ATOM 2363 O O . GLN A 1 326 ? -4.316 7.127 19.861 1.00 96.31 326 GLN A O 1
ATOM 2368 N N . LEU A 1 327 ? -4.840 7.339 17.686 1.00 97.25 327 LEU A N 1
ATOM 2369 C CA . LEU A 1 327 ? -6.182 7.866 17.926 1.00 97.25 327 LEU A CA 1
ATOM 2370 C C . LEU A 1 327 ? -7.093 6.813 18.559 1.00 97.25 327 LEU A C 1
ATOM 2372 O O . LEU A 1 327 ? -7.808 7.140 19.498 1.00 97.25 327 LEU A O 1
ATOM 2376 N N . ASP A 1 328 ? -7.042 5.565 18.102 1.00 97.44 328 ASP A N 1
ATOM 2377 C CA . ASP A 1 328 ? -7.833 4.468 18.663 1.00 97.44 328 ASP A CA 1
ATOM 2378 C C . ASP A 1 328 ? -7.449 4.189 20.121 1.00 97.44 328 ASP A C 1
ATOM 2380 O O . ASP A 1 328 ? -8.320 4.010 20.971 1.00 97.44 328 ASP A O 1
ATOM 2384 N N . GLU A 1 329 ? -6.154 4.235 20.445 1.00 96.00 329 GLU A N 1
ATOM 2385 C CA . GLU A 1 329 ? -5.657 4.090 21.816 1.00 96.00 329 GLU A CA 1
ATOM 2386 C C . GLU A 1 329 ? -6.138 5.233 22.729 1.00 96.00 329 GLU A C 1
ATOM 2388 O O . GLU A 1 329 ? -6.633 4.984 23.835 1.00 96.00 329 GLU A O 1
ATOM 2393 N N . ALA A 1 330 ? -6.076 6.479 22.249 1.00 96.50 330 ALA A N 1
ATOM 2394 C CA . ALA A 1 330 ? -6.582 7.646 22.971 1.00 96.50 330 ALA A CA 1
ATOM 2395 C C . ALA A 1 330 ? -8.110 7.600 23.151 1.00 96.50 330 ALA A C 1
ATOM 2397 O O . ALA A 1 330 ? -8.617 7.846 24.246 1.00 96.50 330 ALA A O 1
ATOM 2398 N N . ASN A 1 331 ? -8.845 7.226 22.103 1.00 97.38 331 ASN A N 1
ATOM 2399 C CA . ASN A 1 331 ? -10.296 7.064 22.140 1.00 97.38 331 ASN A CA 1
ATOM 2400 C C . ASN A 1 331 ? -10.702 5.950 23.112 1.00 97.38 331 ASN A C 1
ATOM 2402 O O . ASN A 1 331 ? -11.655 6.114 23.869 1.00 97.38 331 ASN A O 1
ATOM 2406 N N . ALA A 1 332 ? -9.965 4.836 23.149 1.00 96.81 332 ALA A N 1
ATOM 2407 C CA . ALA A 1 332 ? -10.202 3.760 24.105 1.00 96.81 332 ALA A CA 1
ATOM 2408 C C . ALA A 1 332 ? -9.964 4.217 25.553 1.00 96.81 332 ALA A C 1
ATOM 2410 O O . ALA A 1 332 ? -10.722 3.838 26.445 1.00 96.81 332 ALA A O 1
ATOM 2411 N N . ALA A 1 333 ? -8.946 5.048 25.806 1.00 95.81 333 ALA A N 1
ATOM 2412 C CA . ALA A 1 333 ? -8.721 5.641 27.125 1.00 95.81 333 ALA A CA 1
ATOM 2413 C C . ALA A 1 333 ? -9.880 6.563 27.539 1.00 95.81 333 ALA A C 1
ATOM 2415 O O . ALA A 1 333 ? -10.453 6.372 28.612 1.00 95.81 333 ALA A O 1
ATOM 2416 N N . GLN A 1 334 ? -10.299 7.472 26.655 1.00 96.62 334 GLN A N 1
ATOM 2417 C CA . GLN A 1 334 ? -11.452 8.347 26.896 1.00 96.62 334 GLN A CA 1
ATOM 2418 C C . GLN A 1 334 ? -12.745 7.557 27.109 1.00 96.62 334 GLN A C 1
ATOM 2420 O O . GLN A 1 334 ? -13.538 7.886 27.986 1.00 96.62 334 GLN A O 1
ATOM 2425 N N . HIS A 1 335 ? -12.959 6.484 26.347 1.00 96.81 335 HIS A N 1
ATOM 2426 C CA . HIS A 1 335 ? -14.120 5.621 26.526 1.00 96.81 335 HIS A CA 1
ATOM 2427 C C . HIS A 1 335 ? -14.140 4.993 27.926 1.00 96.81 335 HIS A C 1
ATOM 2429 O O . HIS A 1 335 ? -15.183 4.991 28.575 1.00 96.81 335 HIS A O 1
ATOM 2435 N N . ARG A 1 336 ? -12.992 4.526 28.439 1.00 95.50 336 ARG A N 1
ATOM 2436 C CA . ARG A 1 336 ? -12.895 4.002 29.815 1.00 95.50 336 ARG A CA 1
ATOM 2437 C C . ARG A 1 336 ? -13.237 5.068 30.856 1.00 95.50 336 ARG A C 1
ATOM 2439 O O . ARG A 1 336 ? -13.982 4.772 31.787 1.00 95.50 336 ARG A O 1
ATOM 2446 N N . GLU A 1 337 ? -12.741 6.293 30.693 1.00 96.38 337 GLU A N 1
ATOM 2447 C CA . GLU A 1 337 ? -13.064 7.412 31.590 1.00 96.38 337 GLU A CA 1
ATOM 2448 C C . GLU A 1 337 ? -14.560 7.739 31.569 1.00 96.38 337 GLU A C 1
ATOM 2450 O O . GLU A 1 337 ? -15.197 7.800 32.619 1.00 96.38 337 GLU A O 1
ATOM 2455 N N . LEU A 1 338 ? -15.153 7.857 30.379 1.00 97.19 338 LEU A N 1
ATOM 2456 C CA . LEU A 1 338 ? -16.584 8.120 30.222 1.00 97.19 338 LEU A CA 1
ATOM 2457 C C . LEU A 1 338 ? -17.450 7.009 30.820 1.00 97.19 338 LEU A C 1
ATOM 2459 O O . LEU A 1 338 ? -18.489 7.303 31.406 1.00 97.19 338 LEU A O 1
ATOM 2463 N N . MET A 1 339 ? -17.025 5.748 30.726 1.00 97.25 339 MET A N 1
ATOM 2464 C CA . MET A 1 339 ? -17.723 4.633 31.368 1.00 97.25 339 MET A CA 1
ATOM 2465 C C . MET A 1 339 ? -17.675 4.736 32.900 1.00 97.25 339 MET A C 1
ATOM 2467 O O . MET A 1 339 ? -18.686 4.484 33.560 1.00 97.25 339 MET A O 1
ATOM 2471 N N . LEU A 1 340 ? -16.546 5.153 33.487 1.00 96.50 340 LEU A N 1
ATOM 2472 C CA . LEU A 1 340 ? -16.451 5.406 34.931 1.00 96.50 340 LEU A CA 1
ATOM 2473 C C . LEU A 1 340 ? -17.342 6.579 35.357 1.00 96.50 340 LEU A C 1
ATOM 2475 O O . LEU A 1 340 ? -18.098 6.459 36.326 1.00 96.50 340 LEU A O 1
ATOM 2479 N N . GLU A 1 341 ? -17.310 7.679 34.606 1.00 96.75 341 GLU A N 1
ATOM 2480 C CA . GLU A 1 341 ? -18.175 8.836 34.837 1.00 96.75 341 GLU A CA 1
ATOM 2481 C C . GLU A 1 341 ? -19.653 8.456 34.727 1.00 96.75 341 GLU A C 1
ATOM 2483 O O . GLU A 1 341 ? -20.451 8.811 35.594 1.00 96.75 341 GLU A O 1
ATOM 2488 N N . GLN A 1 342 ? -20.027 7.653 33.729 1.00 97.06 342 GLN A N 1
ATOM 2489 C CA . GLN A 1 342 ? -21.386 7.143 33.572 1.00 97.06 342 GLN A CA 1
ATOM 2490 C C . GLN A 1 342 ? -21.837 6.355 34.806 1.00 97.06 342 GLN A C 1
ATOM 2492 O O . GLN A 1 342 ? -22.953 6.567 35.282 1.00 97.06 342 GLN A O 1
ATOM 2497 N N . VAL A 1 343 ? -20.986 5.494 35.371 1.00 96.94 343 VAL A N 1
ATOM 2498 C CA . VAL A 1 343 ? -21.301 4.752 36.603 1.00 96.94 343 VAL A CA 1
ATOM 2499 C C . VAL A 1 343 ? -21.456 5.699 37.802 1.00 96.94 343 VAL A C 1
ATOM 2501 O O . VAL A 1 343 ? -22.381 5.540 38.606 1.00 96.94 343 VAL A O 1
ATOM 2504 N N . MET A 1 344 ? -20.610 6.726 37.923 1.00 96.00 344 MET A N 1
ATOM 2505 C CA . MET A 1 344 ? -20.717 7.734 38.988 1.00 96.00 344 MET A CA 1
ATOM 2506 C C . MET A 1 344 ? -21.999 8.571 38.863 1.00 96.00 344 MET A C 1
ATOM 2508 O O . MET A 1 344 ? -22.707 8.788 39.854 1.00 96.00 344 MET A O 1
ATOM 2512 N N . LEU A 1 345 ? -22.341 8.990 37.644 1.00 97.44 345 LEU A N 1
ATOM 2513 C CA . LEU A 1 345 ? -23.583 9.684 37.306 1.00 97.44 345 LEU A CA 1
ATOM 2514 C C . LEU A 1 345 ? -24.802 8.811 37.595 1.00 97.44 345 LEU A C 1
ATOM 2516 O O . LEU A 1 345 ? -25.738 9.288 38.235 1.00 97.44 345 LEU A O 1
ATOM 2520 N N . GLN A 1 346 ? -24.777 7.531 37.219 1.00 97.00 346 GLN A N 1
ATOM 2521 C CA . GLN A 1 346 ? -25.827 6.571 37.560 1.00 97.00 346 GLN A CA 1
ATOM 2522 C C . GLN A 1 346 ? -25.992 6.455 39.077 1.00 97.00 346 GLN A C 1
ATOM 2524 O O . GLN A 1 346 ? -27.107 6.573 39.580 1.00 97.00 346 GLN A O 1
ATOM 2529 N N . ARG A 1 347 ? -24.901 6.313 39.842 1.00 96.88 347 ARG A N 1
ATOM 2530 C CA . ARG A 1 347 ? -24.958 6.277 41.314 1.00 96.88 347 ARG A CA 1
ATOM 2531 C C . ARG A 1 347 ? -25.563 7.556 41.895 1.00 96.88 347 ARG A C 1
ATOM 2533 O O . ARG A 1 347 ? -26.380 7.488 42.818 1.00 96.88 347 ARG A O 1
ATOM 2540 N N . ARG A 1 348 ? -25.183 8.725 41.369 1.00 97.69 348 ARG A N 1
ATOM 2541 C CA . ARG A 1 348 ? -25.741 10.018 41.790 1.00 97.69 348 ARG A CA 1
ATOM 2542 C C . ARG A 1 348 ? -27.226 10.120 41.447 1.00 97.69 348 ARG A C 1
ATOM 2544 O O . ARG A 1 348 ? -28.003 10.561 42.290 1.00 97.69 348 ARG A O 1
ATOM 2551 N N . TRP A 1 349 ? -27.617 9.667 40.261 1.00 97.62 349 TRP A N 1
ATOM 2552 C CA . TRP A 1 349 ? -29.004 9.617 39.815 1.00 97.62 349 TRP A CA 1
ATOM 2553 C C . TRP A 1 349 ? -29.846 8.704 40.708 1.00 97.62 349 TRP A C 1
ATOM 2555 O O . TRP A 1 349 ? -30.829 9.173 41.271 1.00 97.62 349 TRP A O 1
ATOM 2565 N N . TYR A 1 350 ? -29.414 7.466 40.970 1.00 95.69 350 TYR A N 1
ATOM 2566 C CA . TYR A 1 350 ? -30.096 6.563 41.905 1.00 95.69 350 TYR A CA 1
ATOM 2567 C C . TYR A 1 350 ? -30.219 7.160 43.312 1.00 95.69 350 TYR A C 1
ATOM 2569 O O . TYR A 1 350 ? -31.256 7.020 43.954 1.00 95.69 350 TYR A O 1
ATOM 2577 N N . SER A 1 351 ? -29.189 7.861 43.797 1.00 96.88 351 SER A N 1
ATOM 2578 C CA . SER A 1 351 ? -29.231 8.550 45.094 1.00 96.88 351 SER A CA 1
ATOM 2579 C C . SER A 1 351 ? -30.281 9.667 45.126 1.00 96.88 351 SER A C 1
ATOM 2581 O O . SER A 1 351 ? -31.006 9.809 46.112 1.00 96.88 351 SER A O 1
ATOM 2583 N N . LEU A 1 352 ? -30.403 10.438 44.041 1.00 97.06 352 LEU A N 1
ATOM 2584 C CA . LEU A 1 352 ? -31.433 11.467 43.900 1.00 97.06 352 LEU A CA 1
ATOM 2585 C C . LEU A 1 352 ? -32.829 10.857 43.789 1.00 97.06 352 LEU A C 1
ATOM 2587 O O . LEU A 1 352 ? -33.710 11.269 44.534 1.00 97.06 352 LEU A O 1
ATOM 2591 N N . VAL A 1 353 ? -33.016 9.852 42.929 1.00 95.38 353 VAL A N 1
ATOM 2592 C CA . VAL A 1 353 ? -34.290 9.135 42.773 1.00 95.38 353 VAL A CA 1
ATOM 2593 C C . VAL A 1 353 ? -34.735 8.549 44.107 1.00 95.38 353 VAL A C 1
ATOM 2595 O O . VAL A 1 353 ? -35.872 8.764 44.511 1.00 95.38 353 VAL A O 1
ATOM 2598 N N . LYS A 1 354 ? -33.821 7.912 44.849 1.00 90.31 354 LYS A N 1
ATOM 2599 C CA . LYS A 1 354 ? -34.096 7.420 46.201 1.00 90.31 354 LYS A CA 1
ATOM 2600 C C . LYS A 1 354 ? -34.603 8.541 47.108 1.00 90.31 354 LYS A C 1
ATOM 2602 O O . LYS A 1 354 ? -35.624 8.362 47.755 1.00 90.31 354 LYS A O 1
ATOM 2607 N N . LYS A 1 355 ? -33.916 9.689 47.162 1.00 94.62 355 LYS A N 1
ATOM 2608 C CA . LYS A 1 355 ? -34.339 10.829 47.997 1.00 94.62 355 LYS A CA 1
ATOM 2609 C C . LYS A 1 355 ? -35.712 11.362 47.587 1.00 94.62 355 LYS A C 1
ATOM 2611 O O . LYS A 1 355 ? -36.555 11.576 48.451 1.00 94.62 355 LYS A O 1
ATOM 2616 N N . VAL A 1 356 ? -35.940 11.554 46.290 1.00 94.06 356 VAL A N 1
ATOM 2617 C CA . VAL A 1 356 ? -37.216 12.045 45.751 1.00 94.06 356 VAL A CA 1
ATOM 2618 C C . VAL A 1 356 ? -38.351 11.094 46.109 1.00 94.06 356 VAL A C 1
ATOM 2620 O O . VAL A 1 356 ? -39.368 11.544 46.626 1.00 94.06 356 VAL A O 1
ATOM 2623 N N . GLU A 1 357 ? -38.159 9.791 45.912 1.00 86.88 357 GLU A N 1
ATOM 2624 C CA . GLU A 1 357 ? -39.194 8.804 46.204 1.00 86.88 357 GLU A CA 1
ATOM 2625 C C . GLU A 1 357 ? -39.450 8.690 47.709 1.00 86.88 357 GLU A C 1
ATOM 2627 O O . GLU A 1 357 ? -40.602 8.706 48.130 1.00 86.88 357 GLU A O 1
ATOM 2632 N N . THR A 1 358 ? -38.400 8.723 48.544 1.00 86.50 358 THR A N 1
ATOM 2633 C CA . THR A 1 358 ? -38.588 8.758 50.003 1.00 86.50 358 THR A CA 1
ATOM 2634 C C . THR A 1 358 ? -39.374 9.984 50.450 1.00 86.50 358 THR A C 1
ATOM 2636 O O . THR A 1 358 ? -40.214 9.860 51.328 1.00 86.50 358 THR A O 1
ATOM 2639 N N . LEU A 1 359 ? -39.147 11.156 49.842 1.00 89.06 359 LEU A N 1
ATOM 2640 C CA . LEU A 1 359 ? -39.903 12.367 50.167 1.00 89.06 359 LEU A CA 1
ATOM 2641 C C . LEU A 1 359 ? -41.352 12.288 49.676 1.00 89.06 359 LEU A C 1
ATOM 2643 O O . LEU A 1 359 ? -42.253 12.751 50.366 1.00 89.06 359 LEU A O 1
ATOM 2647 N N . ARG A 1 360 ? -41.576 11.694 48.500 1.00 87.19 360 ARG A N 1
ATOM 2648 C CA . ARG A 1 360 ? -42.907 11.507 47.914 1.00 87.19 360 ARG A CA 1
ATOM 2649 C C . ARG A 1 360 ? -43.772 10.554 48.733 1.00 87.19 360 ARG A C 1
ATOM 2651 O O . ARG A 1 360 ? -44.969 10.785 48.850 1.00 87.19 360 ARG A O 1
ATOM 2658 N N . GLN A 1 361 ? -43.169 9.500 49.276 1.00 82.00 361 GLN A N 1
ATOM 2659 C CA . GLN A 1 361 ? -43.870 8.459 50.026 1.00 82.00 361 GLN A CA 1
ATOM 2660 C C . GLN A 1 361 ? -43.966 8.735 51.534 1.00 82.00 361 GLN A C 1
ATOM 2662 O O . GLN A 1 361 ? -44.569 7.947 52.263 1.00 82.00 361 GLN A O 1
ATOM 2667 N N . LEU A 1 362 ? -43.438 9.864 52.025 1.00 84.75 362 LEU A N 1
ATOM 2668 C CA . LEU A 1 362 ? -43.628 10.281 53.418 1.00 84.75 362 LEU A CA 1
ATOM 2669 C C . LEU A 1 362 ? -45.128 10.417 53.736 1.00 84.75 362 LEU A C 1
ATOM 2671 O O . LEU A 1 362 ? -45.799 11.324 53.252 1.00 84.75 362 LEU A O 1
ATOM 2675 N N . GLY A 1 363 ? -45.639 9.521 54.584 1.00 79.75 363 GLY A N 1
ATOM 2676 C CA . GLY A 1 363 ? -47.030 9.524 55.053 1.00 79.75 363 GLY A CA 1
ATOM 2677 C C . GLY A 1 363 ? -48.004 8.650 54.252 1.00 79.75 363 GLY A C 1
ATOM 2678 O O . GLY A 1 363 ? -49.181 8.605 54.604 1.00 79.75 363 GLY A O 1
ATOM 2679 N N . LEU A 1 364 ? -47.542 7.934 53.219 1.00 83.88 364 LEU A N 1
ATOM 2680 C CA . LEU A 1 364 ? -48.340 6.962 52.460 1.00 83.88 364 LEU A CA 1
ATOM 2681 C C . LEU A 1 364 ? -48.094 5.522 52.963 1.00 83.88 364 LEU A C 1
ATOM 2683 O O . LEU A 1 364 ? -47.002 5.220 53.450 1.00 83.88 364 LEU A O 1
ATOM 2687 N N . PRO A 1 365 ? -49.087 4.614 52.877 1.00 76.19 365 PRO A N 1
ATOM 2688 C CA . PRO A 1 365 ? -48.902 3.217 53.260 1.00 76.19 365 PRO A CA 1
ATOM 2689 C C . PRO A 1 365 ? -47.952 2.489 52.294 1.00 76.19 365 PRO A C 1
ATOM 2691 O O . PRO A 1 365 ? -48.035 2.652 51.078 1.00 76.19 365 PRO A O 1
ATOM 2694 N N . LEU A 1 366 ? -47.076 1.648 52.852 1.00 69.62 366 LEU A N 1
ATOM 2695 C CA . LEU A 1 366 ? -46.079 0.862 52.118 1.00 69.62 366 LEU A CA 1
ATOM 2696 C C . LEU A 1 366 ? -46.769 -0.153 51.185 1.00 69.62 366 LEU A C 1
ATOM 2698 O O . LEU A 1 366 ? -47.372 -1.116 51.656 1.00 69.62 366 LEU A O 1
ATOM 2702 N N . GLY A 1 367 ? -46.678 0.055 49.869 1.00 76.94 367 GLY A N 1
ATOM 2703 C CA . GLY A 1 367 ? -47.214 -0.851 48.844 1.00 76.94 367 GLY A CA 1
ATOM 2704 C C . GLY A 1 367 ? -46.184 -1.887 48.378 1.00 76.94 367 GLY A C 1
ATOM 2705 O O . GLY A 1 367 ? -45.890 -2.868 49.058 1.00 76.94 367 GLY A O 1
ATOM 2706 N N . GLU A 1 368 ? -45.597 -1.667 47.201 1.00 79.00 368 GLU A N 1
ATOM 2707 C CA . GLU A 1 368 ? -44.602 -2.574 46.601 1.00 79.00 368 GLU A CA 1
ATOM 2708 C C . GLU A 1 368 ? -43.233 -2.558 47.311 1.00 79.00 368 GLU A C 1
ATOM 2710 O O . GLU A 1 368 ? -42.415 -3.464 47.124 1.00 79.00 368 GLU A O 1
ATOM 2715 N N . GLU A 1 369 ? -42.995 -1.577 48.187 1.00 82.19 369 GLU A N 1
ATOM 2716 C CA . GLU A 1 369 ? -41.735 -1.403 48.916 1.00 82.19 369 GLU A CA 1
ATOM 2717 C C . GLU A 1 369 ? -41.375 -2.610 49.791 1.00 82.19 369 GLU A C 1
ATOM 2719 O O . GLU A 1 369 ? -40.203 -2.972 49.895 1.00 82.19 369 GLU A O 1
ATOM 2724 N N . GLY A 1 370 ? -42.372 -3.298 50.362 1.00 82.75 370 GLY A N 1
ATOM 2725 C CA . GLY A 1 370 ? -42.153 -4.510 51.158 1.00 82.75 370 GLY A CA 1
ATOM 2726 C C . GLY A 1 370 ? -41.561 -5.662 50.338 1.00 82.75 3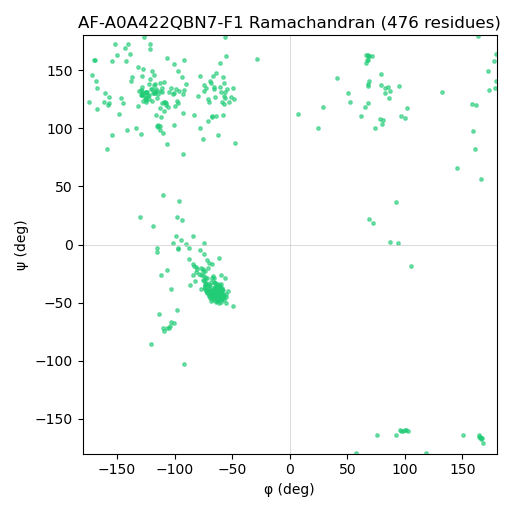70 GLY A C 1
ATOM 2727 O O . GLY A 1 370 ? -40.672 -6.377 50.810 1.00 82.75 370 GLY A O 1
ATOM 2728 N N . ARG A 1 371 ? -41.984 -5.809 49.073 1.00 87.06 371 ARG A N 1
ATOM 2729 C CA . ARG A 1 371 ? -41.421 -6.811 48.153 1.00 87.06 371 ARG A CA 1
ATOM 2730 C C . ARG A 1 371 ? -39.988 -6.451 47.782 1.00 87.06 371 ARG A C 1
ATOM 2732 O O . ARG A 1 371 ? -39.112 -7.310 47.872 1.00 87.06 371 ARG A O 1
ATOM 2739 N N . ILE A 1 372 ? -39.728 -5.189 47.447 1.00 87.44 372 ILE A N 1
ATOM 2740 C CA . ILE A 1 372 ? -38.379 -4.706 47.117 1.00 87.44 372 ILE A CA 1
ATOM 2741 C C . ILE A 1 372 ? -37.436 -4.889 48.315 1.00 87.44 372 ILE A C 1
ATOM 2743 O O . ILE A 1 372 ? -36.338 -5.424 48.160 1.00 87.44 372 ILE A O 1
ATOM 2747 N N . ALA A 1 373 ? -37.878 -4.546 49.526 1.00 87.75 373 ALA A N 1
ATOM 2748 C CA . ALA A 1 373 ? -37.108 -4.735 50.750 1.00 87.75 373 ALA A CA 1
ATOM 2749 C C . ALA A 1 373 ? -36.795 -6.214 51.021 1.00 87.75 373 ALA A C 1
ATOM 2751 O O . ALA A 1 373 ? -35.675 -6.540 51.418 1.00 87.75 373 ALA A O 1
ATOM 2752 N N . SER A 1 374 ? -37.747 -7.120 50.765 1.00 90.75 374 SER A N 1
ATOM 2753 C CA . SER A 1 374 ? -37.520 -8.564 50.906 1.00 90.75 374 SER A CA 1
ATOM 2754 C C . SER A 1 374 ? -36.447 -9.082 49.938 1.00 90.75 374 SER A C 1
ATOM 2756 O O . SER A 1 374 ? -35.557 -9.823 50.356 1.00 90.75 374 SER A O 1
ATOM 2758 N N . ILE A 1 375 ? -36.459 -8.613 48.684 1.00 93.38 375 ILE A N 1
ATOM 2759 C CA . ILE A 1 375 ? -35.469 -8.969 47.658 1.00 93.38 375 ILE A CA 1
ATOM 2760 C C . ILE A 1 375 ? -34.089 -8.417 48.034 1.00 93.38 375 ILE A C 1
ATOM 2762 O O . ILE A 1 375 ? -33.108 -9.156 48.029 1.00 93.38 375 ILE A O 1
ATOM 2766 N N . VAL A 1 376 ? -34.002 -7.143 48.431 1.00 92.88 376 VAL A N 1
ATOM 2767 C CA . VAL A 1 376 ? -32.739 -6.520 48.868 1.00 92.88 376 VAL A CA 1
ATOM 2768 C C . VAL A 1 376 ? -32.168 -7.232 50.095 1.00 92.88 376 VAL A C 1
ATOM 2770 O O . VAL A 1 376 ? -30.959 -7.447 50.177 1.00 92.88 376 VAL A O 1
ATOM 2773 N N . LYS A 1 377 ? -33.018 -7.636 51.045 1.00 92.94 377 LYS A N 1
ATOM 2774 C CA . LYS A 1 377 ? -32.600 -8.402 52.224 1.00 92.94 377 LYS A CA 1
ATOM 2775 C C . LYS A 1 377 ? -32.049 -9.775 51.836 1.00 92.94 377 LYS A C 1
ATOM 2777 O O . LYS A 1 377 ? -31.006 -10.160 52.356 1.00 92.94 377 LYS A O 1
ATOM 2782 N N . ALA A 1 378 ? -32.703 -10.479 50.912 1.00 93.00 378 ALA A N 1
ATOM 2783 C CA . ALA A 1 378 ? -32.229 -11.764 50.403 1.00 93.00 378 ALA A CA 1
ATOM 2784 C C . ALA A 1 378 ? -30.869 -11.635 49.692 1.00 93.00 378 ALA A C 1
ATOM 2786 O O . ALA A 1 378 ? -29.949 -12.392 49.993 1.00 93.00 378 ALA A O 1
ATOM 2787 N N . LEU A 1 379 ? -30.706 -10.630 48.826 1.00 90.88 379 LEU A N 1
ATOM 2788 C CA . LEU A 1 379 ? -29.443 -10.363 48.127 1.00 90.88 379 LEU A CA 1
ATOM 2789 C C . LEU A 1 379 ? -28.312 -9.978 49.090 1.00 90.88 379 LEU A C 1
ATOM 2791 O O . LEU A 1 379 ? -27.201 -10.488 48.976 1.00 90.88 379 LEU A O 1
ATOM 2795 N N . ASN A 1 380 ? -28.586 -9.120 50.077 1.00 89.88 380 ASN A N 1
ATOM 2796 C CA . ASN A 1 380 ? -27.593 -8.760 51.092 1.00 89.88 380 ASN A CA 1
ATOM 2797 C C . ASN A 1 380 ? -27.176 -9.963 51.943 1.00 89.88 380 ASN A C 1
ATOM 2799 O O . ASN A 1 380 ? -26.000 -10.084 52.267 1.00 89.88 380 ASN A O 1
ATOM 2803 N N . LEU A 1 381 ? -28.106 -10.861 52.283 1.00 89.50 381 LEU A N 1
ATOM 2804 C CA . LEU A 1 381 ? -27.788 -12.103 52.995 1.00 89.50 381 LEU A CA 1
ATOM 2805 C C . LEU A 1 381 ? -26.897 -13.028 52.159 1.00 89.50 381 LEU A C 1
ATOM 2807 O O . LEU A 1 381 ? -25.960 -13.601 52.703 1.00 89.50 381 LEU A O 1
ATOM 2811 N N . GLN A 1 382 ? -27.137 -13.132 50.849 1.00 86.88 382 GLN A N 1
ATOM 2812 C CA . GLN A 1 382 ? -26.281 -13.902 49.939 1.00 86.88 382 GLN A CA 1
ATOM 2813 C C . GLN A 1 382 ? -24.877 -13.292 49.807 1.00 86.88 382 GLN A C 1
ATOM 2815 O O . GLN A 1 382 ? -23.886 -14.015 49.845 1.00 86.88 382 GLN A O 1
ATOM 2820 N N . LEU A 1 383 ? -24.773 -11.964 49.704 1.00 85.12 383 LEU A N 1
ATOM 2821 C CA . LEU A 1 383 ? -23.488 -11.258 49.605 1.00 85.12 383 LEU A CA 1
ATOM 2822 C C . LEU A 1 383 ? -22.694 -11.266 50.920 1.00 85.12 383 LEU A C 1
ATOM 2824 O O . LEU A 1 383 ? -21.463 -11.287 50.904 1.00 85.12 383 LEU A O 1
ATOM 2828 N N . ALA A 1 384 ? -23.387 -11.222 52.059 1.00 84.06 384 ALA A N 1
ATOM 2829 C CA . ALA A 1 384 ? -22.788 -11.255 53.391 1.00 84.06 384 ALA A CA 1
ATOM 2830 C C . ALA A 1 384 ? -22.568 -12.679 53.926 1.00 84.06 384 ALA A C 1
ATOM 2832 O O . ALA A 1 384 ? -22.022 -12.821 55.021 1.00 84.06 384 ALA A O 1
ATOM 2833 N N . ALA A 1 385 ? -22.982 -13.712 53.184 1.00 84.19 385 ALA A N 1
ATOM 2834 C CA . ALA A 1 385 ? -22.814 -15.100 53.585 1.00 84.19 385 ALA A CA 1
ATOM 2835 C C . ALA A 1 385 ? -21.320 -15.403 53.840 1.00 84.19 385 ALA A C 1
ATOM 2837 O O . ALA A 1 385 ? -20.492 -15.224 52.935 1.00 84.19 385 ALA A O 1
ATOM 2838 N N . PRO A 1 386 ? -20.947 -15.834 55.061 1.00 75.75 386 PRO A N 1
ATOM 2839 C CA . PRO A 1 386 ? -19.570 -16.202 55.365 1.00 75.75 386 PRO A CA 1
ATOM 2840 C C . PRO A 1 386 ? -19.191 -17.437 54.541 1.00 75.75 386 PRO A C 1
ATOM 2842 O O . PRO A 1 386 ? -19.971 -18.382 54.456 1.00 75.75 386 PRO A O 1
ATOM 2845 N N . GLY A 1 387 ? -18.014 -17.429 53.915 1.00 72.12 387 GLY A N 1
ATOM 2846 C CA . GLY A 1 387 ? -17.517 -18.565 53.130 1.00 72.12 387 GLY A CA 1
ATOM 2847 C C . GLY A 1 387 ? -17.570 -18.393 51.607 1.00 72.12 387 GLY A C 1
ATOM 2848 O O . GLY A 1 387 ? -16.834 -19.091 50.922 1.00 72.12 387 GLY A O 1
ATOM 2849 N N . VAL A 1 388 ? -18.367 -17.463 51.062 1.00 76.12 388 VAL A N 1
ATOM 2850 C CA . VAL A 1 388 ? -18.615 -17.427 49.604 1.00 76.12 388 VAL A CA 1
ATOM 2851 C C . VAL A 1 388 ? -17.777 -16.379 48.873 1.00 76.12 388 VAL A C 1
ATOM 2853 O O . VAL A 1 388 ? -16.904 -16.732 48.094 1.00 76.12 388 VAL A O 1
ATOM 2856 N N . TYR A 1 389 ? -18.024 -15.086 49.099 1.00 79.50 389 TYR A N 1
ATOM 2857 C CA . TYR A 1 389 ? -17.376 -14.032 48.303 1.00 79.50 389 TYR A CA 1
ATOM 2858 C C . TYR A 1 389 ? -16.160 -13.430 49.004 1.00 79.50 389 TYR A C 1
ATOM 2860 O O . TYR A 1 389 ? -15.059 -13.433 48.465 1.00 79.50 389 TYR A O 1
ATOM 2868 N N . LYS A 1 390 ? -16.339 -12.916 50.228 1.00 81.50 390 LYS A N 1
ATOM 2869 C CA . LYS A 1 390 ? -15.269 -12.200 50.945 1.00 81.50 390 LYS A CA 1
ATOM 2870 C C . LYS A 1 390 ? -14.126 -13.114 51.378 1.00 81.50 390 LYS A C 1
ATOM 2872 O O . LYS A 1 390 ? -12.972 -12.726 51.258 1.00 81.50 390 LYS A O 1
ATOM 2877 N N . THR A 1 391 ? -14.452 -14.304 51.870 1.00 84.00 391 THR A N 1
ATOM 2878 C CA . THR A 1 391 ? -13.467 -15.297 52.318 1.00 84.00 391 THR A CA 1
ATOM 2879 C C . THR A 1 391 ? -12.703 -15.891 51.139 1.00 84.00 391 THR A C 1
ATOM 2881 O O . THR A 1 391 ? -11.480 -15.910 51.174 1.00 84.00 391 THR A O 1
ATOM 2884 N N . ALA A 1 392 ? -13.392 -16.254 50.050 1.00 84.00 392 ALA A N 1
ATOM 2885 C CA . ALA A 1 392 ? -12.739 -16.745 48.836 1.00 84.00 392 ALA A CA 1
ATOM 2886 C C . ALA A 1 392 ? -11.806 -15.689 48.220 1.00 84.00 392 ALA A C 1
ATOM 2888 O O . ALA A 1 392 ? -10.702 -16.013 47.797 1.00 84.00 392 ALA A O 1
ATOM 2889 N N . LEU A 1 393 ? -12.198 -14.407 48.228 1.00 85.31 393 LEU A N 1
ATOM 2890 C CA . LEU A 1 393 ? -11.317 -13.315 47.800 1.00 85.31 393 LEU A CA 1
ATOM 2891 C C . LEU A 1 393 ? -10.080 -13.188 48.696 1.00 85.31 393 LEU A C 1
ATOM 2893 O O . LEU A 1 393 ? -8.972 -13.076 48.181 1.00 85.31 393 LEU A O 1
ATOM 2897 N N . SER A 1 394 ? -10.246 -13.241 50.023 1.00 85.88 394 SER A N 1
ATOM 2898 C CA . SER A 1 394 ? -9.106 -13.181 50.948 1.00 85.88 394 SER A CA 1
ATOM 2899 C C . SER A 1 394 ? -8.187 -14.400 50.863 1.00 85.88 394 SER A C 1
ATOM 2901 O O . SER A 1 394 ? -7.001 -14.276 51.146 1.00 85.88 394 SER A O 1
ATOM 2903 N N . GLU A 1 395 ? -8.717 -15.558 50.467 1.00 89.19 395 GLU A N 1
ATOM 2904 C CA . GLU A 1 395 ? -7.938 -16.775 50.239 1.00 89.19 395 GLU A CA 1
ATOM 2905 C C . GLU A 1 395 ? -7.188 -16.730 48.906 1.00 89.19 395 GLU A C 1
ATOM 2907 O O . GLU A 1 395 ? -6.041 -17.151 48.860 1.00 89.19 395 GLU A O 1
ATOM 2912 N N . LEU A 1 396 ? -7.784 -16.182 47.840 1.00 90.06 396 LEU A N 1
ATOM 2913 C CA . LEU A 1 396 ? -7.160 -16.080 46.513 1.00 90.06 396 LEU A CA 1
ATOM 2914 C C . LEU A 1 396 ? -6.061 -15.016 46.430 1.00 90.06 396 LEU A C 1
ATOM 2916 O O . LEU A 1 396 ? -5.075 -15.215 45.721 1.00 90.06 396 LEU A O 1
ATOM 2920 N N . GLN A 1 397 ? -6.212 -13.906 47.154 1.00 91.75 397 GLN A N 1
ATOM 2921 C CA . GLN A 1 397 ? -5.248 -12.802 47.168 1.00 91.75 397 GLN A CA 1
ATOM 2922 C C . GLN A 1 397 ? -3.787 -13.265 47.395 1.00 91.75 397 GLN A C 1
ATOM 2924 O O . GLN A 1 397 ? -2.947 -12.968 46.546 1.00 91.75 397 GLN A O 1
ATOM 2929 N N . PRO A 1 398 ? -3.457 -14.051 48.444 1.00 93.25 398 PRO A N 1
ATOM 2930 C CA . PRO A 1 398 ? -2.086 -14.508 48.672 1.00 93.25 398 PRO A CA 1
ATOM 2931 C C . PRO A 1 398 ? -1.572 -15.490 47.611 1.00 93.25 398 PRO A C 1
ATOM 2933 O O . PRO A 1 398 ? -0.368 -15.518 47.369 1.00 93.25 398 PRO A O 1
ATOM 2936 N N . PHE A 1 399 ? -2.436 -16.283 46.960 1.00 91.06 399 PHE A N 1
ATOM 2937 C CA . PHE A 1 399 ? -2.008 -17.147 45.850 1.00 91.06 399 PHE A CA 1
ATOM 2938 C C . PHE A 1 399 ? -1.569 -16.315 44.642 1.00 91.06 399 PHE A C 1
ATOM 2940 O O . PHE A 1 399 ? -0.524 -16.588 44.059 1.00 91.06 399 PHE A O 1
ATOM 2947 N N . LEU A 1 400 ? -2.321 -15.262 44.312 1.00 91.62 400 LEU A N 1
ATOM 2948 C CA . LEU A 1 400 ? -1.969 -14.334 43.233 1.00 91.62 400 LEU A CA 1
ATOM 2949 C C . LEU A 1 400 ? -0.694 -13.539 43.557 1.00 91.62 400 LEU A C 1
ATOM 2951 O O . LEU A 1 400 ? 0.168 -13.360 42.692 1.00 91.62 400 LEU A O 1
ATOM 2955 N N . ASP A 1 401 ? -0.531 -13.107 44.808 1.00 92.94 401 ASP A N 1
ATOM 2956 C CA . ASP A 1 401 ? 0.680 -12.419 45.267 1.00 92.94 401 ASP A CA 1
ATOM 2957 C C . ASP A 1 401 ? 1.907 -13.352 45.217 1.00 92.94 401 ASP A C 1
ATOM 2959 O O . ASP A 1 401 ? 2.994 -12.943 44.806 1.00 92.94 401 ASP A O 1
ATOM 2963 N N . ALA A 1 402 ? 1.736 -14.631 45.562 1.00 93.06 402 ALA A N 1
ATOM 2964 C CA . ALA A 1 402 ? 2.797 -15.632 45.484 1.00 93.06 402 ALA A CA 1
ATOM 2965 C C . ALA A 1 402 ? 3.188 -15.966 44.035 1.00 93.06 402 ALA A C 1
ATOM 2967 O O . ALA A 1 402 ? 4.379 -16.013 43.721 1.00 93.06 402 ALA A O 1
ATOM 2968 N N . GLU A 1 403 ? 2.219 -16.165 43.137 1.00 89.75 403 GLU A N 1
ATOM 2969 C CA . GLU A 1 403 ? 2.500 -16.429 41.721 1.00 89.75 403 GLU A CA 1
ATOM 2970 C C . GLU A 1 403 ? 3.137 -15.224 41.029 1.00 89.75 403 GLU A C 1
ATOM 2972 O O . GLU A 1 403 ? 4.115 -15.378 40.297 1.00 89.75 403 GLU A O 1
ATOM 2977 N N . SER A 1 404 ? 2.647 -14.011 41.295 1.00 87.12 404 SER A N 1
ATOM 2978 C CA . SER A 1 404 ? 3.245 -12.794 40.738 1.00 87.12 404 SER A CA 1
ATOM 2979 C C . SER A 1 404 ? 4.680 -12.584 41.233 1.00 87.12 404 SER A C 1
ATOM 2981 O O . SER A 1 404 ? 5.558 -12.250 40.433 1.00 87.12 404 SER A O 1
ATOM 2983 N N . ALA A 1 405 ? 4.964 -12.867 42.509 1.00 89.62 405 ALA A N 1
ATOM 2984 C CA . ALA A 1 405 ? 6.322 -12.861 43.045 1.00 89.62 405 ALA A CA 1
ATOM 2985 C C . ALA A 1 405 ? 7.209 -13.947 42.404 1.00 89.62 405 ALA A C 1
ATOM 2987 O O . ALA A 1 405 ? 8.363 -13.672 42.065 1.00 89.62 405 ALA A O 1
ATOM 2988 N N . ALA A 1 406 ? 6.679 -15.154 42.177 1.00 88.62 406 ALA A N 1
ATOM 2989 C CA . ALA A 1 406 ? 7.394 -16.239 41.506 1.00 88.62 406 ALA A CA 1
ATOM 2990 C C . ALA A 1 406 ? 7.740 -15.877 40.052 1.00 88.62 406 ALA A C 1
ATOM 2992 O O . ALA A 1 406 ? 8.895 -16.002 39.644 1.00 88.62 406 ALA A O 1
ATOM 2993 N N . VAL A 1 407 ? 6.790 -15.332 39.290 1.00 85.06 407 VAL A N 1
ATOM 2994 C CA . VAL A 1 407 ? 7.016 -14.844 37.919 1.00 85.06 407 VAL A CA 1
ATOM 2995 C C . VAL A 1 407 ? 8.025 -13.694 37.896 1.00 85.06 407 VAL A C 1
ATOM 2997 O O . VAL A 1 407 ? 8.949 -13.706 37.084 1.00 85.06 407 VAL A O 1
ATOM 3000 N N . ALA A 1 408 ? 7.923 -12.733 38.817 1.00 84.81 408 ALA A N 1
ATOM 3001 C CA . ALA A 1 408 ? 8.890 -11.642 38.931 1.00 84.81 408 ALA A CA 1
ATOM 3002 C C . ALA A 1 408 ? 10.302 -12.150 39.268 1.00 84.81 408 ALA A C 1
ATOM 3004 O O . ALA A 1 408 ? 11.291 -11.609 38.771 1.00 84.81 408 ALA A O 1
ATOM 3005 N N . SER A 1 409 ? 10.410 -13.202 40.086 1.00 82.19 409 SER A N 1
ATOM 3006 C CA . SER A 1 409 ? 11.687 -13.839 40.418 1.00 82.19 409 SER A CA 1
ATOM 3007 C C . SER A 1 409 ? 12.292 -14.586 39.226 1.00 82.19 409 SER A C 1
ATOM 3009 O O . SER A 1 409 ? 13.490 -14.455 38.984 1.00 82.19 409 SER A O 1
ATOM 3011 N N . LEU A 1 410 ? 11.467 -15.274 38.426 1.00 79.25 410 LEU A N 1
ATOM 3012 C CA . LEU A 1 410 ? 11.880 -15.940 37.190 1.00 79.25 410 LEU A CA 1
ATOM 3013 C C . LEU A 1 410 ? 12.392 -14.922 36.167 1.00 79.25 410 LEU A C 1
ATOM 3015 O O . LEU A 1 410 ? 13.489 -15.083 35.638 1.00 79.25 410 LEU A O 1
ATOM 3019 N N . LEU A 1 411 ? 11.655 -13.828 35.965 1.00 72.62 411 LEU A N 1
ATOM 3020 C CA . LEU A 1 411 ? 12.071 -12.741 35.077 1.00 72.62 411 LEU A CA 1
ATOM 3021 C C . LEU A 1 411 ? 13.363 -12.067 35.559 1.00 72.62 411 LEU A C 1
ATOM 3023 O O . LEU A 1 411 ? 14.235 -11.778 34.749 1.00 72.62 411 LEU A O 1
ATOM 3027 N N . ARG A 1 412 ? 13.537 -11.869 36.873 1.00 72.00 412 ARG A N 1
ATOM 3028 C CA . ARG A 1 412 ? 14.771 -11.299 37.445 1.00 72.00 412 ARG A CA 1
ATOM 3029 C C . ARG A 1 412 ? 15.960 -12.266 37.388 1.00 72.00 412 ARG A C 1
ATOM 3031 O O . ARG A 1 412 ? 17.098 -11.818 37.303 1.00 72.00 412 ARG A O 1
ATOM 3038 N N . SER A 1 413 ? 15.710 -13.575 37.426 1.00 65.12 413 SER A N 1
ATOM 3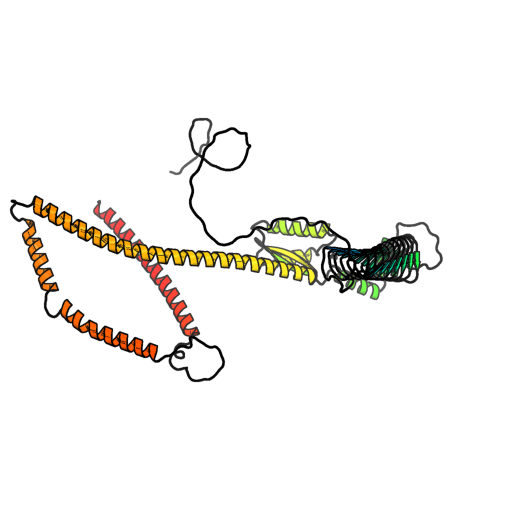039 C CA . SER A 1 413 ? 16.736 -14.615 37.262 1.00 65.12 413 SER A CA 1
ATOM 3040 C C . SER A 1 413 ? 17.212 -14.788 35.813 1.00 65.12 413 SER A C 1
ATOM 3042 O O . SER A 1 413 ? 18.207 -15.472 35.577 1.00 65.12 413 SER A O 1
ATOM 3044 N N . CYS A 1 414 ? 16.555 -14.129 34.852 1.00 51.47 414 CYS A N 1
ATOM 3045 C CA . CYS A 1 414 ? 16.995 -13.998 33.467 1.00 51.47 414 CYS A CA 1
ATOM 3046 C C . CYS A 1 414 ? 17.501 -12.566 33.216 1.00 51.47 414 CYS A C 1
ATOM 3048 O O . CYS A 1 414 ? 16.725 -11.720 32.772 1.00 51.47 414 CYS A O 1
ATOM 3050 N N . PRO A 1 415 ? 18.779 -12.244 33.491 1.00 43.47 415 PRO A N 1
ATOM 3051 C CA . PRO A 1 415 ? 19.317 -10.943 33.127 1.00 43.47 415 PRO A CA 1
ATOM 3052 C C . PRO A 1 415 ? 19.392 -10.849 31.598 1.00 43.47 415 PRO A C 1
ATOM 3054 O O . PRO A 1 415 ? 20.189 -11.532 30.958 1.00 43.47 415 PRO A O 1
ATOM 3057 N N . GLY A 1 416 ? 18.527 -10.019 31.020 1.00 44.69 416 GLY A N 1
ATOM 3058 C CA . GLY A 1 416 ? 18.611 -9.598 29.630 1.00 44.6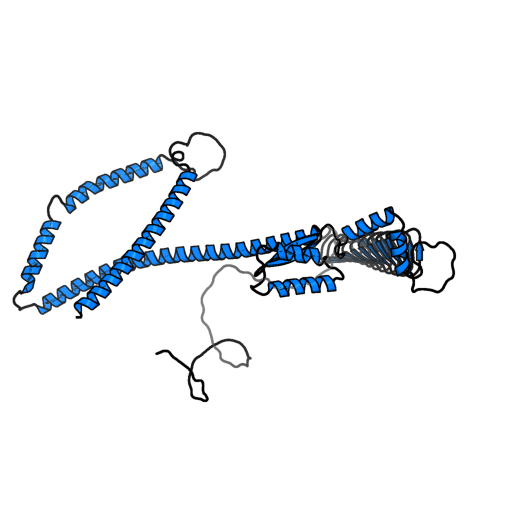9 416 GLY A CA 1
ATOM 3059 C C . GLY A 1 416 ? 19.730 -8.579 29.438 1.00 44.69 416 GLY A C 1
ATOM 3060 O O . GLY A 1 416 ? 19.856 -7.610 30.186 1.00 44.69 416 GLY A O 1
ATOM 3061 N N . GLU A 1 417 ? 20.531 -8.830 28.411 1.00 41.22 417 GLU A N 1
ATOM 3062 C CA . GLU A 1 417 ? 21.417 -7.904 27.716 1.00 41.22 417 GLU A CA 1
ATOM 3063 C C . GLU A 1 417 ? 20.713 -6.577 27.362 1.00 41.22 417 GLU A C 1
ATOM 3065 O O . GLU A 1 417 ? 20.205 -6.411 26.258 1.00 41.22 417 GLU A O 1
ATOM 3070 N N . GLU A 1 418 ? 20.707 -5.584 28.250 1.00 40.69 418 GLU A N 1
ATOM 3071 C CA . GLU A 1 418 ? 20.344 -4.209 27.849 1.00 40.69 418 GLU A CA 1
ATOM 3072 C C . GLU A 1 418 ? 21.558 -3.333 27.500 1.00 40.69 418 GLU A C 1
ATOM 3074 O O . GLU A 1 418 ? 21.407 -2.164 27.155 1.00 40.69 418 GLU A O 1
ATOM 3079 N N . ALA A 1 419 ? 22.781 -3.877 27.504 1.00 40.88 419 ALA A N 1
ATOM 3080 C CA . ALA A 1 419 ? 23.960 -3.119 27.082 1.00 40.88 419 ALA A CA 1
ATOM 3081 C C . ALA A 1 419 ? 25.145 -4.006 26.661 1.00 40.88 419 ALA A C 1
ATOM 3083 O O . ALA A 1 419 ? 26.058 -4.199 27.462 1.00 40.88 419 ALA A O 1
ATOM 3084 N N . ARG A 1 420 ? 25.151 -4.513 25.415 1.00 31.38 420 ARG A N 1
ATOM 3085 C CA . ARG A 1 420 ? 26.341 -4.751 24.550 1.00 31.38 420 ARG A CA 1
ATOM 3086 C C . ARG A 1 420 ? 26.020 -5.733 23.414 1.00 31.38 420 ARG A C 1
ATOM 3088 O O . ARG A 1 420 ? 25.793 -6.902 23.675 1.00 31.38 420 ARG A O 1
ATOM 3095 N N . GLU A 1 421 ? 26.172 -5.307 22.159 1.00 36.59 421 GLU A N 1
ATOM 3096 C CA . GLU A 1 421 ? 26.847 -6.191 21.191 1.00 36.59 421 GLU A CA 1
ATOM 3097 C C . GLU A 1 421 ? 28.312 -6.314 21.665 1.00 36.59 421 GLU A C 1
ATOM 3099 O O . GLU A 1 421 ? 28.868 -5.277 22.057 1.00 36.59 421 GLU A O 1
ATOM 3104 N N . PRO A 1 422 ? 28.964 -7.503 21.693 1.00 42.03 422 PRO A N 1
ATOM 3105 C CA . PRO A 1 422 ? 29.167 -8.337 20.499 1.00 42.03 422 PRO A CA 1
ATOM 3106 C C . PRO A 1 422 ? 29.283 -9.878 20.713 1.00 42.03 422 PRO A C 1
ATOM 3108 O O . PRO A 1 422 ? 29.473 -10.377 21.812 1.00 42.03 422 PRO A O 1
ATOM 3111 N N . ALA A 1 423 ? 29.303 -10.601 19.585 1.00 31.56 423 ALA A N 1
ATOM 3112 C CA . ALA A 1 423 ? 30.001 -11.873 19.321 1.00 31.56 423 ALA A CA 1
ATOM 3113 C C . ALA A 1 423 ? 29.667 -13.156 20.131 1.00 31.56 423 ALA A C 1
ATOM 3115 O O . ALA A 1 423 ? 30.093 -13.354 21.261 1.00 31.56 423 ALA A O 1
ATOM 3116 N N . LEU A 1 424 ? 29.047 -14.104 19.411 1.00 44.78 424 LEU A N 1
ATOM 3117 C CA . LEU A 1 424 ? 29.277 -15.561 19.427 1.00 44.78 424 LEU A CA 1
ATOM 3118 C C . LEU A 1 424 ? 29.883 -16.171 20.708 1.00 44.78 424 LEU A C 1
ATOM 3120 O O . LEU A 1 424 ? 31.099 -16.277 20.842 1.00 44.78 424 LEU A O 1
ATOM 3124 N N . SER A 1 425 ? 29.040 -16.773 21.545 1.00 34.06 425 SER A N 1
ATOM 3125 C CA . SER A 1 425 ? 29.338 -18.084 22.138 1.00 34.06 425 SER A CA 1
ATOM 3126 C C . SER A 1 425 ? 28.059 -18.748 22.647 1.00 34.06 425 SER A C 1
ATOM 3128 O O . SER A 1 425 ? 27.213 -18.138 23.293 1.00 34.06 425 SER A O 1
ATOM 3130 N N . ASN A 1 426 ? 27.901 -20.011 22.250 1.00 46.34 426 ASN A N 1
ATOM 3131 C CA . ASN A 1 426 ? 26.856 -20.923 22.690 1.00 46.34 426 ASN A CA 1
ATOM 3132 C C . ASN A 1 426 ? 26.828 -20.992 24.221 1.00 46.34 426 ASN A C 1
ATOM 3134 O O . ASN A 1 426 ? 27.842 -21.373 24.787 1.00 46.34 426 ASN A O 1
ATOM 3138 N N . GLU A 1 427 ? 25.686 -20.676 24.845 1.00 40.34 427 GLU A N 1
ATOM 3139 C CA . GLU A 1 427 ? 25.048 -21.429 25.954 1.00 40.34 427 GLU A CA 1
ATOM 3140 C C . GLU A 1 427 ? 23.944 -20.614 26.672 1.00 40.34 427 GLU A C 1
ATOM 3142 O O . GLU A 1 427 ? 23.940 -20.437 27.883 1.00 40.34 427 GLU A O 1
ATOM 3147 N N . GLY A 1 428 ? 22.943 -20.143 25.913 1.00 35.75 428 GLY A N 1
ATOM 3148 C CA . GLY A 1 428 ? 21.728 -19.491 26.450 1.00 35.75 428 GLY A CA 1
ATOM 3149 C C . GLY A 1 428 ? 20.412 -20.057 25.890 1.00 35.75 428 GLY A C 1
ATOM 3150 O O . GLY A 1 428 ? 19.408 -19.360 25.798 1.00 35.75 428 GLY A O 1
ATOM 3151 N N . GLY A 1 429 ? 20.416 -21.307 25.411 1.00 43.06 429 GLY A N 1
ATOM 3152 C CA . GLY A 1 429 ? 19.457 -21.805 24.414 1.00 43.06 429 GLY A CA 1
ATOM 3153 C C . GLY A 1 429 ? 18.405 -22.819 24.876 1.00 43.06 429 GLY A C 1
ATOM 3154 O O . GLY A 1 429 ? 18.173 -23.771 24.134 1.00 43.06 429 GLY A O 1
ATOM 3155 N N . LEU A 1 430 ? 17.768 -22.672 26.046 1.00 44.69 430 LEU A N 1
ATOM 3156 C CA . LEU A 1 430 ? 16.746 -23.647 26.493 1.00 44.69 430 LEU A CA 1
ATOM 3157 C C . LEU A 1 430 ? 15.298 -23.135 26.556 1.00 44.69 430 LEU A C 1
ATOM 3159 O O . LEU A 1 430 ? 14.388 -23.942 26.362 1.00 44.69 430 LEU A O 1
ATOM 3163 N N . LEU A 1 431 ? 15.056 -21.831 26.733 1.00 45.62 431 LEU A N 1
ATOM 3164 C CA . LEU A 1 431 ? 13.689 -21.275 26.709 1.00 45.62 431 LEU A CA 1
ATOM 3165 C C . LEU A 1 431 ? 13.364 -20.544 25.400 1.00 45.62 431 LEU A C 1
ATOM 3167 O O . LEU A 1 431 ? 12.295 -20.769 24.841 1.00 45.62 431 LEU A O 1
ATOM 3171 N N . GLN A 1 432 ? 14.314 -19.802 24.819 1.00 49.00 432 GLN A N 1
ATOM 3172 C CA . GLN A 1 432 ? 14.144 -19.182 23.494 1.00 49.00 432 GLN A CA 1
ATOM 3173 C C . GLN A 1 432 ? 14.073 -20.209 22.342 1.00 49.00 432 GLN A C 1
ATOM 3175 O O . GLN A 1 432 ? 13.672 -19.873 21.233 1.00 49.00 432 GLN A O 1
ATOM 3180 N N . ARG A 1 433 ? 14.498 -21.461 22.579 1.00 48.56 433 ARG A N 1
ATOM 3181 C CA . ARG A 1 433 ? 14.707 -22.488 21.539 1.00 48.56 433 ARG A CA 1
ATOM 3182 C C . ARG A 1 433 ? 13.538 -23.465 21.357 1.00 48.56 433 ARG A C 1
ATOM 3184 O O . ARG A 1 433 ? 13.631 -24.336 20.498 1.00 48.56 433 ARG A O 1
ATOM 3191 N N . ARG A 1 434 ? 12.458 -23.381 22.147 1.00 56.19 434 ARG A N 1
ATOM 3192 C CA . ARG A 1 434 ? 11.354 -24.364 22.051 1.00 56.19 434 ARG A CA 1
ATOM 3193 C C . ARG A 1 434 ? 10.354 -24.092 20.933 1.00 56.19 434 ARG A C 1
ATOM 3195 O O . ARG A 1 434 ? 9.699 -25.032 20.495 1.00 56.19 434 ARG A O 1
ATOM 3202 N N . THR A 1 435 ? 10.227 -22.859 20.463 1.00 64.06 435 THR A N 1
ATOM 3203 C CA . THR A 1 435 ? 9.261 -22.512 19.418 1.00 64.06 435 THR A CA 1
ATOM 3204 C C . THR A 1 435 ? 9.994 -22.044 18.171 1.00 64.06 435 THR A C 1
ATOM 3206 O O . THR A 1 435 ? 10.625 -20.992 18.151 1.00 64.06 435 THR A O 1
ATOM 3209 N N . ASP A 1 436 ? 9.926 -22.858 17.117 1.00 80.31 436 ASP A N 1
ATOM 3210 C CA . ASP A 1 436 ? 10.429 -22.479 15.800 1.00 80.31 436 ASP A CA 1
ATOM 3211 C C . ASP A 1 436 ? 9.698 -21.198 15.335 1.00 80.31 436 ASP A C 1
ATOM 3213 O O . ASP A 1 436 ? 8.461 -21.187 15.266 1.00 80.31 436 ASP A O 1
ATOM 3217 N N . PRO A 1 437 ? 10.414 -20.101 15.024 1.00 82.44 437 PRO A N 1
ATOM 3218 C CA . PRO A 1 437 ? 9.795 -18.855 14.579 1.00 82.44 437 PRO A CA 1
ATOM 3219 C C . PRO A 1 437 ? 8.970 -19.019 13.295 1.00 82.44 437 PRO A C 1
ATOM 3221 O O . PRO A 1 437 ? 8.031 -18.254 13.074 1.00 82.44 437 PRO A O 1
ATOM 3224 N N . GLN A 1 438 ? 9.278 -20.006 12.444 1.00 83.94 438 GLN A N 1
ATOM 3225 C CA . GLN A 1 438 ? 8.456 -20.312 11.268 1.00 83.94 438 GLN A CA 1
ATOM 3226 C C . GLN A 1 438 ? 7.140 -20.985 11.657 1.00 83.94 438 GLN A C 1
ATOM 3228 O O . GLN A 1 438 ? 6.086 -20.644 11.119 1.00 83.94 438 GLN A O 1
ATOM 3233 N N . LEU A 1 439 ? 7.182 -21.893 12.632 1.00 89.50 439 LEU A N 1
ATOM 3234 C CA . LEU A 1 439 ? 5.986 -22.524 13.177 1.00 89.50 439 LEU A CA 1
ATOM 3235 C C . LEU A 1 439 ? 5.060 -21.472 13.802 1.00 89.50 439 LEU A C 1
ATOM 3237 O O . LEU A 1 439 ? 3.866 -21.482 13.518 1.00 89.50 439 LEU A O 1
ATOM 3241 N N . LEU A 1 440 ? 5.605 -20.516 14.563 1.00 90.06 440 LEU A N 1
ATOM 3242 C CA . LEU A 1 440 ? 4.833 -19.398 15.119 1.00 90.06 440 LEU A CA 1
ATOM 3243 C C . LEU A 1 440 ? 4.158 -18.556 14.029 1.00 90.06 440 LEU A C 1
ATOM 3245 O O . LEU A 1 440 ? 2.968 -18.286 14.137 1.00 90.06 440 LEU A O 1
ATOM 3249 N N . LYS A 1 441 ? 4.865 -18.212 12.944 1.00 91.25 441 LYS A N 1
ATOM 3250 C CA . LYS A 1 441 ? 4.273 -17.484 11.802 1.00 91.25 441 LYS A CA 1
ATOM 3251 C C . LYS A 1 441 ? 3.149 -18.257 11.112 1.00 91.25 441 LYS A C 1
ATOM 3253 O O . LYS A 1 441 ? 2.200 -17.664 10.604 1.00 91.25 441 LYS A O 1
ATOM 3258 N N . ASN A 1 442 ? 3.260 -19.581 11.045 1.00 93.44 442 ASN A N 1
ATOM 3259 C CA . ASN A 1 442 ? 2.204 -20.413 10.476 1.00 93.44 442 ASN A CA 1
ATOM 3260 C C . ASN A 1 442 ? 0.985 -20.466 11.403 1.00 93.44 442 ASN A C 1
ATOM 3262 O O . ASN A 1 442 ? -0.141 -20.360 10.922 1.00 93.44 442 ASN A O 1
ATOM 3266 N N . TRP A 1 443 ? 1.204 -20.558 12.717 1.00 94.38 443 TRP A N 1
ATOM 3267 C CA . TRP A 1 443 ? 0.131 -20.490 13.708 1.00 94.38 443 TRP A CA 1
ATOM 3268 C C . TRP A 1 443 ? -0.565 -19.134 13.734 1.00 94.38 443 TRP A C 1
ATOM 3270 O O . TRP A 1 443 ? -1.789 -19.113 13.814 1.00 94.38 443 TRP A O 1
ATOM 32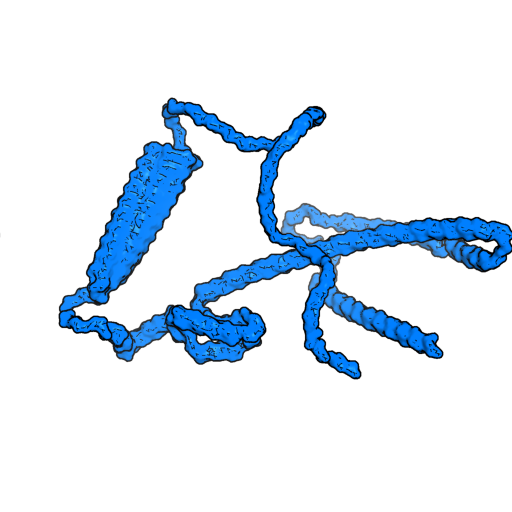80 N N . THR A 1 444 ? 0.158 -18.018 13.601 1.00 94.81 444 THR A N 1
ATOM 3281 C CA . THR A 1 444 ? -0.476 -16.692 13.522 1.00 94.81 444 THR A CA 1
ATOM 3282 C C . THR A 1 444 ? -1.351 -16.574 12.281 1.00 94.81 444 THR A C 1
ATOM 3284 O O . THR A 1 444 ? -2.511 -16.209 12.405 1.00 94.81 444 THR A O 1
ATOM 3287 N N . ARG A 1 445 ? -0.868 -16.999 11.104 1.00 94.00 445 ARG A N 1
ATOM 3288 C CA . ARG A 1 445 ? -1.687 -17.016 9.875 1.00 94.00 445 ARG A CA 1
ATOM 3289 C C . ARG A 1 445 ? -2.914 -17.914 9.989 1.00 94.00 445 ARG A C 1
ATOM 3291 O O . ARG A 1 445 ? -3.961 -17.614 9.425 1.00 94.00 445 ARG A O 1
ATOM 3298 N N . PHE A 1 446 ? -2.775 -19.061 10.650 1.00 96.12 446 PHE A N 1
ATOM 3299 C CA . PHE A 1 446 ? -3.908 -19.944 10.896 1.00 96.12 446 PHE A CA 1
ATOM 3300 C C . PHE A 1 446 ? -4.926 -19.276 11.826 1.00 96.12 446 PHE A C 1
ATOM 3302 O O . PHE A 1 446 ? -6.111 -19.277 11.513 1.00 96.12 446 PHE A O 1
ATOM 3309 N N . ALA A 1 447 ? -4.465 -18.665 12.919 1.00 96.06 447 ALA A N 1
ATOM 3310 C CA . ALA A 1 447 ? -5.317 -17.940 13.853 1.00 96.06 447 ALA A CA 1
ATOM 3311 C C . ALA A 1 447 ? -6.039 -16.761 13.180 1.00 96.06 447 ALA A C 1
ATOM 3313 O O . ALA A 1 447 ? -7.240 -16.627 13.371 1.00 96.06 447 ALA A O 1
ATOM 3314 N N . GLU A 1 448 ? -5.352 -15.985 12.334 1.00 96.06 448 GLU A N 1
ATOM 3315 C CA . GLU A 1 448 ? -5.944 -14.902 11.531 1.00 96.06 448 GLU A CA 1
ATOM 3316 C C . GLU A 1 448 ? -7.088 -15.421 10.645 1.00 96.06 448 GLU A C 1
ATOM 3318 O O . GLU A 1 448 ? -8.191 -14.886 10.681 1.00 96.06 448 GLU A O 1
ATOM 3323 N N . ARG A 1 449 ? -6.884 -16.533 9.925 1.00 96.31 449 ARG A N 1
ATOM 3324 C CA . ARG A 1 449 ? -7.941 -17.145 9.095 1.00 96.31 449 ARG A CA 1
ATOM 3325 C C . ARG A 1 449 ? -9.137 -17.630 9.907 1.00 96.31 449 ARG A C 1
ATOM 3327 O O . ARG A 1 449 ? -10.274 -17.533 9.453 1.00 96.31 449 ARG A O 1
ATOM 3334 N N . ILE A 1 450 ? -8.886 -18.214 11.078 1.00 97.31 450 ILE A N 1
ATOM 3335 C CA . ILE A 1 450 ? -9.964 -18.652 11.970 1.00 97.31 450 ILE A CA 1
ATOM 3336 C C . ILE A 1 450 ? -10.719 -17.439 12.509 1.00 97.31 450 ILE A C 1
ATOM 3338 O O . ILE A 1 450 ? -11.945 -17.476 12.547 1.00 97.31 450 ILE A O 1
ATOM 3342 N N . GLN A 1 451 ? -10.017 -16.367 12.875 1.00 96.06 451 GLN A N 1
ATOM 3343 C CA . GLN A 1 451 ? -10.629 -15.124 13.326 1.00 96.06 451 GLN A CA 1
ATOM 3344 C C . GLN A 1 451 ? -11.538 -14.528 12.244 1.00 96.06 451 GLN A C 1
ATOM 3346 O O . GLN A 1 451 ? -12.705 -14.286 12.531 1.00 96.06 451 GLN A O 1
ATOM 3351 N N . GLU A 1 452 ? -11.063 -14.406 11.001 1.00 96.19 452 GLU A N 1
ATOM 3352 C CA . GLU A 1 452 ? -11.880 -13.950 9.863 1.00 96.19 452 GLU A CA 1
ATOM 3353 C C . GLU A 1 452 ? -13.140 -14.816 9.680 1.00 96.19 452 GLU A C 1
ATOM 3355 O O . GLU A 1 452 ? -14.240 -14.305 9.466 1.00 96.19 452 GLU A O 1
ATOM 3360 N N . GLY A 1 453 ? -13.003 -16.141 9.802 1.00 96.88 453 GLY A N 1
ATOM 3361 C CA . GLY A 1 453 ? -14.133 -17.066 9.702 1.00 96.88 453 GLY A CA 1
ATOM 3362 C C . GLY A 1 453 ? -15.147 -16.921 10.841 1.00 96.88 453 GLY A C 1
ATOM 3363 O O . GLY A 1 453 ? -16.354 -17.003 10.608 1.00 96.88 453 GLY A O 1
ATOM 3364 N N . VAL A 1 454 ? -14.675 -16.695 12.070 1.00 97.31 454 VAL A N 1
ATOM 3365 C CA . VAL A 1 454 ? -15.535 -16.472 13.240 1.00 97.31 454 VAL A CA 1
ATOM 3366 C C . VAL A 1 454 ? -16.240 -15.121 13.144 1.00 97.31 454 VAL A C 1
ATOM 3368 O O . VAL A 1 454 ? -17.441 -15.068 13.383 1.00 97.31 454 VAL A O 1
ATOM 3371 N N . GLU A 1 455 ? -15.542 -14.054 12.753 1.00 96.25 455 GLU A N 1
ATOM 3372 C CA . GLU A 1 455 ? -16.127 -12.721 12.557 1.00 96.25 455 GLU A CA 1
ATOM 3373 C C . GLU A 1 455 ? -17.232 -12.751 11.491 1.00 96.25 455 GLU A C 1
ATOM 3375 O O . GLU A 1 455 ? -18.343 -12.288 11.747 1.00 96.25 455 GLU A O 1
ATOM 3380 N N . ALA A 1 456 ? -16.996 -13.414 10.354 1.00 96.88 456 ALA A N 1
ATOM 3381 C CA . ALA A 1 456 ? -18.016 -13.590 9.318 1.00 96.88 456 ALA A CA 1
ATOM 3382 C C . ALA A 1 456 ? -19.244 -14.380 9.813 1.00 96.88 456 ALA A C 1
ATOM 3384 O O . ALA A 1 456 ? -20.381 -14.072 9.448 1.00 96.88 456 ALA A O 1
ATOM 3385 N N . LEU A 1 457 ? -19.037 -15.402 10.653 1.00 97.31 457 LEU A N 1
ATOM 3386 C CA . LEU A 1 457 ? -20.139 -16.157 11.250 1.00 97.31 457 LEU A CA 1
ATOM 3387 C C . LEU A 1 457 ? -20.929 -15.305 12.253 1.00 97.31 457 LEU A C 1
ATOM 3389 O O . LEU A 1 457 ? -22.155 -15.393 12.287 1.00 97.31 457 LEU A O 1
ATOM 3393 N N . VAL A 1 458 ? -20.247 -14.486 13.056 1.00 97.44 458 VAL A N 1
ATOM 3394 C CA . VAL A 1 458 ? -20.890 -13.557 13.993 1.00 97.44 458 VAL A CA 1
ATOM 3395 C C . VAL A 1 458 ? -21.744 -12.547 13.231 1.00 97.44 458 VAL A C 1
ATOM 3397 O O . VAL A 1 458 ? -22.919 -12.408 13.560 1.00 97.44 458 VAL A O 1
ATOM 3400 N N . GLU A 1 459 ? -21.221 -11.928 12.169 1.00 96.81 459 GLU A N 1
ATOM 3401 C CA . GLU A 1 459 ? -21.994 -11.003 11.327 1.00 96.81 459 GLU A CA 1
ATOM 3402 C C . GLU A 1 459 ? -23.237 -11.671 10.717 1.00 96.81 459 GLU A C 1
ATOM 3404 O O . GLU A 1 459 ? -24.326 -11.087 10.697 1.00 96.81 459 GLU A O 1
ATOM 3409 N N . LEU A 1 460 ? -23.105 -12.919 10.253 1.00 97.50 460 LEU A N 1
ATOM 3410 C CA . LEU A 1 460 ? -24.232 -13.685 9.724 1.00 97.50 460 LEU A CA 1
ATOM 3411 C C . LEU A 1 460 ? -25.296 -13.943 10.801 1.00 97.50 460 LEU A C 1
ATOM 3413 O O . LEU A 1 460 ? -26.478 -13.709 10.563 1.00 97.50 460 LEU A O 1
ATOM 3417 N N . LEU A 1 461 ? -24.888 -14.376 11.996 1.00 97.19 461 LEU A N 1
ATOM 3418 C CA . LEU A 1 461 ? -25.803 -14.623 13.113 1.00 97.19 461 LEU A CA 1
ATOM 3419 C C . LEU A 1 461 ? -26.473 -13.333 13.605 1.00 97.19 461 LEU A C 1
ATOM 3421 O O . LEU A 1 461 ? -27.658 -13.333 13.945 1.00 97.19 461 LEU A O 1
ATOM 3425 N N . GLU A 1 462 ? -25.756 -12.213 13.638 1.00 96.75 462 GLU A N 1
ATOM 3426 C CA . GLU A 1 462 ? -26.334 -10.913 13.979 1.00 96.75 462 GLU A CA 1
ATOM 3427 C C . GLU A 1 462 ? -27.415 -10.506 12.978 1.00 96.75 462 GLU A C 1
ATOM 3429 O O . GLU A 1 462 ? -28.506 -10.090 13.388 1.00 96.75 462 GLU A O 1
ATOM 3434 N N . LYS A 1 463 ? -27.158 -10.705 11.683 1.00 96.81 463 LYS A N 1
ATOM 3435 C CA . LYS A 1 463 ? -28.138 -10.468 10.624 1.00 96.81 463 LYS A CA 1
ATOM 3436 C C . LYS A 1 463 ? -29.351 -11.389 10.752 1.00 96.81 463 LYS A C 1
ATOM 3438 O O . LYS A 1 463 ? -30.476 -10.896 10.794 1.00 96.81 463 LYS A O 1
ATOM 3443 N N . ASP A 1 464 ? -29.137 -12.690 10.924 1.00 96.88 464 ASP A N 1
ATOM 3444 C CA . ASP A 1 464 ? -30.217 -13.669 11.076 1.00 96.88 464 ASP A CA 1
ATOM 3445 C C . ASP A 1 464 ? -31.072 -13.375 12.316 1.00 96.88 464 ASP A C 1
ATOM 3447 O O . ASP A 1 464 ? -32.304 -13.413 12.270 1.00 96.88 464 ASP A O 1
ATOM 3451 N N . THR A 1 465 ? -30.453 -13.020 13.445 1.00 96.56 465 THR A N 1
ATOM 3452 C CA . THR A 1 465 ? -31.207 -12.659 14.655 1.00 96.56 465 THR A CA 1
ATOM 3453 C C . THR A 1 465 ? -31.971 -11.346 14.491 1.00 96.56 465 THR A C 1
ATOM 3455 O O . THR A 1 465 ? -33.040 -11.197 15.091 1.00 96.56 465 THR A O 1
ATOM 3458 N N . ALA A 1 466 ? -31.453 -10.388 13.715 1.00 94.88 466 ALA A N 1
ATOM 3459 C CA . ALA A 1 466 ? -32.156 -9.153 13.382 1.00 94.88 466 ALA A CA 1
ATOM 3460 C C . ALA A 1 466 ? -33.365 -9.429 12.476 1.00 94.88 466 ALA A C 1
ATOM 3462 O O . ALA A 1 466 ? -34.461 -8.939 12.762 1.00 94.88 466 ALA A O 1
ATOM 3463 N N . ASP A 1 467 ? -33.204 -10.287 11.469 1.00 95.44 467 ASP A N 1
ATOM 3464 C CA . ASP A 1 467 ? -34.281 -10.715 10.576 1.00 95.44 467 ASP A CA 1
ATOM 3465 C C . ASP A 1 467 ? -35.365 -11.483 11.347 1.00 95.44 467 ASP A C 1
ATOM 3467 O O . ASP A 1 467 ? -36.554 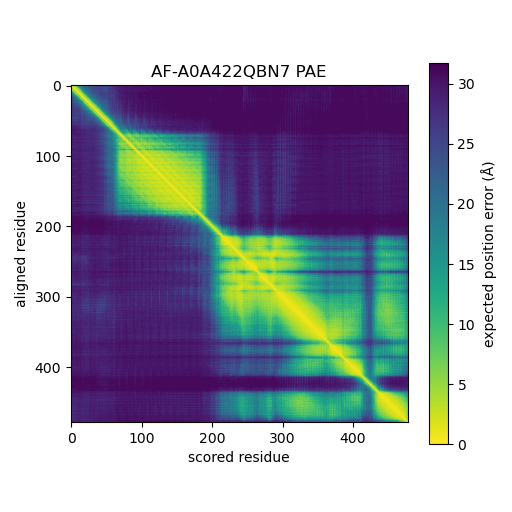-11.179 11.231 1.00 95.44 467 ASP A O 1
ATOM 3471 N N . MET A 1 468 ? -34.980 -12.393 12.246 1.00 93.75 468 MET A N 1
ATOM 3472 C CA . MET A 1 468 ? -35.915 -13.109 13.122 1.00 93.75 468 MET A CA 1
ATOM 3473 C C . MET A 1 468 ? -36.664 -12.174 14.080 1.00 93.75 468 MET A C 1
ATOM 3475 O O . MET A 1 468 ? -37.864 -12.353 14.313 1.00 93.75 468 MET A O 1
ATOM 3479 N N . ARG A 1 469 ? -35.995 -11.146 14.620 1.00 93.44 469 ARG A N 1
ATOM 3480 C CA . ARG A 1 469 ? -36.651 -10.091 15.411 1.00 93.44 469 ARG A CA 1
ATOM 3481 C C . ARG A 1 469 ? -37.647 -9.303 14.559 1.00 93.44 469 ARG A C 1
ATOM 3483 O O . ARG A 1 469 ? -38.770 -9.077 15.008 1.00 93.44 469 ARG A O 1
ATOM 3490 N N . ALA A 1 470 ? -37.288 -8.945 13.328 1.00 91.88 470 ALA A N 1
ATOM 3491 C CA . ALA A 1 470 ? -38.178 -8.246 12.405 1.00 91.88 470 ALA A CA 1
ATOM 3492 C C . ALA A 1 470 ? -39.410 -9.091 12.029 1.00 91.88 470 ALA A C 1
ATOM 3494 O O . ALA A 1 470 ? -40.527 -8.572 12.019 1.00 91.88 470 ALA A O 1
ATOM 3495 N N . ILE A 1 471 ? -39.237 -10.395 11.791 1.00 92.25 471 ILE A N 1
ATOM 3496 C CA . ILE A 1 471 ? -40.342 -11.334 11.545 1.00 92.25 471 ILE A CA 1
ATOM 3497 C C . ILE A 1 471 ? -41.251 -11.416 12.772 1.00 92.25 471 ILE A C 1
ATOM 3499 O O . ILE A 1 471 ? -42.464 -11.272 12.634 1.00 92.25 471 ILE A O 1
ATOM 3503 N N . ARG A 1 472 ? -40.688 -11.574 13.979 1.00 92.00 472 ARG A N 1
ATOM 3504 C CA . ARG A 1 472 ? -41.472 -11.598 15.225 1.00 92.00 472 ARG A CA 1
ATOM 3505 C C . ARG A 1 472 ? -42.306 -10.328 15.394 1.00 92.00 472 ARG A C 1
ATOM 3507 O O . ARG A 1 472 ? -43.475 -10.427 15.748 1.00 92.00 472 ARG A O 1
ATOM 3514 N N . HIS A 1 473 ? -41.735 -9.155 15.120 1.00 90.31 473 HIS A N 1
ATOM 3515 C CA . HIS A 1 473 ? -42.476 -7.893 15.181 1.00 90.31 473 HIS A CA 1
ATOM 3516 C C . HIS A 1 473 ? -43.610 -7.817 14.154 1.00 90.31 473 HIS A C 1
ATOM 3518 O O . HIS A 1 473 ? -44.661 -7.273 14.470 1.00 90.31 473 HIS A O 1
ATOM 3524 N N . ARG A 1 474 ? -43.435 -8.381 12.952 1.00 84.69 474 ARG A N 1
ATOM 3525 C CA . ARG A 1 474 ? -44.496 -8.433 11.931 1.00 84.69 474 ARG A CA 1
ATOM 3526 C C . ARG A 1 474 ? -45.608 -9.417 12.287 1.00 84.69 474 ARG A C 1
ATOM 3528 O O . ARG A 1 474 ? -46.767 -9.096 12.079 1.00 84.69 474 ARG A O 1
ATOM 3535 N N . VAL A 1 475 ? -45.266 -10.586 12.829 1.00 84.81 475 VAL A N 1
ATOM 3536 C CA . VAL A 1 475 ? -46.242 -11.621 13.212 1.00 84.81 475 VAL A CA 1
ATOM 3537 C C . VAL A 1 475 ? -47.014 -11.234 14.473 1.00 84.81 475 VAL A C 1
ATOM 3539 O O . VAL A 1 475 ? -48.199 -11.503 14.541 1.00 84.81 475 VAL A O 1
ATOM 3542 N N . GLY A 1 476 ? -46.378 -10.582 15.451 1.00 72.88 476 GLY A N 1
ATOM 3543 C CA . GLY A 1 476 ? -47.057 -10.107 16.665 1.00 72.88 476 GLY A CA 1
ATOM 3544 C C . GLY A 1 476 ? -47.874 -8.820 16.488 1.00 72.88 476 GLY A C 1
ATOM 3545 O O . GLY A 1 476 ? -48.502 -8.377 17.445 1.00 72.88 476 GLY A O 1
ATOM 3546 N N . ALA A 1 477 ? -47.822 -8.195 15.308 1.00 61.88 477 ALA A N 1
ATOM 3547 C CA . ALA A 1 477 ? -48.636 -7.032 14.944 1.00 61.88 477 ALA A CA 1
ATOM 3548 C C . ALA A 1 477 ? -49.898 -7.404 14.134 1.00 61.88 477 ALA A C 1
ATOM 3550 O O . ALA A 1 477 ? -50.686 -6.514 13.814 1.00 61.88 477 ALA A O 1
ATOM 3551 N N . VAL A 1 478 ? -50.065 -8.689 13.800 1.00 52.28 478 VAL A N 1
ATOM 3552 C CA . VAL A 1 478 ? -51.293 -9.306 13.266 1.00 52.28 478 VAL A CA 1
ATOM 3553 C C . VAL A 1 478 ? -52.008 -9.987 14.422 1.00 52.28 478 VAL A C 1
ATOM 3555 O O . VAL A 1 478 ? -53.253 -9.884 14.470 1.00 52.28 478 VAL A O 1
#

InterPro domains:
  IPR024864 Nucleoporin Nup54/Nup57/Nup44 [PTHR13000] (64-474)
  IPR025712 Nucleoporin Nup54, alpha-helical domain [PF13874] (266-397)

Mean predicted aligned error: 22.57 Å

Secondary structure (DSSP, 8-state):
-------------------------------------------------------------------TT--EEESS-EESSSEEESS-EESSEEEESSEEESSEEEESSEEESSEEEESSEEESSEEEESSEEESSEEEESSEEESSEEEESSEEESSEEEESSEEESSEEEESSEEESSEEEESSS-S---S------TT-HHHHHHHHHTT-HHHHHHHHHHHHS-SSSTT-TTEEEEEEE--TT-HHHHHHHHHHHHHHTT----HHHHHHHHHT-S-TTTEEEEEEEHHHHHHHHHHHHHHHHHHHHHHHHHHHHHHHHHHHHHHHHHHHHHHHHHHHHHHHHHHHHHHHHHHHHHTTTS--STHHHHHHHHHHHHHHHT-TTTSHHHHHHHHHHHHHHHHHHHHHHHHS---SS----------SSTTSS-HHHHHHHHHHHHHHHHHHHHHHHHHHHHHHHHHHHHHHHTT-

pLDDT: mean 72.8, std 23.9, range [21.61, 98.19]

Foldseek 3Di:
DDDDDDDDDDDDDDDDDDDDDDDDDDDDDDDDDDDDDDDDDDDDDDDDDDDDDDDDDDDDDDDDDADAEDEDEEADEHEHYEEEYADEYEEEEYEYADEYEEYEYEYADEYEAYEYEYADEYEAYEYEYADEYEAYEYEYADEYEAYEYEYADEYDAYEYEYADEYHAYEEEYQHYYHHYHYQHVPDGDDDDDDDDDPDPPCPVPVLVVVLVPDPVSVVVVLVVLCQDPQRQNPVQKDKDKDWDAFPCQVVVQVVLQVVSVVVNGHHDPVVLVVVCVVDPDSGTIYIHMDGDVVSVVVVVVVVVVVVVVVVVVVVVVVVVVVVVVVVVVVVVVVVVVVVVVVVVVVVVVVVVVVVVVVVVCVPPDDDCVVVVVVVVVVVVCVVPPPPDPPVVVVVVVVVVVVVVVVVVVVVVVDDDPPDDDDDDDDDPADPVPPDDVVNVVVVVVVVVVVVVVVVVVVVVVVVVVVVVVVVVVVVVVD

Radius of gyration: 46.69 Å; Cα contacts (8 Å, |Δi|>4): 568; chains: 1; bounding box: 106×84×121 Å

Organism: NCBI:txid83891

Solvent-accessible surface area (backbone atoms only — not comparable to full-atom values): 27367 Å² total; per-residue (Å²): 141,80,89,87,88,88,90,86,80,90,86,88,83,88,84,87,84,90,85,87,87,84,85,89,80,86,87,87,84,92,86,89,82,84,90,79,91,85,87,88,79,87,87,89,87,88,85,87,77,92,75,91,77,90,82,84,90,77,96,75,94,74,93,80,82,82,70,73,60,51,80,51,78,36,80,50,72,45,51,42,35,41,40,41,26,58,26,52,29,38,42,40,49,34,42,18,56,32,30,28,38,36,36,37,38,39,12,54,33,30,25,40,34,34,39,37,38,10,53,33,31,24,41,34,34,40,38,41,10,52,34,30,24,41,33,34,40,38,39,10,50,34,31,24,40,34,35,37,38,40,12,50,34,31,25,40,32,35,40,39,41,13,50,34,30,29,43,27,36,39,38,38,12,48,58,36,70,45,86,46,63,42,42,25,72,66,60,68,69,74,92,69,86,85,82,94,75,98,70,94,84,56,74,83,61,54,62,60,55,56,34,72,75,36,74,68,37,40,52,52,51,50,49,52,37,30,73,28,79,43,36,57,65,31,69,51,60,47,76,46,73,45,80,48,60,79,80,41,21,67,62,50,41,52,50,53,52,50,53,31,50,74,71,71,20,45,71,45,68,70,59,53,53,53,42,57,72,68,44,94,43,68,46,37,28,30,61,41,84,40,49,52,67,66,51,51,47,54,49,52,53,53,49,51,53,50,52,53,52,51,48,53,53,50,53,51,50,52,55,49,50,53,51,49,54,52,49,52,54,52,50,52,51,50,49,54,50,52,52,52,49,49,52,53,49,48,53,51,48,52,54,48,51,50,53,53,50,55,63,71,47,66,91,56,84,85,65,69,57,60,59,54,50,52,52,52,50,52,53,50,50,64,65,66,37,87,70,61,56,66,50,45,49,64,59,47,51,59,56,52,53,50,51,52,50,50,52,53,49,55,56,65,72,51,81,74,87,86,82,74,89,78,80,93,76,94,82,82,70,75,75,81,62,74,63,57,71,66,57,53,56,51,49,51,56,49,51,52,54,51,48,56,53,49,52,55,49,49,55,49,50,53,48,53,54,48,52,53,51,52,50,49,55,58,60,75,74,108

Sequence (478 aa):
MFFCFLFSSVVCGGQRQCNPWQQRLASPTAVWGHHARLTQSLPCASLISLSINCLKSSGKQKMFGAPAGGFGTAANPAAGGFGTAANPATGAFRTAANTLAGGFGTAANTLTGGYGTAANTLTGGYGTAANTLTGGYGTAANTLTGGYGTAANTLTGGFGTAANTLAGGYGTAANQTAGGFGLAGAGGFGTYAGVNNNNMLGAAQNLHEFGGQSTLGRYLLELDNAYNALHPNCRFRAFLYNMCAPGQSTMAVERERFIAAQAGGGCREEELLRAQERNPDPLRMYPTPVHFMQELKSRAEKQQEAIVAMRKHVDALVSKAERFRQLDEANAAQHRELMLEQVMLQRRWYSLVKKVETLRQLGLPLGEEGRIASIVKALNLQLAAPGVYKTALSELQPFLDAESAAVASLLRSCPGEEAREPALSNEGGLLQRRTDPQLLKNWTRFAERIQEGVEALVELLEKDTADMRAIRHRVGAV